Protein 7X8J (pdb70)

Radius of gyration: 37.59 Å; Cα contacts (8 Å, |Δi|>4): 1837; chains: 2; bounding box: 57×83×105 Å

Solvent-accessible surface area: 29365 Å² total; per-residue (Å²): 48,21,0,0,0,17,6,25,35,62,11,70,143,5,112,0,0,5,85,34,84,11,31,1,15,2,18,0,1,27,75,20,5,1,37,16,2,0,66,17,0,89,87,32,48,5,79,33,0,0,0,1,0,34,33,95,16,118,106,1,95,109,77,4,117,86,11,43,98,174,29,134,11,110,11,21,38,7,75,5,128,88,92,6,44,56,0,0,3,0,13,61,0,83,123,74,4,68,75,79,73,51,70,6,3,0,0,1,48,2,10,2,1,6,96,24,16,3,123,69,0,25,98,48,5,113,100,50,63,8,27,0,0,0,0,0,11,116,28,145,95,17,57,126,84,6,0,1,45,22,68,133,117,64,6,56,0,113,121,24,42,79,128,12,103,148,158,67,8,34,14,2,20,0,5,0,13,0,0,34,33,50,0,1,102,63,13,122,110,116,72,6,30,1,30,123,63,2,0,51,104,0,7,83,72,95,8,0,20,3,30,72,9,76,44,28,26,30,38,3,3,73,27,122,45,2,24,36,0,3,112,46,28,0,51,16,19,97,168,78,40,64,103,132,11,37,93,34,142,47,26,56,44,20,0,20,42,34,172,87,19,71,53,14,132,58,9,53,1,0,31,16,0,0,0,1,16,40,1,65,0,35,25,1,0,23,0,10,116,0,1,0,4,128,24,0,89,0,66,77,19,0,13,0,31,27,0,0,0,0,12,93,1,29,0,1,38,14,2,19,1,28,72,24,0,6,0,0,34,44,0,73,5,40,66,58,13,20,2,38,7,0,64,7,90,26,120,104,106,18,140,75,76,39,109,79,133,52,15,0,0,0,16,6,33,23,65,10,125,72,3,40,1,1,3,107,33,51,1,23,2,11,0,19,2,3,34,70,30,2,1,22,19,0,0,59,17,0,74,83,27,48,2,72,37,0,0,1,5,2,63,19,57,38,73,78,1,97,110,91,6,128,77,19,42,97,178,32,146,12,111,10,25,28,16,90,26,137,95,101,8,45,51,0,0,12,0,5,65,1,80,126,93,5,55,87,73,73,52,81,6,2,0,0,0,36,2,19,3,1,7,25,25,18,2,133,74,0,32,110,44,5,112,98,45,60,10,30,0,0,0,0,0,6,119,18,146,96,19,60,123,82,19,0,2,35,34,78,156,104,64,4,67,0,99,111,36,28,83,105,12,189,139,156,75,9,35,46,8,13,0,3,0,1,0,0,33,31,50,0,2,115,79,11,118,112,102,76,10,34,0,63,134,48,3,0,41,96,0,4,79,79,105,10,0,18,2,33,60,10,84,60,28,43,42,59,0,27,47,24,61,12,3,14,53,0,3,101,36,33,0,51,16,24,93,155,136,35,70,99,135,13,36,94,33,141,55,27,54,47,23,0,22,50,32,171,84,22,69,55,15,136,54,8,56,0,0,34,9,0,0,0,2,17,42,1,80,0,32,20,2,0,24,0,12,100,0,7,1,3,120,24,0,88,0,52,84,15,0,14,0,34,21,0,0,0,0,6,89,1,27,0,0,40,17,1,14,1,25,59,78,0,10,0,0,36,41,0,66,8,41,65,53,17,22,0,30,2,0,94,4,89,24,122,102,113,21,134,78,95,43,110,148

Sequence (713 aa):
MKALILVGGFGTRLRPLTLSFPKPLVDFANKPMILHQIEALKAVGVDEVVLAINYQPEVMLNFLKDFETKLEIKITCSQETEPLGTAGPLALARDKLLDGSGEPFFVLNSDVISEYPLKEMLEFHKSHGGEASIMVTKVDEPSKYGVVVMEESTGRVEKFVEKPKLYVGNKINAGIYLLNPSVLDKIELRPTSIEKETFPKIAAAQGLYAMVLPGFWMDIGQPRDYITGLRLYLDSLRKKSPAKLTSGPHIVGNVLVDETATIGEGCLIGPDVAIGPGCIVESGVRLSRCTVMRGVRIKKHACISSSIIGWHSTVGQWARIENMTILGEDVHVSDEIYSNGGVVLPHKEIKSNILKPMKALILVGGFGTRLRPLTLSFPKPLVDFANKPMILHQIEALKAVGVDEVVLAINYQPEVMLNFLKDFETKLEIKITCSQETEPLGTAGPLALARDKLLDGSGEPFFVLNSDVISEYPLKEMLEFHKSHGGEASIMVTKVDEPSKYGVVVMEESTGRVEKFVEKPKLYVGNKINAGIYLLNPSVLDKIELRPTSIEKETFPKIAAAQGLYAMVLPGFWMDIGQPRDYITGLRLYLDSLRKKSPAKLTSGPHIVGNVLVDETATIGEGCLIGPDVAIGPGCIVESGVRLSRCTVMRGVRIKKHACISSSIIGWHSTVGQWARIENMTILGEDVHVSDEIYSNGGVVLPHKEIKSNILK

B-factor: mean 63.81, std 9.95, range [37.31, 106.53]

Organism: Arabidopsis thaliana (NCBI:txid3702)

Nearest PDB structures (foldseek):
  7x8j-assembly2_B  TM=9.937E-01  e=5.150E-62  Arabidopsis thaliana
  7x8k-assembly1_A  TM=9.877E-01  e=5.150E-62  Arabidopsis thaliana
  7x8k-assembly4_D  TM=9.809E-01  e=6.459E-61  Arabidopsis thaliana
  7d74-assembly1_G  TM=9.636E-01  e=1.905E-42  Homo sapiens
  7d72-assembly1_F  TM=9.559E-01  e=2.789E-41  Homo sapiens

CATH classification: 3.90.550.10 (+1 more: 2.160.10.10)

GO terms:
  GO:0005737 cytoplasm (C, EXP)
  GO:0004475 mannose-1-phosphate guanylyltransferase (GTP) activity (F, EXP)
  GO:0005634 nucleus (C, IDA)
  GO:0005829 cytosol (C, IDA)
  GO:0009753 response to jasmonic acid (P, IEP)
  GO:0010193 response to ozone (P, IEP)
  GO:0042742 defense response to bacterium (P, IMP)
  GO:0009408 response to heat (P, IMP)
  GO:0009651 response to salt stress (P, IMP)
  GO:0004475 mannose-1-phosphate guanylyltransferase (GTP) activity (F, IMP)
  GO:0019853 L-ascorbic acid biosynthetic process (P, IMP)
  GO:0030244 cellulose biosynthetic process (P, IMP)
  GO:0060359 response to ammonium ion (P, IMP)
  GO:0005515 protein binding (F, IPI)

Foldseek 3Di:
DEAEEEQEEQAPQQPPQSVQPGQQQRDALQGRLVCQVLVLCVVQPHAEYEYEYADDCPSCPVVVVVVCVVSVHHYHYQYDPDGQAQCLSCLSCLVVGDPPPQFWYKYAHSQKDKPNPVVVVSVVCVVVVFFKEFEKEFDDQCLQAWAWQAPVVFQFTQATHGNDPDDPGGIHGQGMMIGGSVLSVQHDNHRDYCRHRSVNVSSVVRRYGYHYGPADMFRPSHLVRSLVVLLRVQVVCVVPPLVQFDDDPQEDATEGEDPQEADEAAHHEDDRERAYHQEAEYHHEAYYSEYHYANEYEDHNEYAYSEYAEHNEYAEALEYHYDHAYHYAHEYEYHNEYEARHRYRHNYYHPHHYHHD/DEAEEEEEEQQPQAPPQSVQPRQQQRDAQQGRLVLQVVVLCLVQPHQEYEYEYADDCPSCPVVVVVVCVVSVHHYYYFHDDDAAAACQSCLSCLVVLCPPPQAWYKYAHSQKDKPRPVVVVRVLCVVVVFFKEFEKEFDDQCLQAFAFDADPVNQQTQATHGNDPDDDGRIDTQGMMTGTSVLSVPRDNHHDHCRPPSQRVSSNVRRYGYDYGPADMFGPSHLLCSLVVLLRVQVVCCVPPVVQFDDDPQEDATEHEDPQAADAAAHRADDRERAYHLEYEHHCEYHYSEYHYANEYEYHNEYAYQEYAEHNEYAAHVEYHDCYAYHYHHEYEYHHEYEANHYYRHVHYHPHHYHD

Structure (mmCIF, N/CA/C/O backbone):
data_7X8J
#
_entry.id   7X8J
#
_cell.length_a   44.519
_cell.length_b   146.862
_cell.length_c   70.860
_cell.angle_alpha   90.000
_cell.angle_beta   100.460
_cell.angle_gamma   90.000
#
_symmetry.space_group_name_H-M   'P 1 21 1'
#
loop_
_entity.id
_entity.type
_entity.pdbx_description
1 polymer 'Mannose-1-phosphate guanylyltransferase 1'
2 non-polymer 'SULFATE ION'
3 water water
#
loop_
_atom_site.group_PDB
_atom_site.id
_atom_site.type_symbol
_atom_site.label_atom_id
_atom_site.label_alt_id
_atom_site.label_comp_id
_atom_site.label_asym_id
_atom_site.label_entity_id
_atom_site.label_seq_id
_atom_site.pdbx_PDB_ins_code
_atom_site.Cartn_x
_atom_site.Cartn_y
_atom_site.Cartn_z
_atom_site.occupancy
_atom_site.B_iso_or_equiv
_atom_site.auth_seq_id
_atom_site.auth_comp_id
_atom_site.auth_asym_id
_atom_site.auth_atom_id
_atom_site.pdbx_PDB_model_num
ATOM 1 N N . MET A 1 3 ? -11.850 3.498 12.312 1.00 62.34 1 MET A N 1
ATOM 2 C CA . MET A 1 3 ? -10.718 3.136 13.161 1.00 64.00 1 MET A CA 1
ATOM 3 C C . MET A 1 3 ? -11.104 3.207 14.635 1.00 64.06 1 MET A C 1
ATOM 4 O O . MET A 1 3 ? -11.616 4.223 15.101 1.00 64.42 1 MET A O 1
ATOM 9 N N . LYS A 1 4 ? -10.867 2.123 15.365 1.00 60.15 2 LYS A N 1
ATOM 10 C CA . LYS A 1 4 ? -11.276 2.021 16.758 1.00 60.86 2 LYS A CA 1
ATOM 11 C C . LYS A 1 4 ? -10.090 2.244 17.693 1.00 58.00 2 LYS A C 1
ATOM 12 O O . LYS A 1 4 ? -8.926 2.146 17.295 1.00 59.70 2 LYS A O 1
ATOM 18 N N . ALA A 1 5 ? -10.403 2.554 18.951 1.00 56.30 3 ALA A N 1
ATOM 19 C CA . ALA A 1 5 ? -9.377 2.841 19.944 1.00 52.46 3 ALA A CA 1
ATOM 20 C C . ALA A 1 5 ? -9.851 2.397 21.321 1.00 54.33 3 ALA A C 1
ATOM 21 O O . ALA A 1 5 ? -11.053 2.325 21.592 1.00 56.74 3 ALA A O 1
ATOM 23 N N . LEU A 1 6 ? -8.884 2.105 22.189 1.00 54.10 4 LEU A N 1
ATOM 24 C CA . LEU A 1 6 ? -9.126 1.653 23.553 1.00 51.90 4 LEU A CA 1
ATOM 25 C C . LEU A 1 6 ? -8.272 2.486 24.498 1.00 50.66 4 LEU A C 1
ATOM 26 O O . LEU A 1 6 ? -7.101 2.752 24.215 1.00 49.17 4 LEU A O 1
ATOM 31 N N . ILE A 1 7 ? -8.854 2.899 25.617 1.00 48.60 5 ILE A N 1
ATOM 32 C CA . ILE A 1 7 ? -8.151 3.700 26.612 1.00 47.62 5 ILE A CA 1
ATOM 33 C C . ILE A 1 7 ? -8.170 2.930 27.925 1.00 48.77 5 ILE A C 1
ATOM 34 O O . ILE A 1 7 ? -9.236 2.727 28.521 1.00 49.62 5 ILE A O 1
ATOM 39 N N . LEU A 1 8 ? -6.991 2.500 28.373 1.00 46.04 6 LEU A N 1
ATOM 40 C CA . LEU A 1 8 ? -6.859 1.692 29.582 1.00 49.65 6 LEU A CA 1
ATOM 41 C C . LEU A 1 8 ? -6.938 2.594 30.806 1.00 49.32 6 LEU A C 1
ATOM 42 O O . LEU A 1 8 ? -5.995 3.336 31.104 1.00 49.06 6 LEU A O 1
ATOM 47 N N . VAL A 1 9 ? -8.051 2.519 31.526 1.00 46.86 7 VAL A N 1
ATOM 48 C CA . VAL A 1 9 ? -8.261 3.311 32.729 1.00 48.01 7 VAL A CA 1
ATOM 49 C C . VAL A 1 9 ? -8.006 2.491 33.986 1.00 51.19 7 VAL A C 1
ATOM 50 O O . VAL A 1 9 ? -7.278 2.921 34.882 1.00 54.62 7 VAL A O 1
ATOM 54 N N . GLY A 1 10 ? -8.591 1.300 34.066 1.00 48.40 8 GLY A N 1
ATOM 55 C CA . GLY A 1 10 ? -8.494 0.504 35.271 1.00 48.18 8 GLY A CA 1
ATOM 56 C C . GLY A 1 10 ? -9.343 1.063 36.393 1.00 53.42 8 GLY A C 1
ATOM 57 O O . GLY A 1 10 ? -10.484 1.479 36.166 1.00 55.15 8 GLY A O 1
ATOM 58 N N . GLY A 1 11 ? -8.797 1.088 37.606 1.00 58.46 9 GLY A N 1
ATOM 59 C CA . GLY A 1 11 ? -9.537 1.583 38.749 1.00 57.24 9 GLY A CA 1
ATOM 60 C C . GLY A 1 11 ? -9.760 3.082 38.694 1.00 56.03 9 GLY A C 1
ATOM 61 O O . GLY A 1 11 ? -9.232 3.799 37.842 1.00 55.85 9 GLY A O 1
ATOM 62 N N . PHE A 1 12 ? -10.569 3.565 39.643 1.00 55.41 10 PHE A N 1
ATOM 63 C CA . PHE A 1 12 ? -10.869 4.991 39.707 1.00 56.39 10 PHE A CA 1
ATOM 64 C C . PHE A 1 12 ? -9.625 5.830 39.975 1.00 60.59 10 PHE A C 1
ATOM 65 O O . PHE A 1 12 ? -9.627 7.031 39.684 1.00 59.91 10 PHE A O 1
ATOM 73 N N . GLY A 1 13 ? -8.572 5.230 40.526 1.00 64.61 11 GLY A N 1
ATOM 74 C CA . GLY A 1 13 ? -7.334 5.943 40.764 1.00 60.40 11 GLY A CA 1
ATOM 75 C C . GLY A 1 13 ? -7.155 6.390 42.199 1.00 61.21 11 GLY A C 1
ATOM 76 O O . GLY A 1 13 ? -7.403 7.555 42.527 1.00 59.55 11 GLY A O 1
ATOM 77 N N . THR A 1 14 ? -6.728 5.467 43.067 1.00 62.76 12 THR A N 1
ATOM 78 C CA . THR A 1 14 ? -6.427 5.830 44.449 1.00 59.01 12 THR A CA 1
ATOM 79 C C . THR A 1 14 ? -5.291 6.844 44.518 1.00 57.15 12 THR A C 1
ATOM 80 O O . THR A 1 14 ? -5.381 7.838 45.248 1.00 55.65 12 THR A O 1
ATOM 84 N N . ARG A 1 15 ? -4.226 6.622 43.743 1.00 55.61 13 ARG A N 1
ATOM 85 C CA . ARG A 1 15 ? -3.023 7.448 43.804 1.00 54.11 13 ARG A CA 1
ATOM 86 C C . ARG A 1 15 ? -3.284 8.928 43.549 1.00 57.85 13 ARG A C 1
ATOM 87 O O . ARG A 1 15 ? -2.392 9.744 43.805 1.00 60.73 13 ARG A O 1
ATOM 95 N N . LEU A 1 16 ? -4.466 9.299 43.055 1.00 54.97 14 LEU A N 1
ATOM 96 C CA . LEU A 1 16 ? -4.804 10.698 42.830 1.00 52.77 14 LEU A CA 1
ATOM 97 C C . LEU A 1 16 ? -5.865 11.200 43.801 1.00 54.15 14 LEU A C 1
ATOM 98 O O . LEU A 1 16 ? -6.471 12.249 43.563 1.00 52.93 14 LEU A O 1
ATOM 103 N N . ARG A 1 17 ? -6.105 10.472 44.889 1.00 55.03 15 ARG A N 1
ATOM 104 C CA . ARG A 1 17 ? -7.031 10.949 45.902 1.00 55.39 15 ARG A CA 1
ATOM 105 C C . ARG A 1 17 ? -6.485 12.233 46.527 1.00 55.69 15 ARG A C 1
ATOM 106 O O . ARG A 1 17 ? -5.268 12.432 46.592 1.00 57.67 15 ARG A O 1
ATOM 114 N N . PRO A 1 18 ? -7.364 13.138 46.985 1.00 55.61 16 PRO A N 1
ATOM 115 C CA . PRO A 1 18 ? -8.827 13.051 46.967 1.00 55.90 16 PRO A CA 1
ATOM 116 C C . PRO A 1 18 ? -9.482 13.619 45.706 1.00 55.00 16 PRO A C 1
ATOM 117 O O . PRO A 1 18 ? -10.707 13.723 45.665 1.00 56.50 16 PRO A O 1
ATOM 121 N N . LEU A 1 19 ? -8.682 13.994 44.705 1.00 54.26 17 LEU A N 1
ATOM 122 C CA . LEU A 1 19 ? -9.253 14.518 43.467 1.00 54.97 17 LEU A CA 1
ATOM 123 C C . LEU A 1 19 ? -10.163 13.493 42.804 1.00 53.30 17 LEU A C 1
ATOM 124 O O . LEU A 1 19 ? -11.239 13.836 42.301 1.00 53.65 17 LEU A O 1
ATOM 129 N N . THR A 1 20 ? -9.750 12.227 42.803 1.00 54.82 18 THR A N 1
ATOM 130 C CA . THR A 1 20 ? -10.522 11.155 42.192 1.00 53.86 18 THR A CA 1
ATOM 131 C C . THR A 1 20 ? -11.741 10.751 43.010 1.00 53.22 18 THR A C 1
ATOM 132 O O . THR A 1 20 ? -12.608 10.045 42.485 1.00 55.43 18 THR A O 1
ATOM 136 N N . LEU A 1 21 ? -11.834 11.176 44.272 1.00 55.83 19 LEU A N 1
ATOM 137 C CA . LEU A 1 21 ? -13.021 10.887 45.069 1.00 55.97 19 LEU A CA 1
ATOM 138 C C . LEU A 1 21 ? -14.250 11.631 44.565 1.00 56.31 19 LEU A C 1
ATOM 139 O O . LEU A 1 21 ? -15.375 11.242 44.898 1.00 58.28 19 LEU A O 1
ATOM 144 N N . SER A 1 22 ? -14.061 12.687 43.776 1.00 55.09 20 SER A N 1
ATOM 145 C CA . SER A 1 22 ? -15.161 13.423 43.166 1.00 54.71 20 SER A CA 1
ATOM 146 C C . SER A 1 22 ? -15.400 13.032 41.715 1.00 54.73 20 SER A C 1
ATOM 147 O O . SER A 1 22 ? -16.553 12.892 41.299 1.00 55.00 20 SER A O 1
ATOM 150 N N . PHE A 1 23 ? -14.333 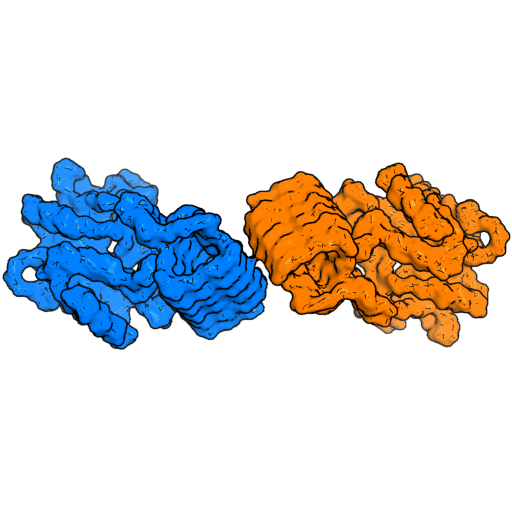12.854 40.934 1.00 55.85 21 PHE A N 1
ATOM 151 C CA . PHE A 1 23 ? -14.443 12.474 39.538 1.00 53.87 21 PHE A CA 1
ATOM 152 C C . PHE A 1 23 ? -13.317 11.493 39.231 1.00 56.70 21 PHE A C 1
ATOM 153 O O . PHE A 1 23 ? -12.144 11.785 39.535 1.00 53.44 21 PHE A O 1
ATOM 161 N N . PRO A 1 24 ? -13.627 10.343 38.632 1.00 56.80 22 PRO A N 1
ATOM 162 C CA . PRO A 1 24 ? -12.608 9.308 38.423 1.00 55.74 22 PRO A CA 1
ATOM 163 C C . PRO A 1 24 ? -11.494 9.781 37.502 1.00 55.65 22 PRO A C 1
ATOM 164 O O . PRO A 1 24 ? -11.563 10.836 36.867 1.00 57.59 22 PRO A O 1
ATOM 168 N N . LYS A 1 25 ? -10.464 8.940 37.414 1.00 55.02 23 LYS A N 1
ATOM 169 C CA . LYS A 1 25 ? -9.189 9.306 36.796 1.00 57.04 23 LYS A CA 1
ATOM 170 C C . LYS A 1 25 ? -9.303 9.952 35.417 1.00 60.96 23 LYS A C 1
ATOM 171 O O . LYS A 1 25 ? -8.645 10.982 35.196 1.00 63.40 23 LYS A O 1
ATOM 177 N N . PRO A 1 26 ? -10.082 9.430 34.456 1.00 57.64 24 PRO A N 1
ATOM 178 C CA . PRO A 1 26 ? -10.064 10.032 33.111 1.00 53.25 24 PRO A CA 1
ATOM 179 C C . PRO A 1 26 ? -10.740 11.391 33.031 1.00 53.30 24 PRO A C 1
ATOM 180 O O . PRO A 1 26 ? -10.638 12.045 31.986 1.00 54.38 24 PRO A O 1
ATOM 184 N N . LEU A 1 27 ? -11.420 11.840 34.087 1.00 52.45 25 LEU A N 1
ATOM 185 C CA . LEU A 1 27 ? -12.056 13.149 34.095 1.00 54.99 25 LEU A CA 1
ATOM 186 C C . LEU A 1 27 ? -11.319 14.171 34.946 1.00 55.50 25 LEU A C 1
ATOM 187 O O . LEU A 1 27 ? -11.722 15.341 34.966 1.00 56.40 25 LEU A O 1
ATOM 192 N N . VAL A 1 28 ? -10.266 13.765 35.660 1.00 56.14 26 VAL A N 1
ATOM 193 C CA . VAL A 1 28 ? -9.480 14.726 36.422 1.00 54.21 26 VAL A CA 1
ATOM 194 C C . VAL A 1 28 ? -8.813 15.693 35.457 1.00 53.80 26 VAL A C 1
ATOM 195 O O . VAL A 1 28 ? -8.271 15.293 34.418 1.00 52.49 26 VAL A O 1
ATOM 199 N N . ASP A 1 29 ? -8.865 16.979 35.790 1.00 53.59 27 ASP A N 1
ATOM 200 C CA . ASP A 1 29 ? -8.337 17.997 34.896 1.00 52.44 27 ASP A CA 1
ATOM 201 C C . ASP A 1 29 ? -6.816 17.967 34.867 1.00 48.97 27 ASP A C 1
ATOM 202 O O . ASP A 1 29 ? -6.159 17.797 35.896 1.00 53.42 27 ASP A O 1
ATOM 207 N N . PHE A 1 30 ? -6.263 18.128 33.670 1.00 48.68 28 PHE A N 1
ATOM 208 C CA . PHE A 1 30 ? -4.838 18.350 33.467 1.00 46.71 28 PHE A CA 1
ATOM 209 C C . PHE A 1 30 ? -4.691 19.457 32.437 1.00 50.39 28 PHE A C 1
ATOM 210 O O . PHE A 1 30 ? -5.105 19.289 31.285 1.00 51.08 28 PHE A O 1
ATOM 218 N N . ALA A 1 31 ? -4.117 20.585 32.854 1.00 50.99 29 ALA A N 1
ATOM 219 C CA . ALA A 1 31 ? -3.961 21.754 31.991 1.00 48.56 29 ALA A CA 1
ATOM 220 C C . ALA A 1 31 ? -5.318 22.244 31.485 1.00 49.47 29 ALA A C 1
ATOM 221 O O . ALA A 1 31 ? -5.535 22.427 30.286 1.00 49.62 29 ALA A O 1
ATOM 223 N N . ASN A 1 32 ? -6.243 22.441 32.424 1.00 49.19 30 ASN A N 1
ATOM 224 C CA . ASN A 1 32 ? -7.582 22.986 32.222 1.00 50.82 30 ASN A CA 1
ATOM 225 C C . ASN A 1 32 ? -8.500 22.064 31.421 1.00 52.43 30 ASN A C 1
ATOM 226 O O . ASN A 1 32 ? -9.663 22.421 31.191 1.00 54.32 30 ASN A O 1
ATOM 231 N N . LYS A 1 33 ? -8.030 20.894 30.992 1.00 52.23 31 LYS A N 1
ATOM 232 C CA . LYS A 1 33 ? -8.860 19.941 30.271 1.00 53.01 31 LYS A CA 1
ATOM 233 C C . LYS A 1 33 ? -8.849 18.595 30.986 1.00 53.44 31 LYS A C 1
ATOM 234 O O . LYS A 1 33 ? -7.813 18.195 31.531 1.00 51.50 31 LYS A O 1
ATOM 240 N N . PRO A 1 34 ? -9.974 17.880 31.013 1.00 56.37 32 PRO A N 1
ATOM 241 C CA . PRO A 1 34 ? -9.956 16.512 31.544 1.00 54.79 32 PRO A CA 1
ATOM 242 C C . PRO A 1 34 ? -9.040 15.632 30.708 1.00 53.96 32 PRO A C 1
ATOM 243 O O . PRO A 1 34 ? -8.980 15.761 29.483 1.00 51.95 32 PRO A O 1
ATOM 247 N N . MET A 1 35 ? -8.320 14.732 31.388 1.00 51.20 33 MET A N 1
ATOM 248 C CA . MET A 1 35 ? -7.343 13.888 30.705 1.00 50.67 33 MET A CA 1
ATOM 249 C C . MET A 1 35 ? -7.944 13.166 29.508 1.00 52.08 33 MET A C 1
ATOM 250 O O . MET A 1 35 ? -7.237 12.888 28.532 1.00 52.82 33 MET A O 1
ATOM 255 N N . ILE A 1 36 ? -9.244 12.868 29.555 1.00 51.98 34 ILE A N 1
ATOM 256 C CA . ILE A 1 36 ? -9.879 12.173 28.445 1.00 51.26 34 ILE A CA 1
ATOM 257 C C . ILE A 1 36 ? -9.873 13.034 27.184 1.00 52.97 34 ILE A C 1
ATOM 258 O O . ILE A 1 36 ? -9.783 12.508 26.069 1.00 55.67 34 ILE A O 1
ATOM 263 N N . LEU A 1 37 ? -9.942 14.360 27.330 1.00 52.39 35 LEU A N 1
ATOM 264 C CA . LEU A 1 37 ? -9.991 15.229 26.156 1.00 51.08 35 LEU A CA 1
ATOM 265 C C . LEU A 1 37 ? -8.675 15.198 25.392 1.00 52.69 35 LEU A C 1
ATOM 266 O O . LEU A 1 37 ? -8.666 15.074 24.162 1.00 53.97 35 LEU A O 1
ATOM 271 N N . HIS A 1 38 ? -7.553 15.321 26.109 1.00 55.33 36 HIS A N 1
ATOM 272 C CA . HIS A 1 38 ? -6.242 15.307 25.467 1.00 49.81 36 HIS A CA 1
ATOM 273 C C . HIS A 1 38 ? -6.077 14.091 24.567 1.00 49.11 36 HIS A C 1
ATOM 274 O O . HIS A 1 38 ? -5.493 14.182 23.482 1.00 51.57 36 HIS A O 1
ATOM 281 N N . GLN A 1 39 ? -6.590 12.942 25.001 1.00 47.94 37 GLN A N 1
ATOM 282 C CA . GLN A 1 39 ? -6.398 11.718 24.237 1.00 50.77 37 GLN A CA 1
ATOM 283 C C . GLN A 1 39 ? -7.397 11.611 23.091 1.00 51.84 37 GLN A C 1
ATOM 284 O O . GLN A 1 39 ? -7.020 11.286 21.960 1.00 51.94 37 GLN A O 1
ATOM 290 N N . ILE A 1 40 ? -8.674 11.898 23.361 1.00 54.52 38 ILE A N 1
ATOM 291 C CA . ILE A 1 40 ? -9.697 11.768 22.326 1.00 54.82 38 ILE A CA 1
ATOM 292 C C . ILE A 1 40 ? -9.451 12.761 21.198 1.00 54.56 38 ILE A C 1
ATOM 293 O O . ILE A 1 40 ? -9.610 12.429 20.016 1.00 55.07 38 ILE A O 1
ATOM 298 N N . GLU A 1 41 ? -9.063 13.994 21.539 1.00 50.81 39 GLU A N 1
ATOM 299 C CA . GLU A 1 41 ? -8.678 14.951 20.507 1.00 53.00 39 GLU A CA 1
ATOM 300 C C . GLU A 1 41 ? -7.580 14.381 19.620 1.00 55.28 39 GLU A C 1
ATOM 301 O O . GLU A 1 41 ? -7.618 14.532 18.392 1.00 55.19 39 GLU A O 1
ATOM 307 N N . ALA A 1 42 ? -6.601 13.702 20.225 1.00 52.35 40 ALA A N 1
ATOM 308 C CA . ALA A 1 42 ? -5.524 13.099 19.448 1.00 54.25 40 ALA A CA 1
ATOM 309 C C . ALA A 1 42 ? -6.025 11.916 18.632 1.00 55.89 40 ALA A C 1
ATOM 310 O O . ALA A 1 42 ? -5.657 11.762 17.461 1.00 55.10 40 ALA A O 1
ATOM 312 N N . LEU A 1 43 ? -6.863 11.068 19.234 1.00 54.77 41 LEU A N 1
ATOM 313 C CA . LEU A 1 43 ? -7.382 9.907 18.519 1.00 55.76 41 LEU A CA 1
ATOM 314 C C . LEU A 1 43 ? -8.273 10.325 17.355 1.00 58.56 41 LEU A C 1
ATOM 315 O O . LEU A 1 43 ? -8.229 9.711 16.283 1.00 58.64 41 LEU A O 1
ATOM 320 N N . LYS A 1 44 ? -9.084 11.370 17.543 1.00 60.13 42 LYS A N 1
ATOM 321 C CA . LYS A 1 44 ? -9.930 11.856 16.457 1.00 57.77 42 LYS A CA 1
ATOM 322 C C . LYS A 1 44 ? -9.099 12.380 15.289 1.00 58.02 42 LYS A C 1
ATOM 323 O O . LYS A 1 44 ? -9.521 12.278 14.131 1.00 57.39 42 LYS A O 1
ATOM 329 N N . ALA A 1 45 ? -7.909 12.920 15.568 1.00 58.65 43 ALA A N 1
ATOM 330 C CA . ALA A 1 45 ? -7.073 13.519 14.533 1.00 58.23 43 ALA A CA 1
ATOM 331 C C . ALA A 1 45 ? -6.451 12.492 13.596 1.00 57.05 43 ALA A C 1
ATOM 332 O O . ALA A 1 45 ? -5.848 12.884 12.590 1.00 55.20 43 ALA A O 1
ATOM 334 N N . VAL A 1 46 ? -6.570 11.200 13.900 1.00 55.45 44 VAL A N 1
ATOM 335 C CA . VAL A 1 46 ? -6.081 10.145 13.025 1.00 55.61 44 VAL A CA 1
ATOM 336 C C . VAL A 1 46 ? -7.221 9.352 12.402 1.00 57.22 44 VAL A C 1
ATOM 337 O O . VAL A 1 46 ? -6.971 8.366 11.704 1.00 54.15 44 VAL A O 1
ATOM 341 N N . GLY A 1 47 ? -8.463 9.759 12.632 1.00 56.25 45 GLY A N 1
ATOM 342 C CA . GLY A 1 47 ? -9.605 9.085 12.069 1.00 54.98 45 GLY A CA 1
ATOM 343 C C . GLY A 1 47 ? -10.241 8.028 12.942 1.00 57.14 45 GLY A C 1
ATOM 344 O O . GLY A 1 47 ? -10.809 7.072 12.405 1.00 61.72 45 GLY A O 1
ATOM 345 N N . VAL A 1 48 ? -10.167 8.162 14.261 1.00 57.56 46 VAL A N 1
ATOM 346 C CA . VAL A 1 48 ? -10.816 7.229 15.172 1.00 59.54 46 VAL A CA 1
ATOM 347 C C . VAL A 1 48 ? -12.239 7.709 15.416 1.00 60.09 46 VAL A C 1
ATOM 348 O O . VAL A 1 48 ? -12.455 8.856 15.825 1.00 61.12 46 VAL A O 1
ATOM 352 N N . ASP A 1 49 ? -13.212 6.833 15.164 1.00 63.21 47 ASP A N 1
ATOM 353 C CA . ASP A 1 49 ? -14.616 7.176 15.344 1.00 63.06 47 ASP A CA 1
ATOM 354 C C . ASP A 1 49 ? -15.249 6.545 16.578 1.00 64.21 47 ASP A C 1
ATOM 355 O O . ASP A 1 49 ? -16.363 6.937 16.945 1.00 64.78 47 ASP A O 1
ATOM 360 N N . GLU A 1 50 ? -14.581 5.596 17.230 1.00 64.19 48 GLU A N 1
ATOM 361 C CA . GLU A 1 50 ? -15.113 4.985 18.442 1.00 63.92 48 GLU A CA 1
ATOM 362 C C . GLU A 1 50 ? -13.979 4.702 19.415 1.00 60.35 48 GLU A C 1
ATOM 363 O O . GLU A 1 50 ? -12.962 4.112 19.037 1.00 55.23 48 GLU A O 1
ATOM 369 N N . VAL A 1 51 ? -14.165 5.120 20.664 1.00 58.88 49 VAL A N 1
ATOM 370 C CA . VAL A 1 51 ? -13.170 4.968 21.718 1.00 56.97 49 VAL A CA 1
ATOM 371 C C . VAL A 1 51 ? -13.819 4.235 22.880 1.00 57.26 49 VAL A C 1
ATOM 372 O O . VAL A 1 51 ? -14.772 4.741 23.486 1.00 56.11 49 VAL A O 1
ATOM 376 N N . VAL A 1 52 ? -13.300 3.056 23.197 1.00 55.68 50 VAL A N 1
ATOM 377 C CA . VAL A 1 52 ? -13.800 2.262 24.311 1.00 53.65 50 VAL A CA 1
ATOM 378 C C . VAL A 1 52 ? -12.993 2.603 25.555 1.00 51.41 50 VAL A C 1
ATOM 379 O O . VAL A 1 52 ? -11.757 2.646 25.514 1.00 53.20 50 VAL A O 1
ATOM 383 N N . LEU A 1 53 ? -13.688 2.856 26.659 1.00 47.92 51 LEU A N 1
ATOM 384 C CA . LEU A 1 53 ? -13.054 3.163 27.934 1.00 49.02 51 LEU A CA 1
ATOM 385 C C . LEU A 1 53 ? -13.094 1.915 28.807 1.00 52.9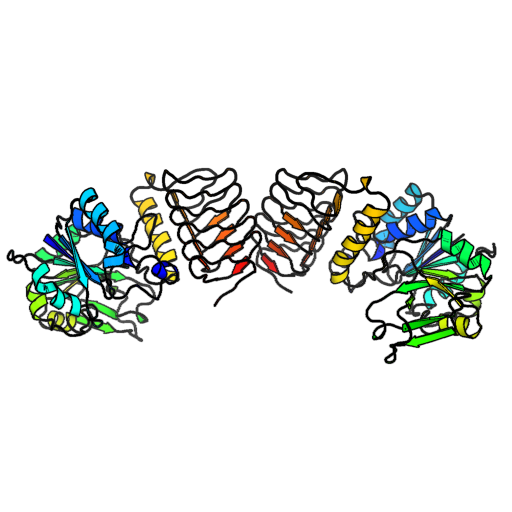1 51 LEU A C 1
ATOM 386 O O . LEU A 1 53 ? -14.171 1.481 29.231 1.00 54.32 51 LEU A O 1
ATOM 391 N N . ALA A 1 54 ? -11.922 1.341 29.075 1.00 50.07 52 ALA A N 1
ATOM 392 C CA . ALA A 1 54 ? -11.807 0.149 29.912 1.00 50.69 52 ALA A CA 1
ATOM 393 C C . ALA A 1 54 ? -11.637 0.594 31.361 1.00 52.97 52 ALA A C 1
ATOM 394 O O . ALA A 1 54 ? -10.538 0.953 31.789 1.00 51.00 52 ALA A O 1
ATOM 396 N N . ILE A 1 55 ? -12.725 0.559 32.127 1.00 52.27 53 ILE A N 1
ATOM 397 C CA . ILE A 1 55 ? -12.713 1.036 33.501 1.00 54.56 53 ILE A CA 1
ATOM 398 C C . ILE A 1 55 ? -13.032 -0.117 34.446 1.00 56.19 53 ILE A C 1
ATOM 399 O O . ILE A 1 55 ? -13.610 -1.135 34.060 1.00 56.80 53 ILE A O 1
ATOM 404 N N . ASN A 1 56 ? -12.637 0.062 35.708 1.00 56.63 54 ASN A N 1
ATOM 405 C CA . ASN A 1 56 ? -12.923 -0.896 36.768 1.00 58.86 54 ASN A CA 1
ATOM 406 C C . ASN A 1 56 ? -14.114 -0.491 37.623 1.00 59.52 54 ASN A C 1
ATOM 407 O O . ASN A 1 56 ? -14.725 -1.357 38.258 1.00 67.20 54 ASN A O 1
ATOM 412 N N . TYR A 1 57 ? -14.448 0.792 37.656 1.00 56.35 55 TYR A N 1
ATOM 413 C CA . TYR A 1 57 ? -15.560 1.305 38.437 1.00 56.04 55 TYR A CA 1
ATOM 414 C C . TYR A 1 57 ? -16.832 1.346 37.596 1.00 58.05 55 TYR A C 1
ATOM 415 O O . TYR A 1 57 ? -16.822 1.111 36.385 1.00 55.39 55 TYR A O 1
ATOM 424 N N . GLN A 1 58 ? -17.938 1.661 38.255 1.00 60.59 56 GLN A N 1
ATOM 425 C CA . GLN A 1 58 ? -19.215 1.790 37.567 1.00 57.88 56 GLN A CA 1
ATOM 426 C C . GLN A 1 58 ? -19.254 3.111 36.807 1.00 58.83 56 GLN A C 1
ATOM 427 O O . GLN A 1 58 ? -19.206 4.174 37.433 1.00 61.01 56 GLN A O 1
ATOM 433 N N . PRO A 1 59 ? -19.347 3.092 35.473 1.00 60.70 57 PRO A N 1
ATOM 434 C CA . PRO A 1 59 ? -19.228 4.335 34.699 1.00 61.68 57 PRO A CA 1
ATOM 435 C C . PRO A 1 59 ? -20.466 5.218 34.702 1.00 62.41 57 PRO A C 1
ATOM 436 O O . PRO A 1 59 ? -20.463 6.243 34.012 1.00 62.13 57 PRO A O 1
ATOM 440 N N . GLU A 1 60 ? -21.517 4.866 35.447 1.00 65.27 58 GLU A N 1
ATOM 441 C CA . GLU A 1 60 ? -22.703 5.715 35.500 1.00 65.68 58 GLU A CA 1
ATOM 442 C C . GLU A 1 60 ? -22.408 7.088 36.087 1.00 65.81 58 GLU A C 1
ATOM 443 O O . GLU A 1 60 ? -23.154 8.037 35.824 1.00 67.72 58 GLU A O 1
ATOM 449 N N . VAL A 1 61 ? -21.337 7.215 36.873 1.00 64.48 59 VAL A N 1
ATOM 450 C CA . VAL A 1 61 ? -21.002 8.491 37.489 1.00 66.20 59 VAL A CA 1
ATOM 451 C C . VAL A 1 61 ? -20.556 9.519 36.458 1.00 63.48 59 VAL A C 1
ATOM 452 O O . VAL A 1 61 ? -20.620 10.725 36.723 1.00 63.15 59 VAL A O 1
ATOM 456 N N . MET A 1 62 ? -20.107 9.074 35.283 1.00 60.71 60 MET A N 1
ATOM 457 C CA . MET A 1 62 ? -19.592 9.968 34.253 1.00 62.49 60 MET A CA 1
ATOM 458 C C . MET A 1 62 ? -20.426 9.918 32.980 1.00 66.75 60 MET A C 1
ATOM 459 O O . MET A 1 62 ? -19.922 10.244 31.901 1.00 67.51 60 MET A O 1
ATOM 464 N N . LEU A 1 63 ? -21.696 9.518 33.082 1.00 66.77 61 LEU A N 1
ATOM 465 C CA . LEU A 1 63 ? -22.526 9.423 31.888 1.00 64.09 61 LEU A CA 1
ATOM 466 C C . LEU A 1 63 ? -22.985 10.792 31.402 1.00 67.50 61 LEU A C 1
ATOM 467 O O . LEU A 1 63 ? -23.161 10.989 30.195 1.00 69.66 61 LEU A O 1
ATOM 472 N N . ASN A 1 64 ? -23.174 11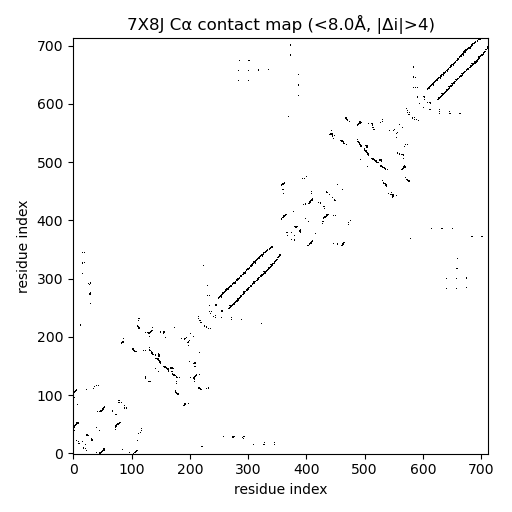.748 32.314 1.00 68.98 62 ASN A N 1
ATOM 473 C CA . ASN A 1 64 ? -23.614 13.077 31.899 1.00 70.89 62 ASN A CA 1
ATOM 474 C C . ASN A 1 64 ? -22.498 13.843 31.200 1.00 71.25 62 ASN A C 1
ATOM 475 O O . ASN A 1 64 ? -22.757 14.591 30.250 1.00 70.82 62 ASN A O 1
ATOM 480 N N . PHE A 1 65 ? -21.253 13.672 31.650 1.00 70.15 63 PHE A N 1
ATOM 481 C CA . PHE A 1 65 ? -20.146 14.392 31.028 1.00 68.14 63 PHE A CA 1
ATOM 482 C C . PHE A 1 65 ? -19.862 13.863 29.627 1.00 69.28 63 PHE A C 1
ATOM 483 O O . PHE A 1 65 ? -19.688 14.642 28.682 1.00 69.49 63 PHE A O 1
ATOM 491 N N . LEU A 1 66 ? -19.803 12.536 29.476 1.00 68.18 64 LEU A N 1
ATOM 492 C CA . LEU A 1 66 ? -19.450 11.949 28.187 1.00 67.10 64 LEU A CA 1
ATOM 493 C C . LEU A 1 66 ? -20.521 12.203 27.134 1.00 70.60 64 LEU A C 1
ATOM 494 O O . LEU A 1 66 ? -20.212 12.240 25.937 1.00 70.79 64 LEU A O 1
ATOM 499 N N . LYS A 1 67 ? -21.777 12.369 27.556 1.00 71.99 65 LYS A N 1
ATOM 500 C CA . LYS A 1 67 ? -22.840 12.709 26.616 1.00 71.63 65 LYS A CA 1
ATOM 501 C C . LYS A 1 67 ? -22.512 13.996 25.872 1.00 71.63 65 LYS A C 1
ATOM 502 O O . LYS A 1 67 ? -22.596 14.057 24.640 1.00 75.55 65 LYS A O 1
ATOM 508 N N . ASP A 1 68 ? -22.112 15.032 26.609 1.00 72.58 66 ASP A N 1
ATOM 509 C CA . ASP A 1 68 ? -21.785 16.306 25.981 1.00 75.52 66 ASP A CA 1
ATOM 510 C C . ASP A 1 68 ? -20.492 16.217 25.174 1.00 74.93 66 ASP A C 1
ATOM 511 O O . ASP A 1 68 ? -20.389 16.811 24.094 1.00 74.96 66 ASP A O 1
ATOM 516 N N . PHE A 1 69 ? -19.497 15.477 25.676 1.00 73.96 67 PHE A N 1
ATOM 517 C CA . PHE A 1 69 ? -18.228 15.362 24.963 1.00 74.21 67 PHE A CA 1
ATOM 518 C C . PHE A 1 69 ? -18.383 14.607 23.649 1.00 73.98 67 PHE A C 1
ATOM 519 O O . PHE A 1 69 ? -17.645 14.872 22.694 1.00 74.15 67 PHE A O 1
ATOM 521 N N . GLU A 1 70 ? -19.329 13.667 23.581 1.00 71.24 68 GLU A N 1
ATOM 522 C CA . GLU A 1 70 ? -19.540 12.920 22.346 1.00 69.69 68 GLU A CA 1
ATOM 523 C C . GLU A 1 70 ? -20.127 13.804 21.254 1.00 70.87 68 GLU A C 1
ATOM 524 O O . GLU A 1 70 ? -19.779 13.658 20.077 1.00 69.50 68 GLU A O 1
ATOM 530 N N . THR A 1 71 ? -21.020 14.725 21.623 1.00 72.08 69 THR A N 1
ATOM 531 C CA . THR A 1 71 ? -21.624 15.609 20.632 1.00 72.57 69 THR A CA 1
ATOM 532 C C . THR A 1 71 ? -20.646 16.682 20.166 1.00 74.14 69 THR A C 1
ATOM 533 O O . THR A 1 71 ? -20.541 16.948 18.964 1.00 76.36 69 THR A O 1
ATOM 537 N N . LYS A 1 72 ? -19.913 17.297 21.098 1.00 73.04 70 LYS A N 1
ATOM 538 C CA . LYS A 1 72 ? -19.008 18.380 20.726 1.00 72.97 70 LYS A CA 1
ATOM 539 C C . LYS A 1 72 ? -17.815 17.863 19.930 1.00 74.71 70 LYS A C 1
ATOM 540 O O . LYS A 1 72 ? -17.354 18.524 18.991 1.00 76.10 70 LYS A O 1
ATOM 546 N N . LEU A 1 73 ? -17.303 16.686 20.284 1.00 75.70 71 LEU A N 1
ATOM 547 C CA . LEU A 1 73 ? -16.160 16.106 19.592 1.00 72.82 71 LEU A CA 1
ATOM 548 C C . LEU A 1 73 ? -16.556 15.214 18.425 1.00 70.62 71 LEU A C 1
ATOM 549 O O . LEU A 1 73 ? -15.685 14.851 17.627 1.00 68.11 71 LEU A O 1
ATOM 554 N N . GLU A 1 74 ? -17.835 14.852 18.313 1.00 73.91 72 GLU A N 1
ATOM 555 C CA . GLU A 1 74 ? -18.343 14.025 17.217 1.00 69.67 72 GLU A CA 1
ATOM 556 C C . GLU A 1 74 ? -17.603 12.688 17.151 1.00 65.48 72 GLU A C 1
ATOM 557 O O . GLU A 1 74 ? -16.985 12.333 16.145 1.00 65.69 72 GLU A O 1
ATOM 563 N N . ILE A 1 75 ? -17.679 11.946 18.255 1.00 64.92 73 ILE A N 1
ATOM 564 C CA . ILE A 1 75 ? -16.998 10.664 18.372 1.00 62.63 73 ILE A CA 1
ATOM 565 C C . ILE A 1 75 ? -17.766 9.799 19.361 1.00 59.92 73 ILE A C 1
ATOM 566 O O . ILE A 1 75 ? -18.360 10.298 20.320 1.00 59.85 73 ILE A O 1
ATOM 571 N N . LYS A 1 76 ? -17.756 8.493 19.114 1.00 57.13 74 LYS A N 1
ATOM 572 C CA . LYS A 1 76 ? -18.481 7.536 19.937 1.00 59.23 74 LYS A CA 1
ATOM 573 C C . LYS A 1 76 ? -17.609 7.070 21.097 1.00 61.95 74 LYS A C 1
ATOM 574 O O . LYS A 1 76 ? -16.472 6.633 20.894 1.00 61.29 74 LYS A O 1
ATOM 580 N N . ILE A 1 77 ? -18.148 7.157 22.309 1.00 59.96 75 ILE A N 1
ATOM 581 C CA . ILE A 1 77 ? -17.455 6.741 23.522 1.00 60.52 75 ILE A CA 1
ATOM 582 C C . ILE A 1 77 ? -18.302 5.666 24.187 1.00 61.38 75 ILE A C 1
ATOM 583 O O . ILE A 1 77 ? -19.416 5.944 24.652 1.00 66.02 75 ILE A O 1
ATOM 588 N N . THR A 1 78 ? -17.780 4.444 24.239 1.00 58.37 76 THR A N 1
ATOM 589 C CA . THR A 1 78 ? -18.475 3.317 24.844 1.00 59.82 76 THR A CA 1
ATOM 590 C C . THR A 1 78 ? -17.690 2.834 26.054 1.00 57.31 76 THR A C 1
ATOM 591 O O . THR A 1 78 ? -16.472 2.652 25.976 1.00 57.04 76 THR A O 1
ATOM 595 N N . CYS A 1 79 ? -18.387 2.630 27.165 1.00 60.13 77 CYS A N 1
ATOM 596 C CA . CYS A 1 79 ? -17.771 2.135 28.384 1.00 56.45 77 CYS A CA 1
ATOM 597 C C . CYS A 1 79 ? -17.707 0.611 28.363 1.00 55.54 77 CYS A C 1
ATOM 598 O O . CYS A 1 79 ? -18.583 -0.059 27.812 1.00 59.72 77 CYS A O 1
ATOM 601 N N . SER A 1 80 ? -16.652 0.065 28.969 1.00 53.35 78 SER A N 1
ATOM 602 C CA . SER A 1 80 ? -16.476 -1.388 29.084 1.00 52.62 78 SER A CA 1
ATOM 603 C C . SER A 1 80 ? -15.977 -1.688 30.499 1.00 53.59 78 SER A C 1
ATOM 604 O O . SER A 1 80 ? -14.769 -1.755 30.745 1.00 59.02 78 SER A O 1
ATOM 607 N N . GLN A 1 81 ? -16.918 -1.875 31.422 1.00 51.76 79 GLN A N 1
ATOM 608 C CA . GLN A 1 81 ? -16.590 -2.109 32.822 1.00 53.17 79 GLN A CA 1
ATOM 609 C C . GLN A 1 81 ? -16.203 -3.567 33.052 1.00 54.60 79 GLN A C 1
ATOM 610 O O . GLN A 1 81 ? -16.778 -4.480 32.456 1.00 56.66 79 GLN A O 1
ATOM 616 N N . GLU A 1 82 ? -15.218 -3.778 33.918 1.00 58.31 80 GLU A N 1
ATOM 617 C CA . GLU A 1 82 ? -14.775 -5.105 34.310 1.00 58.90 80 GLU A CA 1
ATOM 618 C C . GLU A 1 82 ? -15.192 -5.380 35.748 1.00 59.41 80 GLU A C 1
ATOM 619 O O . GLU A 1 82 ? -15.234 -4.474 36.585 1.00 58.99 80 GLU A O 1
ATOM 625 N N . THR A 1 83 ? -15.519 -6.643 36.024 1.00 63.58 81 THR A N 1
ATOM 626 C CA . THR A 1 83 ? -15.893 -7.038 37.381 1.00 63.08 81 THR A CA 1
ATOM 627 C C . THR A 1 83 ? -14.668 -7.078 38.284 1.00 61.37 81 THR A C 1
ATOM 628 O O . THR A 1 83 ? -14.563 -6.305 39.244 1.00 62.66 81 THR A O 1
ATOM 632 N N . GLU A 1 84 ? -13.711 -7.984 37.980 1.00 63.52 82 GLU A N 1
ATOM 633 C CA . GLU A 1 84 ? -12.443 -7.976 38.694 1.00 63.75 82 GLU A CA 1
ATOM 634 C C . GLU A 1 84 ? -11.347 -7.362 37.827 1.00 61.70 82 GLU A C 1
ATOM 635 O O . GLU A 1 84 ? -11.450 -7.363 36.596 1.00 60.21 82 GLU A O 1
ATOM 641 N N . PRO A 1 85 ? -10.294 -6.811 38.436 1.00 63.38 83 PRO A N 1
ATOM 642 C CA . PRO A 1 85 ? -9.238 -6.156 37.645 1.00 62.31 83 PRO A CA 1
ATOM 643 C C . PRO A 1 85 ? -8.590 -7.120 36.663 1.00 61.44 83 PRO A C 1
ATOM 644 O O . PRO A 1 85 ? -7.990 -8.124 37.053 1.00 62.14 83 PRO A O 1
ATOM 648 N N . LEU A 1 86 ? -8.717 -6.802 35.375 1.00 59.00 84 LEU A N 1
ATOM 649 C CA . LEU A 1 86 ? -8.189 -7.629 34.300 1.00 58.78 84 LEU A CA 1
ATOM 650 C C . LEU A 1 86 ? -6.810 -7.188 33.828 1.00 60.07 84 LEU A C 1
ATOM 651 O O . LEU A 1 86 ? -6.288 -7.761 32.867 1.00 59.48 84 LEU A O 1
ATOM 656 N N . GLY A 1 87 ? -6.212 -6.187 34.469 1.00 56.77 85 GLY A N 1
ATOM 657 C CA . GLY A 1 87 ? -4.887 -5.749 34.076 1.00 53.33 85 GLY A CA 1
ATOM 658 C C . GLY A 1 87 ? -4.918 -4.806 32.885 1.00 54.62 85 GLY A C 1
ATOM 659 O O . GLY A 1 87 ? -5.851 -4.024 32.699 1.00 60.38 85 GLY A O 1
ATOM 660 N N . THR A 1 88 ? -3.867 -4.886 32.069 1.00 54.31 86 THR A N 1
ATOM 661 C CA . THR A 1 88 ? -3.735 -4.034 30.898 1.00 53.64 86 THR A CA 1
ATOM 662 C C . THR A 1 88 ? -3.984 -4.761 29.588 1.00 55.73 86 THR A C 1
ATOM 663 O O . THR A 1 88 ? -4.191 -4.101 28.566 1.00 57.67 86 THR A O 1
ATOM 667 N N . ALA A 1 89 ? -3.961 -6.092 29.587 1.00 55.35 87 ALA A N 1
ATOM 668 C CA . ALA A 1 89 ? -4.318 -6.867 28.406 1.00 57.78 87 ALA A CA 1
ATOM 669 C C . ALA A 1 89 ? -5.685 -7.521 28.516 1.00 57.77 87 ALA A C 1
ATOM 670 O O . ALA A 1 89 ? -6.370 -7.667 27.499 1.00 58.40 87 ALA A O 1
ATOM 672 N N . GLY A 1 90 ? -6.081 -7.926 29.719 1.00 56.74 88 GLY A N 1
ATOM 673 C CA . GLY A 1 90 ? -7.386 -8.490 29.968 1.00 55.77 88 GLY A CA 1
ATOM 674 C C . GLY A 1 90 ? -8.534 -7.703 29.365 1.00 57.05 88 GLY A C 1
ATOM 675 O O . GLY A 1 90 ? -9.383 -8.262 28.665 1.00 56.01 88 GLY A O 1
ATOM 676 N N . PRO A 1 91 ? -8.596 -6.391 29.629 1.00 57.61 89 PRO A N 1
ATOM 677 C CA . PRO A 1 91 ? -9.684 -5.590 29.041 1.00 55.69 89 PRO A CA 1
ATOM 678 C C . PRO A 1 91 ? -9.714 -5.610 27.523 1.00 55.77 89 PRO A C 1
ATOM 679 O O . PRO A 1 91 ? -10.785 -5.403 26.939 1.00 56.12 89 PRO A O 1
ATOM 683 N N . LEU A 1 92 ? -8.579 -5.854 26.862 1.00 54.79 90 LEU A N 1
ATOM 684 C CA . LEU A 1 92 ? -8.597 -5.972 25.407 1.00 57.02 90 LEU A CA 1
ATOM 685 C C . LEU A 1 92 ? -9.452 -7.147 24.956 1.00 57.95 90 LEU A C 1
ATOM 686 O O . LEU A 1 92 ? -10.053 -7.101 23.876 1.00 59.16 90 LEU A O 1
ATOM 691 N N . ALA A 1 93 ? -9.522 -8.204 25.765 1.00 57.12 91 ALA A N 1
ATOM 692 C CA . ALA A 1 93 ? -10.366 -9.342 25.427 1.00 59.09 91 ALA A CA 1
ATOM 693 C C . ALA A 1 93 ? -11.815 -9.104 25.835 1.00 61.06 91 ALA A C 1
ATOM 694 O O . ALA A 1 93 ? -12.737 -9.526 25.127 1.00 62.94 91 ALA A O 1
ATOM 696 N N . LEU A 1 94 ? -12.033 -8.431 26.970 1.00 57.85 92 LEU A N 1
ATOM 697 C CA . LEU A 1 94 ? -13.395 -8.164 27.425 1.00 58.81 92 LEU A CA 1
ATOM 698 C C . LEU A 1 94 ? -14.154 -7.285 26.440 1.00 59.18 92 LEU A C 1
ATOM 699 O O . LEU A 1 94 ? -15.369 -7.446 26.271 1.00 57.10 92 LEU A O 1
ATOM 704 N N . ALA A 1 95 ? -13.461 -6.359 25.780 1.00 60.92 93 ALA A N 1
ATOM 705 C CA . ALA A 1 95 ? -14.059 -5.492 24.775 1.00 58.01 93 ALA A CA 1
ATOM 706 C C . ALA A 1 95 ? -13.579 -5.844 23.371 1.00 60.29 93 ALA A C 1
ATOM 707 O O . ALA A 1 95 ? -13.406 -4.961 22.528 1.00 62.19 93 ALA A O 1
ATOM 709 N N . ARG A 1 96 ? -13.359 -7.133 23.108 1.00 60.32 94 ARG A N 1
ATOM 710 C CA . ARG A 1 96 ? -12.921 -7.538 21.777 1.00 65.37 94 ARG A CA 1
ATOM 711 C C . ARG A 1 96 ? -14.034 -7.380 20.750 1.00 68.02 94 ARG A C 1
ATOM 712 O O . ARG A 1 96 ? -13.753 -7.131 19.572 1.00 66.54 94 ARG A O 1
ATOM 720 N N . ASP A 1 97 ? -15.295 -7.509 21.174 1.00 69.07 95 ASP A N 1
ATOM 721 C CA . ASP A 1 97 ? -16.407 -7.361 20.241 1.00 67.09 95 ASP A CA 1
ATOM 722 C C . ASP A 1 97 ? -16.548 -5.922 19.768 1.00 68.72 95 ASP A C 1
ATOM 723 O O . ASP A 1 97 ? -16.897 -5.679 18.607 1.00 71.15 95 ASP A O 1
ATOM 728 N N . LYS A 1 98 ? -16.274 -4.957 20.647 1.00 66.87 96 LYS A N 1
ATOM 729 C CA . LYS A 1 98 ? -16.366 -3.545 20.298 1.00 66.55 96 LYS A CA 1
ATOM 730 C C . LYS A 1 98 ? -15.137 -3.027 19.558 1.00 68.19 96 LYS A C 1
ATOM 731 O O . LYS A 1 98 ? -15.195 -1.929 18.993 1.00 66.50 96 LYS A O 1
ATOM 737 N N . LEU A 1 99 ? -14.040 -3.784 19.540 1.00 67.56 97 LEU A N 1
ATOM 738 C CA . LEU A 1 99 ? -12.826 -3.369 18.848 1.00 68.37 97 LEU A CA 1
ATOM 739 C C . LEU A 1 99 ? -12.701 -3.951 17.448 1.00 70.34 97 LEU A C 1
ATOM 740 O O . LEU A 1 99 ? -12.084 -3.322 16.582 1.00 70.54 97 LEU A O 1
ATOM 745 N N . LEU A 1 100 ? -13.263 -5.132 17.208 1.00 72.26 98 LEU A N 1
ATOM 746 C CA . LEU A 1 100 ? -13.214 -5.763 15.895 1.00 73.99 98 LEU A CA 1
ATOM 747 C C . LEU A 1 100 ? -14.361 -5.233 15.043 1.00 73.58 98 LEU A C 1
ATOM 748 O O . LEU A 1 100 ? -15.531 -5.366 15.418 1.00 74.27 98 LEU A O 1
ATOM 753 N N . ASP A 1 101 ? -14.026 -4.628 13.906 1.00 76.81 99 ASP A N 1
ATOM 754 C CA . ASP A 1 101 ? -15.022 -4.113 12.976 1.00 76.32 99 ASP A CA 1
ATOM 755 C C . ASP A 1 101 ? -15.012 -4.838 11.638 1.00 77.91 99 ASP A C 1
ATOM 756 O O . ASP A 1 101 ? -15.784 -4.473 10.746 1.00 79.17 99 ASP A O 1
ATOM 761 N N . GLY A 1 102 ? -14.161 -5.847 11.472 1.00 77.24 100 GLY A N 1
ATOM 762 C CA . GLY A 1 102 ? -14.095 -6.606 10.248 1.00 77.05 100 GLY A CA 1
ATOM 763 C C . GLY A 1 102 ? -13.100 -6.100 9.225 1.00 78.38 100 GLY A C 1
ATOM 764 O O . GLY A 1 102 ? -12.659 -6.882 8.377 1.00 81.39 100 GLY A O 1
ATOM 765 N N . SER A 1 103 ? -12.714 -4.822 9.282 1.00 76.19 101 SER A N 1
ATOM 766 C CA . SER A 1 103 ? -11.788 -4.290 8.287 1.00 76.99 101 SER A CA 1
ATOM 767 C C . SER A 1 103 ? -10.361 -4.782 8.471 1.00 76.85 101 SER A C 1
ATOM 768 O O . SER A 1 103 ? -9.485 -4.396 7.685 1.00 76.09 101 SER A O 1
ATOM 771 N N . GLY A 1 104 ? -10.109 -5.617 9.476 1.00 78.07 102 GLY A N 1
ATOM 772 C CA . GLY A 1 104 ? -8.758 -6.046 9.769 1.00 76.39 102 GLY A CA 1
ATOM 773 C C . GLY A 1 104 ? -7.784 -4.928 10.071 1.00 76.38 102 GLY A C 1
ATOM 774 O O . GLY A 1 104 ? -6.570 -5.162 10.072 1.00 73.76 102 GLY A O 1
ATOM 775 N N . GLU A 1 105 ? -8.273 -3.713 10.325 1.00 77.63 103 GLU A N 1
ATOM 776 C CA . GLU A 1 105 ? -7.396 -2.582 10.593 1.00 77.74 103 GLU A CA 1
ATOM 777 C C . GLU A 1 105 ? -6.916 -2.601 12.043 1.00 75.09 103 GLU A C 1
ATOM 778 O O . GLU A 1 105 ? -7.634 -3.067 12.930 1.00 75.84 103 GLU A O 1
ATOM 784 N N . PRO A 1 106 ? -5.711 -2.097 12.315 1.00 71.77 104 PRO A N 1
ATOM 785 C CA . PRO A 1 106 ? -5.239 -2.054 13.702 1.00 68.30 104 PRO A CA 1
ATOM 786 C C . PRO A 1 106 ? -5.980 -1.009 14.526 1.00 66.69 104 PRO A C 1
ATOM 787 O O . PRO A 1 106 ? -6.491 -0.011 14.007 1.00 68.33 104 PRO A O 1
ATOM 791 N N . PHE A 1 107 ? -6.019 -1.244 15.836 1.00 63.56 105 PHE A N 1
ATOM 792 C CA . PHE A 1 107 ? -6.686 -0.351 16.773 1.00 62.85 105 PHE A CA 1
ATOM 793 C C . PHE A 1 107 ? -5.685 0.224 17.768 1.00 61.93 105 PHE A C 1
ATOM 794 O O . PHE A 1 107 ? -4.664 -0.398 18.080 1.00 59.92 105 PHE A O 1
ATOM 802 N N . PHE A 1 108 ? -5.991 1.421 18.264 1.00 59.46 106 PHE A N 1
ATOM 803 C CA . PHE A 1 108 ? -5.129 2.115 19.211 1.00 58.76 106 PHE A CA 1
ATOM 804 C C . PHE A 1 108 ? -5.483 1.737 20.642 1.00 55.13 106 PHE A C 1
ATOM 805 O O . PHE A 1 108 ? -6.654 1.533 20.974 1.00 56.58 106 PHE A O 1
ATOM 813 N N . VAL A 1 109 ? -4.459 1.638 21.487 1.00 55.09 107 VAL A N 1
ATOM 814 C CA . VAL A 1 109 ? -4.625 1.463 22.924 1.00 51.95 107 VAL A CA 1
ATOM 815 C C . VAL A 1 109 ? -3.778 2.518 23.620 1.00 48.54 107 VAL A C 1
ATOM 816 O O . VAL A 1 109 ? -2.618 2.727 23.250 1.00 52.15 107 VAL A O 1
ATOM 820 N N . LEU A 1 110 ? -4.355 3.188 24.615 1.00 48.04 108 LEU A N 1
ATOM 821 C CA . LEU A 1 110 ? -3.674 4.262 25.324 1.00 47.47 108 LEU A CA 1
ATOM 822 C C . LEU A 1 110 ? -3.818 4.085 26.827 1.00 49.50 108 LEU A C 1
ATOM 823 O O . LEU A 1 110 ? -4.892 3.730 27.322 1.00 48.77 108 LEU A O 1
ATOM 828 N N . ASN A 1 111 ? -2.725 4.334 27.545 1.00 52.03 109 ASN A N 1
ATOM 829 C CA . ASN A 1 111 ? -2.780 4.502 28.991 1.00 50.73 109 ASN A CA 1
ATOM 830 C C . ASN A 1 111 ? -3.486 5.814 29.316 1.00 52.21 109 ASN A C 1
ATOM 831 O O . ASN A 1 111 ? -3.090 6.879 28.833 1.00 55.58 109 ASN A O 1
ATOM 836 N N . SER A 1 112 ? -4.531 5.741 30.144 1.00 49.06 110 SER A N 1
ATOM 837 C CA . SER A 1 112 ? -5.348 6.915 30.433 1.00 48.25 110 SER A CA 1
ATOM 838 C C . SER A 1 112 ? -4.582 8.018 31.151 1.00 52.74 110 SER A C 1
ATOM 839 O O . SER A 1 112 ? -5.069 9.153 31.202 1.00 56.03 110 SER A O 1
ATOM 842 N N . ASP A 1 113 ? -3.408 7.722 31.706 1.00 57.82 111 ASP A N 1
ATOM 843 C CA . ASP A 1 113 ? -2.650 8.690 32.484 1.00 56.89 111 ASP A CA 1
ATOM 844 C C . ASP A 1 113 ? -1.409 9.196 31.759 1.00 57.08 111 ASP A C 1
ATOM 845 O O . ASP A 1 113 ? -0.576 9.867 32.377 1.00 60.16 111 ASP A O 1
ATOM 850 N N . VAL A 1 114 ? -1.265 8.900 30.470 1.00 52.66 112 VAL A N 1
ATOM 851 C CA . VAL A 1 114 ? -0.087 9.285 29.700 1.00 53.15 112 VAL A CA 1
ATOM 852 C C . VAL A 1 114 ? -0.378 10.580 28.958 1.00 55.90 112 VAL A C 1
ATOM 853 O O . VAL A 1 114 ? -1.360 10.673 28.210 1.00 56.09 112 VAL A O 1
ATOM 857 N N . ILE A 1 115 ? 0.476 11.580 29.162 1.00 53.96 113 ILE A N 1
ATOM 858 C CA . ILE A 1 115 ? 0.410 12.841 28.436 1.00 54.19 113 ILE A CA 1
ATOM 859 C C . ILE A 1 115 ? 1.629 12.924 27.527 1.00 52.29 113 ILE A C 1
ATOM 860 O O . ILE A 1 115 ? 2.751 12.622 27.951 1.00 46.72 113 ILE A O 1
ATOM 865 N N . SER A 1 116 ? 1.402 13.302 26.273 1.00 52.59 114 SER A N 1
ATOM 866 C CA . SER A 1 116 ? 2.465 13.428 25.284 1.00 53.03 114 SER A CA 1
ATOM 867 C C . SER A 1 116 ? 1.951 14.304 24.149 1.00 51.70 114 SER A C 1
ATOM 868 O O . SER A 1 116 ? 0.897 14.939 24.261 1.00 51.39 114 SER A O 1
ATOM 871 N N . GLU A 1 117 ? 2.698 14.336 23.050 1.00 55.06 115 GLU A N 1
ATOM 872 C CA . GLU A 1 117 ? 2.254 15.021 21.847 1.00 55.30 115 GLU A CA 1
ATOM 873 C C . GLU A 1 117 ? 1.421 14.127 20.943 1.00 56.67 115 GLU A C 1
ATOM 874 O O . GLU A 1 117 ? 0.785 14.634 20.013 1.00 59.35 115 GLU A O 1
ATOM 880 N N . TYR A 1 118 ? 1.411 12.818 21.204 1.00 55.96 116 TYR A N 1
ATOM 881 C CA . TYR A 1 118 ? 0.627 11.828 20.476 1.00 53.22 116 TYR A CA 1
ATOM 882 C C . TYR A 1 118 ? 0.890 11.913 18.977 1.00 56.12 116 TYR A C 1
ATOM 883 O O . TYR A 1 118 ? 0.056 12.439 18.229 1.00 55.37 116 TYR A O 1
ATOM 892 N N . PRO A 1 119 ? 2.042 11.429 18.502 1.00 58.95 117 PRO A N 1
ATOM 893 C CA . PRO A 1 119 ? 2.281 11.327 17.052 1.00 58.14 117 PRO A CA 1
ATOM 894 C C . PRO A 1 119 ? 1.592 10.104 16.454 1.00 57.74 117 PRO A C 1
ATOM 895 O O . PRO A 1 119 ? 2.227 9.193 15.918 1.00 59.53 117 PRO A O 1
ATOM 899 N N . LEU A 1 120 ? 0.262 10.082 16.557 1.00 58.52 118 LEU A N 1
ATOM 900 C CA . LEU A 1 120 ? -0.503 8.921 16.114 1.00 59.42 118 LEU A CA 1
ATOM 901 C C . LEU A 1 120 ? -0.451 8.754 14.599 1.00 59.07 118 LEU A C 1
ATOM 902 O O . LEU A 1 120 ? -0.442 7.624 14.096 1.00 59.79 118 LEU A O 1
ATOM 907 N N . LYS A 1 121 ? -0.425 9.859 13.853 1.00 59.72 119 LYS A N 1
ATOM 908 C CA . LYS A 1 121 ? -0.260 9.762 12.406 1.00 63.52 119 LYS A CA 1
ATOM 909 C C . LYS A 1 121 ? 1.096 9.159 12.056 1.00 65.02 119 LYS A C 1
ATOM 910 O O . LYS A 1 121 ? 1.190 8.245 11.228 1.00 66.28 119 LYS A O 1
ATOM 916 N N . GLU A 1 122 ? 2.159 9.661 12.689 1.00 64.69 120 GLU A N 1
ATOM 917 C CA . GLU A 1 122 ? 3.500 9.125 12.483 1.00 64.97 120 GLU A CA 1
ATOM 918 C C . GLU A 1 122 ? 3.608 7.668 12.913 1.00 65.85 120 GLU A C 1
ATOM 919 O O . GLU A 1 122 ? 4.467 6.942 12.399 1.00 67.65 120 GLU A O 1
ATOM 925 N N . MET A 1 123 ? 2.764 7.227 13.850 1.00 65.37 121 MET A N 1
ATOM 926 C CA . MET A 1 123 ? 2.813 5.840 14.295 1.00 62.63 121 MET A CA 1
ATOM 927 C C . MET A 1 123 ? 2.042 4.920 13.361 1.00 64.45 121 MET A C 1
ATOM 928 O O . MET A 1 123 ? 2.392 3.742 13.230 1.00 63.86 121 MET A O 1
ATOM 933 N N . LEU A 1 124 ? 0.993 5.434 12.716 1.00 66.89 122 LEU A N 1
ATOM 934 C CA . LEU A 1 124 ? 0.257 4.636 11.741 1.00 67.38 122 LEU A CA 1
ATOM 935 C C . LEU A 1 124 ? 1.168 4.208 10.598 1.00 68.26 122 LEU A C 1
ATOM 936 O O . LEU A 1 124 ? 1.168 3.039 10.192 1.00 67.33 122 LEU A O 1
ATOM 941 N N . GLU A 1 125 ? 1.959 5.146 10.069 1.00 64.47 123 GLU A N 1
ATOM 942 C CA . GLU A 1 125 ? 2.862 4.815 8.974 1.00 66.85 123 GLU A CA 1
ATOM 943 C C . GLU A 1 125 ? 3.999 3.918 9.438 1.00 68.70 123 GLU A C 1
ATOM 944 O O . GLU A 1 125 ? 4.486 3.087 8.664 1.00 73.10 123 GLU A O 1
ATOM 950 N N . PHE A 1 126 ? 4.431 4.067 10.691 1.00 70.71 124 PHE A N 1
ATOM 951 C CA . PHE A 1 126 ? 5.433 3.161 11.241 1.00 68.33 124 PHE A CA 1
ATOM 952 C C . PHE A 1 126 ? 4.907 1.730 11.283 1.00 70.26 124 PHE A C 1
ATOM 953 O O . PHE A 1 126 ? 5.572 0.796 10.821 1.00 71.62 124 PHE A O 1
ATOM 961 N N . HIS A 1 127 ? 3.696 1.546 11.817 1.00 68.16 125 HIS A N 1
ATOM 962 C CA . HIS A 1 127 ? 3.148 0.205 12.003 1.00 68.52 125 HIS A CA 1
ATOM 963 C C . HIS A 1 127 ? 2.905 -0.496 10.671 1.00 71.88 125 HIS A C 1
ATOM 964 O O . HIS A 1 127 ? 3.106 -1.711 10.558 1.00 71.95 125 HIS A O 1
ATOM 971 N N . LYS A 1 128 ? 2.470 0.249 9.653 1.00 73.75 126 LYS A N 1
ATOM 972 C CA . LYS A 1 128 ? 2.198 -0.355 8.355 1.00 74.19 126 LYS A CA 1
ATOM 973 C C . LYS A 1 128 ? 3.463 -0.636 7.557 1.00 75.33 126 LYS A C 1
ATOM 974 O O . LYS A 1 128 ? 3.428 -1.468 6.644 1.00 76.44 126 LYS A O 1
ATOM 980 N N . SER A 1 129 ? 4.576 0.024 7.882 1.00 73.86 127 SER A N 1
ATOM 981 C CA . SER A 1 129 ? 5.805 -0.191 7.125 1.00 73.59 127 SER A CA 1
ATOM 982 C C . SER A 1 129 ? 6.391 -1.572 7.401 1.00 75.92 127 SER A C 1
ATOM 983 O O . SER A 1 129 ? 6.647 -2.345 6.470 1.00 75.60 127 SER A O 1
ATOM 986 N N . HIS A 1 130 ? 6.606 -1.905 8.676 1.00 75.39 128 HIS A N 1
ATOM 987 C CA . HIS A 1 130 ? 7.208 -3.189 9.016 1.00 75.96 128 HIS A CA 1
ATOM 988 C C . HIS A 1 130 ? 6.216 -4.346 8.981 1.00 74.06 128 HIS A C 1
ATOM 989 O O . HIS A 1 130 ? 6.644 -5.504 9.046 1.00 69.98 128 HIS A O 1
ATOM 996 N N . GLY A 1 131 ? 4.917 -4.064 8.881 1.00 75.46 129 GLY A N 1
ATOM 997 C CA . GLY A 1 131 ? 3.918 -5.111 8.735 1.00 73.98 129 GLY A CA 1
ATOM 998 C C . GLY A 1 131 ? 3.870 -6.103 9.875 1.00 75.09 129 GLY A C 1
ATOM 999 O O . GLY A 1 131 ? 3.472 -7.254 9.670 1.00 73.71 129 GLY A O 1
ATOM 1000 N N . GLY A 1 132 ? 4.270 -5.689 11.075 1.00 76.50 130 GLY A N 1
ATOM 1001 C CA . GLY A 1 132 ? 4.272 -6.568 12.222 1.00 72.41 130 GLY A CA 1
ATOM 1002 C C . GLY A 1 132 ? 2.904 -6.681 12.865 1.00 72.82 130 GLY A C 1
ATOM 1003 O O . GLY A 1 132 ? 1.931 -6.039 12.470 1.00 72.74 130 GLY A O 1
ATOM 1004 N N . GLU A 1 133 ? 2.838 -7.528 13.893 1.00 70.98 131 GLU A N 1
ATOM 1005 C CA . GLU A 1 133 ? 1.569 -7.766 14.572 1.00 69.24 131 GLU A CA 1
ATOM 1006 C C . GLU A 1 133 ? 1.181 -6.595 15.467 1.00 68.65 131 GLU A C 1
ATOM 1007 O O . GLU A 1 133 ? -0.002 -6.254 15.566 1.00 66.03 131 GLU A O 1
ATOM 1013 N N . ALA A 1 134 ? 2.156 -5.963 16.119 1.00 69.85 132 ALA A N 1
ATOM 1014 C CA . ALA A 1 134 ? 1.873 -4.905 17.077 1.00 65.88 132 ALA A CA 1
ATOM 1015 C C . ALA A 1 134 ? 3.022 -3.909 17.109 1.00 64.76 132 ALA A C 1
ATOM 1016 O O . ALA A 1 134 ? 4.189 -4.285 16.963 1.00 66.47 132 ALA A O 1
ATOM 1018 N N . SER A 1 135 ? 2.677 -2.638 17.298 1.00 63.62 133 SER A N 1
ATOM 1019 C CA . SER A 1 135 ? 3.641 -1.564 17.489 1.00 61.38 133 SER A CA 1
ATOM 1020 C C . SER A 1 135 ? 3.361 -0.881 18.817 1.00 61.79 133 SER A C 1
ATOM 1021 O O . SER A 1 135 ? 2.201 -0.679 19.186 1.00 62.77 133 SER A O 1
ATOM 1024 N N . ILE A 1 136 ? 4.422 -0.539 19.545 1.00 62.78 134 ILE A N 1
ATOM 1025 C CA . ILE A 1 136 ? 4.297 0.215 20.786 1.00 61.25 134 ILE A CA 1
ATOM 1026 C C . ILE A 1 136 ? 5.202 1.433 20.704 1.00 60.79 134 ILE A C 1
ATOM 1027 O O . ILE A 1 136 ? 6.184 1.452 19.955 1.00 65.24 134 ILE A O 1
ATOM 1032 N N . MET A 1 137 ? 4.858 2.463 21.471 1.00 57.23 135 MET A N 1
ATOM 1033 C CA . MET A 1 137 ? 5.695 3.649 21.566 1.00 59.62 135 MET A CA 1
ATOM 1034 C C . MET A 1 137 ? 6.651 3.513 22.742 1.00 60.08 135 MET A C 1
ATOM 1035 O O . MET A 1 137 ? 6.296 2.965 23.791 1.00 57.23 135 MET A O 1
ATOM 1040 N N . VAL A 1 138 ? 7.867 4.017 22.555 1.00 58.47 136 VAL A N 1
ATOM 1041 C CA . VAL A 1 138 ? 8.945 3.874 23.523 1.00 58.57 136 VAL A CA 1
ATOM 1042 C C . VAL A 1 138 ? 9.507 5.256 23.831 1.00 58.50 136 VAL A C 1
ATOM 1043 O O . VAL A 1 138 ? 9.590 6.115 22.946 1.00 59.89 136 VAL A O 1
ATOM 1047 N N . THR A 1 139 ? 9.869 5.479 25.094 1.00 56.48 137 THR A N 1
ATOM 1048 C CA . THR A 1 139 ? 10.404 6.760 25.530 1.00 59.39 137 THR A CA 1
ATOM 1049 C C . THR A 1 139 ? 11.491 6.523 26.572 1.00 57.36 137 THR A C 1
ATOM 1050 O O . THR A 1 139 ? 11.433 5.562 27.343 1.00 56.68 137 THR A O 1
ATOM 1054 N N . LYS A 1 140 ? 12.492 7.404 26.579 1.00 59.87 138 LYS A N 1
ATOM 1055 C CA . LYS A 1 140 ? 13.664 7.247 27.437 1.00 61.90 138 LYS A CA 1
ATOM 1056 C C . LYS A 1 140 ? 13.460 7.949 28.775 1.00 61.51 138 LYS A C 1
ATOM 1057 O O . LYS A 1 140 ? 12.860 9.025 28.840 1.00 68.16 138 LYS A O 1
ATOM 1063 N N . VAL A 1 141 ? 13.967 7.333 29.846 1.00 58.44 139 VAL A N 1
ATOM 1064 C CA . VAL A 1 141 ? 13.841 7.864 31.198 1.00 64.14 139 VAL A CA 1
ATOM 1065 C C . VAL A 1 141 ? 15.196 7.805 31.898 1.00 67.02 139 VAL A C 1
ATOM 1066 O O . VAL A 1 141 ? 16.152 7.198 31.412 1.00 65.44 139 VAL A O 1
ATOM 1070 N N . ASP A 1 142 ? 15.258 8.444 33.069 1.00 66.76 140 ASP A N 1
ATOM 1071 C CA . ASP A 1 142 ? 16.495 8.540 33.835 1.00 64.07 140 ASP A CA 1
ATOM 1072 C C . ASP A 1 142 ? 16.670 7.408 34.836 1.00 65.29 140 ASP A C 1
ATOM 1073 O O . ASP A 1 142 ? 17.806 7.090 35.201 1.00 67.93 140 ASP A O 1
ATOM 1078 N N . GLU A 1 143 ? 15.581 6.791 35.292 1.00 68.64 141 GLU A N 1
ATOM 1079 C CA . GLU A 1 143 ? 15.632 5.680 36.241 1.00 68.45 141 GLU A CA 1
ATOM 1080 C C . GLU A 1 143 ? 14.970 4.452 35.622 1.00 67.77 141 GLU A C 1
ATOM 1081 O O . GLU A 1 143 ? 13.900 4.019 36.072 1.00 72.08 141 GLU A O 1
ATOM 1087 N N . PRO A 1 144 ? 15.585 3.856 34.596 1.00 65.05 142 PRO A N 1
ATOM 1088 C CA . PRO A 1 144 ? 14.980 2.669 33.974 1.00 61.02 142 PRO A CA 1
ATOM 1089 C C . PRO A 1 144 ? 14.925 1.461 34.892 1.00 62.33 142 PRO A C 1
ATOM 1090 O O . PRO A 1 144 ? 14.216 0.499 34.574 1.00 65.13 142 PRO A O 1
ATOM 1094 N N . SER A 1 145 ? 15.638 1.477 36.019 1.00 67.45 143 SER A N 1
ATOM 1095 C CA . SER A 1 145 ? 15.566 0.380 36.976 1.00 64.72 143 SER A CA 1
ATOM 1096 C C . SER A 1 145 ? 14.220 0.303 37.680 1.00 67.66 143 SER A C 1
ATOM 1097 O O . SER A 1 145 ? 13.923 -0.724 38.301 1.00 66.49 143 SER A O 1
ATOM 1100 N N . LYS A 1 146 ? 13.408 1.355 37.606 1.00 68.35 144 LYS A N 1
ATOM 1101 C CA . LYS A 1 146 ? 12.083 1.362 38.209 1.00 67.23 144 LYS A CA 1
ATOM 1102 C C . LYS A 1 146 ? 10.990 0.959 37.230 1.00 66.31 144 LYS A C 1
ATOM 1103 O O . LYS A 1 146 ? 9.817 0.921 37.615 1.00 68.90 144 LYS A O 1
ATOM 1109 N N . TYR A 1 147 ? 11.339 0.658 35.982 1.00 63.19 145 TYR A N 1
ATOM 1110 C CA . TYR A 1 147 ? 10.369 0.317 34.954 1.00 65.93 145 TYR A CA 1
ATOM 1111 C C . TYR A 1 147 ? 10.741 -1.019 34.327 1.00 61.46 145 TYR A C 1
ATOM 1112 O O . TYR A 1 147 ? 11.687 -1.689 34.745 1.00 63.93 145 TYR A O 1
ATOM 1121 N N . GLY A 1 148 ? 9.976 -1.402 33.312 1.00 59.14 146 GLY A N 1
ATOM 1122 C CA . GLY A 1 148 ? 10.338 -2.522 32.473 1.00 62.24 146 GLY A CA 1
ATOM 1123 C C . GLY A 1 148 ? 11.001 -2.019 31.210 1.00 62.87 146 GLY A C 1
ATOM 1124 O O . GLY A 1 148 ? 10.352 -1.376 30.379 1.00 68.07 146 GLY A O 1
ATOM 1125 N N . VAL A 1 149 ? 12.285 -2.293 31.056 1.00 60.76 147 VAL A N 1
ATOM 1126 C CA . VAL A 1 149 ? 13.076 -1.723 29.973 1.00 61.48 147 VAL A CA 1
ATOM 1127 C C . VAL A 1 149 ? 12.945 -2.588 28.729 1.00 66.50 147 VAL A C 1
ATOM 1128 O O . VAL A 1 149 ? 12.979 -3.823 28.800 1.00 68.40 147 VAL A O 1
ATOM 1132 N N . VAL A 1 150 ? 12.798 -1.931 27.583 1.00 64.59 148 VAL A N 1
ATOM 1133 C CA . VAL A 1 150 ? 12.688 -2.604 26.296 1.00 66.34 148 VAL A CA 1
ATOM 1134 C C . VAL A 1 150 ? 14.084 -2.892 25.766 1.00 71.70 148 VAL A C 1
ATOM 1135 O O . VAL A 1 150 ? 14.956 -2.014 25.769 1.00 70.78 148 VAL A O 1
ATOM 1139 N N . VAL A 1 151 ? 14.295 -4.119 25.307 1.00 74.17 149 VAL A N 1
ATOM 1140 C CA . VAL A 1 151 ? 15.520 -4.515 24.625 1.00 75.31 149 VAL A CA 1
ATOM 1141 C C . VAL A 1 151 ? 15.138 -4.762 23.172 1.00 73.99 149 VAL A C 1
ATOM 1142 O O . VAL A 1 151 ? 14.603 -5.821 22.826 1.00 73.22 149 VAL A O 1
ATOM 1146 N N . MET A 1 152 ? 15.405 -3.781 22.316 1.00 73.74 150 MET A N 1
ATOM 1147 C CA . MET A 1 152 ? 14.954 -3.803 20.933 1.00 79.24 150 MET A CA 1
ATOM 1148 C C . MET A 1 152 ? 16.141 -3.764 19.983 1.00 81.81 150 MET A C 1
ATOM 1149 O O . MET A 1 152 ? 17.128 -3.065 20.234 1.00 81.32 150 MET A O 1
ATOM 1154 N N . GLU A 1 153 ? 16.036 -4.521 18.890 1.00 83.55 151 GLU A N 1
ATOM 1155 C CA . GLU A 1 153 ? 16.992 -4.428 17.794 1.00 85.45 151 GLU A CA 1
ATOM 1156 C C . GLU A 1 153 ? 16.919 -3.035 17.177 1.00 86.62 151 GLU A C 1
ATOM 1157 O O . GLU A 1 153 ? 16.126 -2.798 16.260 1.00 86.49 151 GLU A O 1
ATOM 1163 N N . GLU A 1 154 ? 17.746 -2.111 17.678 1.00 85.56 152 GLU A N 1
ATOM 1164 C CA . GLU A 1 154 ? 17.632 -0.700 17.316 1.00 85.47 152 GLU A CA 1
ATOM 1165 C C . GLU A 1 154 ? 17.857 -0.445 15.832 1.00 89.84 152 GLU A C 1
ATOM 1166 O O . GLU A 1 154 ? 17.435 0.601 15.324 1.00 90.91 152 GLU A O 1
ATOM 1172 N N . SER A 1 155 ? 18.515 -1.366 15.125 1.00 93.66 153 SER A N 1
ATOM 1173 C CA . SER A 1 155 ? 18.668 -1.206 13.683 1.00 94.95 153 SER A CA 1
ATOM 1174 C C . SER A 1 155 ? 17.343 -1.399 12.955 1.00 87.32 153 SER A C 1
ATOM 1175 O O . SER A 1 155 ? 17.114 -0.775 11.913 1.00 86.56 153 SER A O 1
ATOM 1178 N N . THR A 1 156 ? 16.458 -2.239 13.491 1.00 86.68 154 THR A N 1
ATOM 1179 C CA . THR A 1 156 ? 15.169 -2.528 12.875 1.00 90.52 154 THR A CA 1
ATOM 1180 C C . THR A 1 156 ? 13.976 -2.067 13.697 1.00 87.84 154 THR A C 1
ATOM 1181 O O . THR A 1 156 ? 12.928 -1.765 13.124 1.00 84.51 154 THR A O 1
ATOM 1185 N N . GLY A 1 157 ? 14.108 -2.010 15.020 1.00 88.30 155 GLY A N 1
ATOM 1186 C CA . GLY A 1 157 ? 13.000 -1.707 15.897 1.00 84.03 155 GLY A CA 1
ATOM 1187 C C . GLY A 1 157 ? 12.323 -2.921 16.494 1.00 79.94 155 GLY A C 1
ATOM 1188 O O . GLY A 1 157 ? 11.442 -2.761 17.348 1.00 76.93 155 GLY A O 1
ATOM 1189 N N . ARG A 1 158 ? 12.711 -4.124 16.075 1.00 81.77 156 ARG A N 1
ATOM 1190 C CA . ARG A 1 158 ? 12.095 -5.340 16.590 1.00 81.47 156 ARG A CA 1
ATOM 1191 C C . ARG A 1 158 ? 12.484 -5.551 18.049 1.00 81.70 156 ARG A C 1
ATOM 1192 O O . ARG A 1 158 ? 13.663 -5.471 18.409 1.00 81.53 156 ARG A O 1
ATOM 1200 N N . VAL A 1 159 ? 11.491 -5.821 18.889 1.00 77.11 157 VAL A N 1
ATOM 1201 C CA . VAL A 1 159 ? 11.707 -5.990 20.321 1.00 74.92 157 VAL A CA 1
ATOM 1202 C C . VAL A 1 159 ? 12.072 -7.440 20.601 1.00 76.02 157 VAL A C 1
ATOM 1203 O O . VAL A 1 159 ? 11.399 -8.364 20.128 1.00 74.88 157 VAL A O 1
ATOM 1207 N N . GLU A 1 160 ? 13.143 -7.643 21.367 1.00 76.45 158 GLU A N 1
ATOM 1208 C CA . GLU A 1 160 ? 13.526 -8.987 21.776 1.00 74.28 158 GLU A CA 1
ATOM 1209 C C . GLU A 1 160 ? 12.798 -9.419 23.044 1.00 75.56 158 GLU A C 1
ATOM 1210 O O . GLU A 1 160 ? 12.161 -10.476 23.065 1.00 81.00 158 GLU A O 1
ATOM 1216 N N . LYS A 1 161 ? 12.872 -8.616 24.101 1.00 74.95 159 LYS A N 1
ATOM 1217 C CA . LYS A 1 161 ? 12.266 -8.987 25.373 1.00 75.58 159 LYS A CA 1
ATOM 1218 C C . LYS A 1 161 ? 12.095 -7.736 26.224 1.00 73.11 159 LYS A C 1
ATOM 1219 O O . LYS A 1 161 ? 12.656 -6.677 25.935 1.00 71.00 159 LYS A O 1
ATOM 1225 N N . PHE A 1 162 ? 11.296 -7.877 27.277 1.00 70.38 160 PHE A N 1
ATOM 1226 C CA . PHE A 1 162 ? 11.124 -6.851 28.294 1.00 67.28 160 PHE A CA 1
ATOM 1227 C C . PHE A 1 162 ? 11.829 -7.293 29.570 1.00 69.83 160 PHE A C 1
ATOM 1228 O O . PHE A 1 162 ? 11.639 -8.425 30.030 1.00 67.92 160 PHE A O 1
ATOM 1236 N N . VAL A 1 163 ? 12.641 -6.404 30.135 1.00 68.74 161 VAL A N 1
ATOM 1237 C CA . VAL A 1 163 ? 13.367 -6.668 31.372 1.00 66.03 161 VAL A CA 1
ATOM 1238 C C . VAL A 1 163 ? 12.713 -5.838 32.465 1.00 62.59 161 VAL A C 1
ATOM 1239 O O . VAL A 1 163 ? 12.784 -4.604 32.447 1.00 63.61 161 VAL A O 1
ATOM 1243 N N . GLU A 1 164 ? 12.071 -6.509 33.415 1.00 62.94 162 GLU A N 1
ATOM 1244 C CA . GLU A 1 164 ? 11.340 -5.820 34.470 1.00 62.81 162 GLU A CA 1
ATOM 1245 C C . GLU A 1 164 ? 12.305 -5.398 35.572 1.00 63.50 162 GLU A C 1
ATOM 1246 O O . GLU A 1 164 ? 12.976 -6.244 36.174 1.00 62.71 162 GLU A O 1
ATOM 1252 N N . LYS A 1 165 ? 12.375 -4.089 35.829 1.00 61.80 163 LYS A N 1
ATOM 1253 C CA . LYS A 1 165 ? 13.167 -3.509 36.909 1.00 63.48 163 LYS A CA 1
ATOM 1254 C C . LYS A 1 165 ? 14.613 -3.993 36.879 1.00 64.34 163 LYS A C 1
ATOM 1255 O O . LYS A 1 165 ? 15.041 -4.710 37.792 1.00 67.59 163 LYS A O 1
ATOM 1261 N N . PRO A 1 166 ? 15.398 -3.621 35.867 1.00 63.90 164 PRO A N 1
ATOM 1262 C CA . PRO A 1 166 ? 16.768 -4.147 35.758 1.00 64.95 164 PRO A CA 1
ATOM 1263 C C . PRO A 1 166 ? 17.686 -3.512 36.791 1.00 64.99 164 PRO A C 1
ATOM 1264 O O . PRO A 1 166 ? 17.903 -2.298 36.783 1.00 67.64 164 PRO A O 1
ATOM 1268 N N . LYS A 1 167 ? 18.232 -4.341 37.684 1.00 66.23 165 LYS A N 1
ATOM 1269 C CA . LYS A 1 167 ? 19.253 -3.849 38.604 1.00 69.75 165 LYS A CA 1
ATOM 1270 C C . LYS A 1 167 ? 20.502 -3.408 37.853 1.00 67.60 165 LYS A C 1
ATOM 1271 O O . LYS A 1 167 ? 21.173 -2.456 38.266 1.00 67.98 165 LYS A O 1
ATOM 1273 N N . LEU A 1 168 ? 20.825 -4.080 36.751 1.00 66.48 166 LEU A N 1
ATOM 1274 C CA . LEU A 1 168 ? 21.931 -3.699 35.887 1.00 64.56 166 LEU A CA 1
ATOM 1275 C C . LEU A 1 168 ? 21.394 -3.075 34.608 1.00 64.29 166 LEU A C 1
ATOM 1276 O O . LEU A 1 168 ? 20.366 -3.507 34.078 1.00 68.66 166 LEU A O 1
ATOM 1281 N N . TYR A 1 169 ? 22.103 -2.065 34.115 1.00 63.46 167 TYR A N 1
ATOM 1282 C CA . TYR A 1 169 ? 21.640 -1.310 32.961 1.00 61.15 167 TYR A CA 1
ATOM 1283 C C . TYR A 1 169 ? 21.610 -2.189 31.719 1.00 58.92 167 TYR A C 1
ATOM 1284 O O . TYR A 1 169 ? 22.609 -2.821 31.363 1.00 61.72 167 TYR A O 1
ATOM 1293 N N . VAL A 1 170 ? 20.449 -2.237 31.069 1.00 54.96 168 VAL A N 1
ATOM 1294 C CA . VAL A 1 170 ? 20.280 -2.878 29.774 1.00 57.97 168 VAL A CA 1
ATOM 1295 C C . VAL A 1 170 ? 19.676 -1.923 28.755 1.00 58.87 168 VAL A C 1
ATOM 1296 O O . VAL A 1 170 ? 19.366 -2.327 27.634 1.00 56.20 168 VAL A O 1
ATOM 1300 N N . GLY A 1 171 ? 19.510 -0.658 29.126 1.00 57.57 169 GLY A N 1
ATOM 1301 C CA . GLY A 1 171 ? 18.866 0.329 28.286 1.00 55.65 169 GLY A CA 1
ATOM 1302 C C . GLY A 1 171 ? 18.038 1.283 29.120 1.00 54.53 169 GLY A C 1
ATOM 1303 O O . GLY A 1 171 ? 17.881 1.082 30.328 1.00 54.04 169 GLY A O 1
ATOM 1304 N N . ASN A 1 172 ? 17.499 2.327 28.489 1.00 55.69 170 ASN A N 1
ATOM 1305 C CA . ASN A 1 172 ? 16.681 3.308 29.188 1.00 57.10 170 ASN A CA 1
ATOM 1306 C C . ASN A 1 172 ? 15.354 3.579 28.484 1.00 60.72 170 ASN A C 1
ATOM 1307 O O . ASN A 1 172 ? 14.662 4.539 28.843 1.00 59.36 170 ASN A O 1
ATOM 1312 N N . LYS A 1 173 ? 14.979 2.766 27.499 1.00 59.40 171 LYS A N 1
ATOM 1313 C CA . LYS A 1 173 ? 13.721 2.940 26.782 1.00 60.42 171 LYS A CA 1
ATOM 1314 C C . LYS A 1 173 ? 12.641 2.082 27.432 1.00 61.39 171 LYS A C 1
ATOM 1315 O O . LYS A 1 173 ? 12.803 0.864 27.560 1.00 64.42 171 LYS A O 1
ATOM 1321 N N . ILE A 1 174 ? 11.542 2.717 27.840 1.00 60.15 172 ILE A N 1
ATOM 1322 C CA . ILE A 1 174 ? 10.468 2.024 28.545 1.00 58.59 172 ILE A CA 1
ATOM 1323 C C . ILE A 1 174 ? 9.175 2.101 27.747 1.00 59.05 172 ILE A C 1
ATOM 1324 O O . ILE A 1 174 ? 9.110 2.747 26.695 1.00 57.93 172 ILE A O 1
ATOM 1329 N N . ASN A 1 175 ? 8.133 1.454 28.267 1.00 63.58 173 ASN A N 1
ATOM 1330 C CA . ASN A 1 175 ? 6.822 1.432 27.629 1.00 59.59 173 ASN A CA 1
ATOM 1331 C C . ASN A 1 175 ? 6.153 2.794 27.769 1.00 56.77 173 ASN A C 1
ATOM 1332 O O . ASN A 1 175 ? 5.864 3.236 28.886 1.00 57.30 173 ASN A O 1
ATOM 1337 N N . ALA A 1 176 ? 5.899 3.457 26.642 1.00 52.49 174 ALA A N 1
ATOM 1338 C CA . ALA A 1 176 ? 5.294 4.783 26.656 1.00 53.27 174 ALA A CA 1
ATOM 1339 C C . ALA A 1 176 ? 3.771 4.748 26.717 1.00 56.42 174 ALA A C 1
ATOM 1340 O O . ALA A 1 176 ? 3.142 5.811 26.710 1.00 51.90 174 ALA A O 1
ATOM 1342 N N . GLY A 1 177 ? 3.166 3.563 26.768 1.00 56.59 175 GLY A N 1
ATOM 1343 C CA . GLY A 1 177 ? 1.737 3.448 26.964 1.00 53.93 175 GLY A CA 1
ATOM 1344 C C . GLY A 1 177 ? 0.885 3.673 25.737 1.00 57.00 175 GLY A C 1
ATOM 1345 O O . GLY A 1 177 ? -0.346 3.706 25.857 1.00 55.38 175 GLY A O 1
ATOM 1346 N N . ILE A 1 178 ? 1.488 3.829 24.564 1.00 53.24 176 ILE A N 1
ATOM 1347 C CA . ILE A 1 178 ? 0.753 4.024 23.321 1.00 53.53 176 ILE A CA 1
ATOM 1348 C C . ILE A 1 178 ? 0.965 2.792 22.456 1.00 57.16 176 ILE A C 1
ATOM 1349 O O . ILE A 1 178 ? 2.094 2.499 22.044 1.00 59.78 176 ILE A O 1
ATOM 1354 N N . TYR A 1 179 ? -0.117 2.069 22.180 1.00 55.64 177 TYR A N 1
ATOM 1355 C CA . TYR A 1 179 ? -0.053 0.823 21.434 1.00 58.16 177 TYR A CA 1
ATOM 1356 C C . TYR A 1 179 ? -0.827 0.942 20.127 1.00 56.89 177 TYR A C 1
ATOM 1357 O O . TYR A 1 179 ? -1.803 1.692 20.028 1.00 56.13 177 TYR A O 1
ATOM 1366 N N . LEU A 1 180 ? -0.378 0.188 19.124 1.00 58.67 178 LEU A N 1
ATOM 1367 C CA . LEU A 1 180 ? -1.103 0.026 17.862 1.00 59.74 178 LEU A CA 1
ATOM 1368 C C . LEU A 1 180 ? -1.076 -1.464 17.532 1.00 60.47 178 LEU A C 1
ATOM 1369 O O . LEU A 1 180 ? -0.046 -1.995 17.105 1.00 57.22 178 LEU A O 1
ATOM 1374 N N . LEU A 1 181 ? -2.206 -2.133 17.740 1.00 61.27 179 LEU A N 1
ATOM 1375 C CA . LEU A 1 181 ? -2.292 -3.585 17.687 1.00 60.22 179 LEU A CA 1
ATOM 1376 C C . LEU A 1 181 ? -3.181 -4.027 16.535 1.00 62.86 179 LEU A C 1
ATOM 1377 O O . LEU A 1 181 ? -4.263 -3.472 16.327 1.00 68.74 179 LEU A O 1
ATOM 1382 N N . ASN A 1 182 ? -2.729 -5.039 15.800 1.00 64.97 180 ASN A N 1
ATOM 1383 C CA . ASN A 1 182 ? -3.581 -5.673 14.813 1.00 64.33 180 ASN A CA 1
ATOM 1384 C C . ASN A 1 182 ? -4.644 -6.518 15.512 1.00 65.09 180 ASN A C 1
ATOM 1385 O O . ASN A 1 182 ? -4.478 -6.905 16.671 1.00 66.29 180 ASN A O 1
ATOM 1390 N N . PRO A 1 183 ? -5.755 -6.807 14.830 1.00 68.57 181 PRO A N 1
ATOM 1391 C CA . PRO A 1 183 ? -6.791 -7.648 15.453 1.00 65.21 181 PRO A CA 1
ATOM 1392 C C . PRO A 1 183 ? -6.280 -8.994 15.940 1.00 65.39 181 PRO A C 1
ATOM 1393 O O . PRO A 1 183 ? -6.812 -9.524 16.924 1.00 67.58 181 PRO A O 1
ATOM 1397 N N . SER A 1 184 ? -5.255 -9.556 15.292 1.00 65.93 182 SER A N 1
ATOM 1398 C CA . SER A 1 184 ? -4.760 -10.879 15.661 1.00 66.20 182 SER A CA 1
ATOM 1399 C C . SER A 1 184 ? -4.227 -10.931 17.088 1.00 68.40 182 SER A C 1
ATOM 1400 O O . SER A 1 184 ? -4.155 -12.022 17.668 1.00 66.61 182 SER A O 1
ATOM 1403 N N . VAL A 1 185 ? -3.851 -9.784 17.662 1.00 66.55 183 VAL A N 1
ATOM 1404 C CA . VAL A 1 185 ? -3.370 -9.762 19.041 1.00 64.53 183 VAL A CA 1
ATOM 1405 C C . VAL A 1 185 ? -4.474 -10.188 20.002 1.00 65.44 183 VAL A C 1
ATOM 1406 O O . VAL A 1 185 ? -4.215 -10.862 21.006 1.00 65.29 183 VAL A O 1
ATOM 1410 N N . LEU A 1 186 ? -5.722 -9.817 19.707 1.00 65.30 184 LEU A N 1
ATOM 1411 C CA . LEU A 1 186 ? -6.843 -10.177 20.570 1.00 65.64 184 LEU A CA 1
ATOM 1412 C C . LEU A 1 186 ? -7.071 -11.682 20.656 1.00 66.71 184 LEU A C 1
ATOM 1413 O O . LEU A 1 186 ? -7.848 -12.124 21.511 1.00 66.67 184 LEU A O 1
ATOM 1418 N N . ASP A 1 187 ? -6.430 -12.476 19.799 1.00 67.24 185 ASP A N 1
ATOM 1419 C CA . ASP A 1 187 ? -6.497 -13.927 19.896 1.00 67.23 185 ASP A CA 1
ATOM 1420 C C . ASP A 1 187 ? -5.451 -14.502 20.838 1.00 65.89 185 ASP A C 1
ATOM 1421 O O . ASP A 1 187 ? -5.465 -15.711 21.097 1.00 62.55 185 ASP A O 1
ATOM 1426 N N . LYS A 1 188 ? -4.550 -13.665 21.349 1.00 68.39 186 LYS A N 1
ATOM 1427 C CA . LYS A 1 188 ? -3.511 -14.075 22.280 1.00 64.11 186 LYS A CA 1
ATOM 1428 C C . LYS A 1 188 ? -3.811 -13.647 23.711 1.00 61.78 186 LYS A C 1
ATOM 1429 O O . LYS A 1 188 ? -2.929 -13.730 24.571 1.00 62.88 186 LYS A O 1
ATOM 1435 N N . ILE A 1 189 ? -5.028 -13.182 23.983 1.00 62.12 187 ILE A N 1
ATOM 1436 C CA . ILE A 1 189 ? -5.421 -12.735 25.313 1.00 62.39 187 ILE A CA 1
ATOM 1437 C C . ILE A 1 189 ? -6.688 -13.478 25.709 1.00 60.50 187 ILE A C 1
ATOM 1438 O O . ILE A 1 189 ? -7.687 -13.439 24.983 1.00 59.79 187 ILE A O 1
ATOM 1443 N N . GLU A 1 190 ? -6.645 -14.154 26.850 1.00 62.35 188 GLU A N 1
ATOM 1444 C CA . GLU A 1 190 ? -7.821 -14.792 27.416 1.00 58.29 188 GLU A CA 1
ATOM 1445 C C . GLU A 1 190 ? -8.559 -13.808 28.315 1.00 58.49 188 GLU A C 1
ATOM 1446 O O . GLU A 1 190 ? -8.002 -12.808 28.773 1.00 60.18 188 GLU A O 1
ATOM 1452 N N . LEU A 1 191 ? -9.833 -14.104 28.568 1.00 63.29 189 LEU A N 1
ATOM 1453 C CA . LEU A 1 191 ? -10.659 -13.260 29.430 1.00 62.86 189 LEU A CA 1
ATOM 1454 C C . LEU A 1 191 ? -10.348 -13.550 30.902 1.00 62.31 189 LEU A C 1
ATOM 1455 O O . LEU A 1 191 ? -11.173 -14.037 31.674 1.00 58.78 189 LEU A O 1
ATOM 1460 N N . ARG A 1 192 ? -9.108 -13.244 31.274 1.00 59.16 190 ARG A N 1
ATOM 1461 C CA . ARG A 1 192 ? -8.602 -13.400 32.629 1.00 58.38 190 ARG A CA 1
ATOM 1462 C C . ARG A 1 192 ? -7.707 -12.202 32.921 1.00 60.68 190 ARG A C 1
ATOM 1463 O O . ARG A 1 192 ? -7.377 -11.447 32.000 1.00 60.69 190 ARG A O 1
ATOM 1471 N N . PRO A 1 193 ? -7.315 -11.969 34.172 1.00 61.49 191 PRO A N 1
ATOM 1472 C CA . PRO A 1 193 ? -6.301 -10.939 34.432 1.00 59.25 191 PRO A CA 1
ATOM 1473 C C . PRO A 1 193 ? -4.967 -11.259 33.773 1.00 60.71 191 PRO A C 1
ATOM 1474 O O . PRO A 1 193 ? -4.248 -12.152 34.232 1.00 63.52 191 PRO A O 1
ATOM 1478 N N . THR A 1 194 ? -4.630 -10.554 32.690 1.00 60.41 192 THR A N 1
ATOM 1479 C CA . THR A 1 194 ? -3.331 -10.689 32.044 1.00 61.27 192 THR A CA 1
ATOM 1480 C C . THR A 1 194 ? -2.731 -9.312 31.779 1.00 61.54 192 THR A C 1
ATOM 1481 O O . THR A 1 194 ? -3.448 -8.337 31.537 1.00 60.04 192 THR A O 1
ATOM 1485 N N . SER A 1 195 ? -1.399 -9.249 31.831 1.00 60.99 193 SER A N 1
ATOM 1486 C CA . SER A 1 195 ? -0.641 -8.025 31.602 1.00 57.76 193 SER A CA 1
ATOM 1487 C C . SER A 1 195 ? -0.108 -8.009 30.176 1.00 59.88 193 SER A C 1
ATOM 1488 O O . SER A 1 195 ? 0.474 -8.996 29.718 1.00 61.52 193 SER A O 1
ATOM 1491 N N . ILE A 1 196 ? -0.293 -6.884 29.483 1.00 60.01 194 ILE A N 1
ATOM 1492 C CA . ILE A 1 196 ? 0.100 -6.824 28.078 1.00 61.91 194 ILE A CA 1
ATOM 1493 C C . ILE A 1 196 ? 1.615 -6.753 27.935 1.00 61.62 194 ILE A C 1
ATOM 1494 O O . ILE A 1 196 ? 2.178 -7.252 26.953 1.00 61.70 194 ILE A O 1
ATOM 1499 N N . GLU A 1 197 ? 2.301 -6.158 28.907 1.00 62.37 195 GLU A N 1
ATOM 1500 C CA . GLU A 1 197 ? 3.744 -5.987 28.802 1.00 63.61 195 GLU A CA 1
ATOM 1501 C C . GLU A 1 197 ? 4.493 -7.256 29.196 1.00 64.26 195 GLU A C 1
ATOM 1502 O O . GLU A 1 197 ? 5.530 -7.575 28.603 1.00 63.19 195 GLU A O 1
ATOM 1508 N N . LYS A 1 198 ? 3.978 -8.003 30.175 1.00 61.17 196 LYS A N 1
ATOM 1509 C CA . LYS A 1 198 ? 4.686 -9.160 30.704 1.00 61.46 196 LYS A CA 1
ATOM 1510 C C . LYS A 1 198 ? 4.128 -10.494 30.226 1.00 63.27 196 LYS A C 1
ATOM 1511 O O . LYS A 1 198 ? 4.827 -11.507 30.331 1.00 68.98 196 LYS A O 1
ATOM 1517 N N . GLU A 1 199 ? 2.899 -10.527 29.713 1.00 63.22 197 GLU A N 1
ATOM 1518 C CA . GLU A 1 199 ? 2.291 -11.752 29.205 1.00 62.61 197 GLU A CA 1
ATOM 1519 C C . GLU A 1 199 ? 2.034 -11.706 27.707 1.00 65.25 197 GLU A C 1
ATOM 1520 O O . GLU A 1 199 ? 2.394 -12.644 26.990 1.00 66.11 197 GLU A O 1
ATOM 1526 N N . THR A 1 200 ? 1.419 -10.631 27.210 1.00 65.23 198 THR A N 1
ATOM 1527 C CA . THR A 1 200 ? 1.041 -10.592 25.802 1.00 66.48 198 THR A CA 1
ATOM 1528 C C . THR A 1 200 ? 2.220 -10.218 24.910 1.00 65.85 198 THR A C 1
ATOM 1529 O O . THR A 1 200 ? 2.405 -10.816 23.844 1.00 68.17 198 THR A O 1
ATOM 1533 N N . PHE A 1 201 ? 3.028 -9.243 25.325 1.00 66.73 199 PHE A N 1
ATOM 1534 C CA . PHE A 1 201 ? 4.174 -8.851 24.508 1.00 69.63 199 PHE A CA 1
ATOM 1535 C C . PHE A 1 201 ? 5.201 -9.964 24.330 1.00 71.33 199 PHE A C 1
ATOM 1536 O O . PHE A 1 201 ? 5.687 -10.133 23.198 1.00 71.51 199 PHE A O 1
ATOM 1544 N N . PRO A 1 202 ? 5.583 -10.734 25.358 1.00 72.72 200 PRO A N 1
ATOM 1545 C CA . PRO A 1 202 ? 6.488 -11.868 25.103 1.00 74.40 200 PRO A CA 1
ATOM 1546 C C . PRO A 1 202 ? 5.968 -12.845 24.059 1.00 74.02 200 PRO A C 1
ATOM 1547 O O . PRO A 1 202 ? 6.771 -13.402 23.300 1.00 78.60 200 PRO A O 1
ATOM 1551 N N . LYS A 1 203 ? 4.653 -13.073 23.993 1.00 70.85 201 LYS A N 1
ATOM 1552 C CA . LYS A 1 203 ? 4.104 -13.912 22.931 1.00 72.16 201 LYS A CA 1
ATOM 1553 C C . LYS A 1 203 ? 4.429 -13.333 21.561 1.00 76.42 201 LYS A C 1
ATOM 1554 O O . LYS A 1 203 ? 4.906 -14.043 20.668 1.00 78.42 201 LYS A O 1
ATOM 1560 N N . ILE A 1 204 ? 4.181 -12.034 21.381 1.00 77.41 202 ILE A N 1
ATOM 1561 C CA . ILE A 1 204 ? 4.450 -11.392 20.100 1.00 76.62 202 ILE A CA 1
ATOM 1562 C C . ILE A 1 204 ? 5.948 -11.194 19.897 1.00 74.74 202 ILE A C 1
ATOM 1563 O O . ILE A 1 204 ? 6.431 -11.181 18.758 1.00 74.56 202 ILE A O 1
ATOM 1568 N N . ALA A 1 205 ? 6.707 -11.044 20.986 1.00 73.15 203 ALA A N 1
ATOM 1569 C CA . ALA A 1 205 ? 8.155 -10.914 20.864 1.00 81.30 203 ALA A CA 1
ATOM 1570 C C . ALA A 1 205 ? 8.800 -12.221 20.419 1.00 81.10 203 ALA A C 1
ATOM 1571 O O . ALA A 1 205 ? 9.878 -12.206 19.813 1.00 81.59 203 ALA A O 1
ATOM 1573 N N . ALA A 1 206 ? 8.161 -13.355 20.713 1.00 79.07 204 ALA A N 1
ATOM 1574 C CA . ALA A 1 206 ? 8.666 -14.643 20.251 1.00 81.99 204 ALA A CA 1
ATOM 1575 C C . ALA A 1 206 ? 8.399 -14.844 18.765 1.00 83.72 204 ALA A C 1
ATOM 1576 O O . ALA A 1 206 ? 9.263 -15.348 18.037 1.00 86.86 204 ALA A O 1
ATOM 1578 N N . ALA A 1 207 ? 7.215 -14.458 18.297 1.00 81.18 205 ALA A N 1
ATOM 1579 C CA . ALA A 1 207 ? 6.869 -14.561 16.887 1.00 81.46 205 ALA A CA 1
ATOM 1580 C C . ALA A 1 207 ? 7.523 -13.479 16.036 1.00 82.82 205 ALA A C 1
ATOM 1581 O O . ALA A 1 207 ? 7.220 -13.392 14.841 1.00 84.42 205 ALA A O 1
ATOM 1583 N N . GLN A 1 208 ? 8.399 -12.661 16.627 1.00 82.28 206 GLN A N 1
ATOM 1584 C CA . GLN A 1 208 ? 9.114 -11.601 15.913 1.00 85.38 206 GLN A CA 1
ATOM 1585 C C . GLN A 1 208 ? 8.144 -10.618 15.260 1.00 84.09 206 GLN A C 1
ATOM 1586 O O . GLN A 1 208 ? 8.359 -10.158 14.137 1.00 84.21 206 GLN A O 1
ATOM 1592 N N . GLY A 1 209 ? 7.068 -10.290 15.972 1.00 81.23 207 GLY A N 1
ATOM 1593 C CA . GLY A 1 209 ? 6.058 -9.395 15.442 1.00 77.77 207 GLY A CA 1
ATOM 1594 C C . GLY A 1 209 ? 5.815 -8.167 16.295 1.00 74.31 207 GLY A C 1
ATOM 1595 O O . GLY A 1 209 ? 4.776 -7.512 16.164 1.00 71.58 207 GLY A O 1
ATOM 1596 N N . LEU A 1 210 ? 6.760 -7.845 17.174 1.00 76.57 208 LEU A N 1
ATOM 1597 C CA . LEU A 1 210 ? 6.664 -6.688 18.054 1.00 70.22 208 LEU A CA 1
ATOM 1598 C C . LEU A 1 210 ? 7.713 -5.662 17.651 1.00 71.32 208 LEU A C 1
ATOM 1599 O O . LEU A 1 210 ? 8.905 -5.982 17.584 1.00 74.72 208 LEU A O 1
ATOM 1604 N N . TYR A 1 211 ? 7.268 -4.437 17.383 1.00 69.33 209 TYR A N 1
ATOM 1605 C CA . TYR A 1 211 ? 8.144 -3.359 16.951 1.00 70.60 209 TYR A CA 1
ATOM 1606 C C . TYR A 1 211 ? 7.945 -2.150 17.852 1.00 69.72 209 TYR A C 1
ATOM 1607 O O . TYR A 1 211 ? 6.827 -1.877 18.299 1.00 68.03 209 TYR A O 1
ATOM 1616 N N . ALA A 1 212 ? 9.035 -1.429 18.115 1.00 70.47 210 ALA A N 1
ATOM 1617 C CA . ALA A 1 212 ? 9.029 -0.289 19.020 1.00 65.30 210 ALA A CA 1
ATOM 1618 C C . ALA A 1 212 ? 9.456 0.971 18.283 1.00 63.15 210 ALA A C 1
ATOM 1619 O O . ALA A 1 212 ? 10.438 0.964 17.534 1.00 65.18 210 ALA A O 1
ATOM 1621 N N . MET A 1 213 ? 8.714 2.053 18.504 1.00 62.02 211 MET A N 1
ATOM 1622 C CA . MET A 1 213 ? 9.007 3.352 17.916 1.00 62.33 211 MET A CA 1
ATOM 1623 C C . MET A 1 213 ? 9.314 4.346 19.026 1.00 64.44 211 MET A C 1
ATOM 1624 O O . MET A 1 213 ? 8.533 4.483 19.975 1.00 61.96 211 MET A O 1
ATOM 1629 N N . VAL A 1 214 ? 10.454 5.028 18.910 1.00 61.78 212 VAL A N 1
ATOM 1630 C CA . VAL A 1 214 ? 10.841 6.011 19.912 1.00 58.74 212 VAL A CA 1
ATOM 1631 C C . VAL A 1 214 ? 9.903 7.205 19.825 1.00 60.09 212 VAL A C 1
ATOM 1632 O O . VAL A 1 214 ? 9.608 7.705 18.732 1.00 60.34 212 VAL A O 1
ATOM 1636 N N . LEU A 1 215 ? 9.424 7.660 20.978 1.00 58.73 213 LEU A N 1
ATOM 1637 C CA . LEU A 1 215 ? 8.460 8.748 21.042 1.00 59.40 213 LEU A CA 1
ATOM 1638 C C . LEU A 1 215 ? 9.159 10.095 20.922 1.00 61.14 213 LEU A C 1
ATOM 1639 O O . LEU A 1 215 ? 9.913 10.487 21.822 1.00 62.30 213 LEU A O 1
ATOM 1644 N N . PRO A 1 216 ? 8.940 10.833 19.832 1.00 59.39 214 PRO A N 1
ATOM 1645 C CA . PRO A 1 216 ? 9.506 12.179 19.704 1.00 57.73 214 PRO A CA 1
ATOM 1646 C C . PRO A 1 216 ? 8.657 13.193 20.457 1.00 59.92 214 PRO A C 1
ATOM 1647 O O . PRO A 1 216 ? 7.513 13.473 20.078 1.00 65.25 214 PRO A O 1
ATOM 1651 N N . GLY A 1 217 ? 9.210 13.740 21.534 1.00 57.04 215 GLY A N 1
ATOM 1652 C CA . GLY A 1 217 ? 8.543 14.741 22.333 1.00 56.68 215 GLY A CA 1
ATOM 1653 C C . GLY A 1 217 ? 8.562 14.370 23.795 1.00 55.33 215 GLY A C 1
ATOM 1654 O O . GLY A 1 217 ? 9.255 13.439 24.220 1.00 53.66 215 GLY A O 1
ATOM 1655 N N . PHE A 1 218 ? 7.786 15.109 24.583 1.00 52.99 216 PHE A N 1
ATOM 1656 C CA . PHE A 1 218 ? 7.718 14.871 26.015 1.00 52.31 216 PHE A CA 1
ATOM 1657 C C . PHE A 1 218 ? 6.801 13.692 26.325 1.00 52.43 216 PHE A C 1
ATOM 1658 O O . PHE A 1 218 ? 5.954 13.296 25.519 1.00 54.69 216 PHE A O 1
ATOM 1666 N N . TRP A 1 219 ? 6.982 13.132 27.518 1.00 49.65 217 TRP A N 1
ATOM 1667 C CA . TRP A 1 219 ? 6.169 12.020 27.981 1.00 49.28 217 TRP A CA 1
ATOM 1668 C C . TRP A 1 219 ? 6.118 12.045 29.500 1.00 52.11 217 TRP A C 1
ATOM 1669 O O . TRP A 1 219 ? 7.106 12.392 30.151 1.00 56.89 217 TRP A O 1
ATOM 1680 N N . MET A 1 220 ? 4.965 11.676 30.055 1.00 53.56 218 MET A N 1
ATOM 1681 C CA . MET A 1 220 ? 4.808 11.579 31.499 1.00 53.77 218 MET A CA 1
ATOM 1682 C C . MET A 1 220 ? 3.540 10.804 31.824 1.00 55.76 218 MET A C 1
ATOM 1683 O O . MET A 1 220 ? 2.506 10.996 31.180 1.00 57.64 218 MET A O 1
ATOM 1688 N N . ASP A 1 221 ? 3.633 9.933 32.825 1.00 55.26 219 ASP A N 1
ATOM 1689 C CA . ASP A 1 221 ? 2.483 9.233 33.391 1.00 54.63 219 ASP A CA 1
ATOM 1690 C C . ASP A 1 221 ? 2.082 10.000 34.645 1.00 57.75 219 ASP A C 1
ATOM 1691 O O . ASP A 1 221 ? 2.722 9.876 35.692 1.00 60.27 219 ASP A O 1
ATOM 1696 N N . ILE A 1 222 ? 1.013 10.791 34.540 1.00 55.06 220 ILE A N 1
ATOM 1697 C CA . ILE A 1 222 ? 0.590 11.675 35.622 1.00 56.21 220 ILE A CA 1
ATOM 1698 C C . ILE A 1 222 ? -0.323 10.928 36.588 1.00 57.63 220 ILE A C 1
ATOM 1699 O O . ILE A 1 222 ? -1.188 11.530 37.235 1.00 56.48 220 ILE A O 1
ATOM 1704 N N . GLY A 1 223 ? -0.123 9.614 36.704 1.00 58.05 221 GLY A N 1
ATOM 1705 C CA . GLY A 1 223 ? -0.972 8.814 37.569 1.00 58.67 221 GLY A CA 1
ATOM 1706 C C . GLY A 1 223 ? -0.858 9.164 39.040 1.00 60.43 221 GLY A C 1
ATOM 1707 O O . GLY A 1 223 ? -1.809 8.969 39.800 1.00 64.03 221 GLY A O 1
ATOM 1708 N N . GLN A 1 224 ? 0.292 9.671 39.465 1.00 61.14 222 GLN A N 1
ATOM 1709 C CA . GLN A 1 224 ? 0.519 10.045 40.851 1.00 61.84 222 GLN A CA 1
ATOM 1710 C C . GLN A 1 224 ? 0.848 11.531 40.951 1.00 59.83 222 GLN A C 1
ATOM 1711 O O . GLN A 1 224 ? 1.250 12.154 39.961 1.00 59.21 222 GLN A O 1
ATOM 1717 N N . PRO A 1 225 ? 0.671 12.139 42.133 1.00 60.17 223 PRO A N 1
ATOM 1718 C CA . PRO A 1 225 ? 0.739 13.611 42.213 1.00 60.30 223 PRO A CA 1
ATOM 1719 C C . PRO A 1 225 ? 2.095 14.196 41.861 1.00 61.88 223 PRO A C 1
ATOM 1720 O O . PRO A 1 225 ? 2.153 15.251 41.218 1.00 59.91 223 PRO A O 1
ATOM 1724 N N . ARG A 1 226 ? 3.190 13.555 42.276 1.00 63.46 224 ARG A N 1
ATOM 1725 C CA . ARG A 1 226 ? 4.514 14.083 41.960 1.00 63.83 224 ARG A CA 1
ATOM 1726 C C . ARG A 1 226 ? 4.745 14.134 40.456 1.00 61.40 224 ARG A C 1
ATOM 1727 O O . ARG A 1 226 ? 5.229 15.141 39.925 1.00 59.99 224 ARG A O 1
ATOM 1735 N N . ASP A 1 227 ? 4.398 13.059 39.750 1.00 60.00 225 ASP A N 1
ATOM 1736 C CA . ASP A 1 227 ? 4.550 13.060 38.301 1.00 59.82 225 ASP A CA 1
ATOM 1737 C C . ASP A 1 227 ? 3.503 13.924 37.611 1.00 58.63 225 ASP A C 1
ATOM 1738 O O . ASP A 1 227 ? 3.677 14.275 36.439 1.00 57.10 225 ASP A O 1
ATOM 1743 N N . TYR A 1 228 ? 2.431 14.286 38.313 1.00 57.52 226 TYR A N 1
ATOM 1744 C CA . TYR A 1 228 ? 1.437 15.187 37.739 1.00 58.43 226 TYR A CA 1
ATOM 1745 C C . TYR A 1 228 ? 2.012 16.589 37.560 1.00 57.17 226 TYR A C 1
ATOM 1746 O O . TYR A 1 228 ? 1.843 17.212 36.504 1.00 57.56 226 TYR A O 1
ATOM 1755 N N . ILE A 1 229 ? 2.691 17.106 38.586 1.00 57.95 227 ILE A N 1
ATOM 1756 C CA . ILE A 1 229 ? 3.314 18.422 38.473 1.00 56.72 227 ILE A CA 1
ATOM 1757 C C . ILE A 1 229 ? 4.426 18.393 37.433 1.00 56.14 227 ILE A C 1
ATOM 1758 O O . ILE A 1 229 ? 4.580 19.332 36.641 1.00 58.26 227 ILE A O 1
ATOM 1763 N N . THR A 1 230 ? 5.212 17.314 37.411 1.00 54.75 228 THR A N 1
ATOM 1764 C CA . THR A 1 230 ? 6.247 17.178 36.392 1.00 55.18 228 THR A CA 1
ATOM 1765 C C . THR A 1 230 ? 5.643 17.189 34.995 1.00 57.18 228 THR A C 1
ATOM 1766 O O . THR A 1 230 ? 6.152 17.870 34.095 1.00 56.58 228 THR A O 1
ATOM 1770 N N . GLY A 1 231 ? 4.555 16.441 34.796 1.00 54.11 229 GLY A N 1
ATOM 1771 C CA . GLY A 1 231 ? 3.931 16.391 33.487 1.00 56.28 229 GLY A CA 1
ATOM 1772 C C . GLY A 1 231 ? 3.371 17.726 33.046 1.00 54.07 229 GLY A C 1
ATOM 1773 O O . GLY A 1 231 ? 3.352 18.031 31.850 1.00 52.24 229 GLY A O 1
ATOM 1774 N N . LEU A 1 232 ? 2.911 18.541 33.998 1.00 51.97 230 LEU A N 1
ATOM 1775 C CA . LEU A 1 232 ? 2.407 19.863 33.650 1.00 52.28 230 LEU A CA 1
ATOM 1776 C C . LEU A 1 232 ? 3.526 20.758 33.132 1.00 53.96 230 LEU A C 1
ATOM 1777 O O . LEU A 1 232 ? 3.326 21.516 32.176 1.00 55.46 230 LEU A O 1
ATOM 1782 N N . ARG A 1 233 ? 4.711 20.680 33.743 1.00 54.85 231 ARG A N 1
ATOM 1783 C CA . ARG A 1 233 ? 5.840 21.480 33.277 1.00 54.63 231 ARG A CA 1
ATOM 1784 C C . ARG A 1 233 ? 6.263 21.066 31.874 1.00 55.21 231 ARG A C 1
ATOM 1785 O O . ARG A 1 233 ? 6.440 21.914 30.992 1.00 59.61 231 ARG A O 1
ATOM 1793 N N . LEU A 1 234 ? 6.431 19.760 31.650 1.00 54.87 232 LEU A N 1
ATOM 1794 C CA . LEU A 1 234 ? 6.802 19.274 30.325 1.00 56.59 232 LEU A CA 1
ATOM 1795 C C . LEU A 1 234 ? 5.752 19.643 29.282 1.00 57.20 232 LEU A C 1
ATOM 1796 O O . LEU A 1 234 ? 6.093 20.010 28.150 1.00 58.41 232 LEU A O 1
ATOM 1801 N N . TYR A 1 235 ? 4.467 19.554 29.644 1.00 52.02 233 TYR A N 1
ATOM 1802 C CA . TYR A 1 235 ? 3.406 19.897 28.700 1.00 54.42 233 TYR A CA 1
ATOM 1803 C C . TYR A 1 235 ? 3.398 21.389 28.390 1.00 58.00 233 TYR A C 1
ATOM 1804 O O . TYR A 1 235 ? 3.196 21.786 27.237 1.00 59.96 233 TYR A O 1
ATOM 1813 N N . LEU A 1 236 ? 3.599 22.231 29.408 1.00 58.49 234 LEU A N 1
ATOM 1814 C CA . LEU A 1 236 ? 3.584 23.675 29.190 1.00 57.42 234 LEU A CA 1
ATOM 1815 C C . LEU A 1 236 ? 4.765 24.121 28.338 1.00 57.82 234 LEU A C 1
ATOM 1816 O O . LEU A 1 236 ? 4.626 25.012 27.492 1.00 57.98 234 LEU A O 1
ATOM 1821 N N . ASP A 1 237 ? 5.936 23.517 28.548 1.00 57.21 235 ASP A N 1
ATOM 1822 C CA . ASP A 1 237 ? 7.087 23.846 27.715 1.00 60.32 235 ASP A CA 1
ATOM 1823 C C . ASP A 1 237 ? 6.896 23.357 26.286 1.00 61.33 235 ASP A C 1
ATOM 1824 O O . ASP A 1 237 ? 7.472 23.929 25.354 1.00 60.59 235 ASP A O 1
ATOM 1829 N N . SER A 1 238 ? 6.097 22.304 26.098 1.00 61.85 236 SER A N 1
ATOM 1830 C CA . SER A 1 238 ? 5.732 21.881 24.751 1.00 60.95 236 SER A CA 1
ATOM 1831 C C . SER A 1 238 ? 4.898 22.948 24.050 1.00 62.52 236 SER A C 1
ATOM 1832 O O . SER A 1 238 ? 5.091 23.208 22.857 1.00 64.28 236 SER A O 1
ATOM 1835 N N . LEU A 1 239 ? 3.967 23.575 24.775 1.00 60.88 237 LEU A N 1
ATOM 1836 C CA . LEU A 1 239 ? 3.243 24.714 24.217 1.00 62.48 237 LEU A CA 1
ATOM 1837 C C . LEU A 1 239 ? 4.192 25.865 23.908 1.00 64.57 237 LEU A C 1
ATOM 1838 O O . LEU A 1 239 ? 4.023 26.567 22.905 1.00 66.45 237 LEU A O 1
ATOM 1843 N N . ARG A 1 240 ? 5.198 26.073 24.763 1.00 62.79 238 ARG A N 1
ATOM 1844 C CA . ARG A 1 240 ? 6.199 27.101 24.497 1.00 63.47 238 ARG A CA 1
ATOM 1845 C C . ARG A 1 240 ? 6.931 26.828 23.191 1.00 63.61 238 ARG A C 1
ATOM 1846 O O . ARG A 1 240 ? 7.211 27.754 22.420 1.00 64.62 238 ARG A O 1
ATOM 1854 N N . LYS A 1 241 ? 7.238 25.559 22.919 1.00 63.81 239 LYS A N 1
ATOM 1855 C CA . LYS A 1 241 ? 7.963 25.207 21.705 1.00 65.94 239 LYS A CA 1
ATOM 1856 C C . LYS A 1 241 ? 7.048 25.099 20.489 1.00 66.35 239 LYS A C 1
ATOM 1857 O O . LYS A 1 241 ? 7.485 25.380 19.368 1.00 66.37 239 LYS A O 1
ATOM 1863 N N . LYS A 1 242 ? 5.788 24.703 20.683 1.00 65.64 240 LYS A N 1
ATOM 1864 C CA . LYS A 1 242 ? 4.874 24.438 19.574 1.00 64.21 240 LYS A CA 1
ATOM 1865 C C . LYS A 1 242 ? 3.978 25.631 19.253 1.00 66.83 240 LYS A C 1
ATOM 1866 O O . LYS A 1 242 ? 4.011 26.148 18.133 1.00 72.53 240 LYS A O 1
ATOM 1868 N N . SER A 1 243 ? 3.165 26.072 20.212 1.00 66.81 241 SER A N 1
ATOM 1869 C CA . SER A 1 243 ? 2.200 27.152 19.991 1.00 68.53 241 SER A CA 1
ATOM 1870 C C . SER A 1 243 ? 2.216 28.098 21.182 1.00 65.65 241 SER A C 1
ATOM 1871 O O . SER A 1 243 ? 1.365 28.017 22.076 1.00 62.10 241 SER A O 1
ATOM 1874 N N . PRO A 1 244 ? 3.177 29.025 21.223 1.00 67.92 242 PRO A N 1
ATOM 1875 C CA . PRO A 1 244 ? 3.294 29.908 22.396 1.00 66.95 242 PRO A CA 1
ATOM 1876 C C . PRO A 1 244 ? 2.091 30.814 22.605 1.00 64.71 242 PRO A C 1
ATOM 1877 O O . PRO A 1 244 ? 1.917 31.339 23.711 1.00 64.12 242 PRO A O 1
ATOM 1881 N N . ALA A 1 245 ? 1.252 31.008 21.585 1.00 63.68 243 ALA A N 1
ATOM 1882 C CA . ALA A 1 245 ? 0.100 31.891 21.721 1.00 65.07 243 ALA A CA 1
ATOM 1883 C C . ALA A 1 245 ? -0.899 31.381 22.751 1.00 63.55 243 ALA A C 1
ATOM 1884 O O . ALA A 1 245 ? -1.670 32.177 23.299 1.00 61.49 243 ALA A O 1
ATOM 1886 N N . LYS A 1 246 ? -0.908 30.074 23.025 1.00 62.50 244 LYS A N 1
ATOM 1887 C CA . LYS A 1 246 ? -1.807 29.532 24.034 1.00 59.90 244 LYS A CA 1
ATOM 1888 C C . LYS A 1 246 ? -1.329 29.823 25.450 1.00 57.90 244 LYS A C 1
ATOM 1889 O O . LYS A 1 246 ? -2.139 29.786 26.384 1.00 56.40 244 LYS A O 1
ATOM 1895 N N . LEU A 1 247 ? -0.041 30.110 25.628 1.00 61.59 245 LEU A N 1
ATOM 1896 C CA . LEU A 1 247 ? 0.482 30.491 26.932 1.00 56.22 245 LEU A CA 1
ATOM 1897 C C . LEU A 1 247 ? 0.276 31.980 27.166 1.00 54.32 245 LEU A C 1
ATOM 1898 O O . LEU A 1 247 ? 0.395 32.790 26.243 1.00 56.11 245 LEU A O 1
ATOM 1903 N N . THR A 1 248 ? -0.034 32.338 28.409 1.00 52.07 246 THR A N 1
ATOM 1904 C CA . THR A 1 248 ? -0.293 33.729 28.741 1.00 53.65 246 THR A CA 1
ATOM 1905 C C . THR A 1 248 ? 1.018 34.483 28.954 1.00 51.37 246 THR A C 1
ATOM 1906 O O . THR A 1 248 ? 2.098 33.896 29.059 1.00 56.48 246 THR A O 1
ATOM 1910 N N . SER A 1 249 ? 0.911 35.807 29.018 1.00 52.23 247 SER A N 1
ATOM 1911 C CA . SER A 1 249 ? 2.080 36.662 29.144 1.00 55.72 247 SER A CA 1
ATOM 1912 C C . SER A 1 249 ? 1.684 37.954 29.839 1.00 58.50 247 SER A C 1
ATOM 1913 O O . SER A 1 249 ? 0.502 38.300 29.929 1.00 58.33 247 SER A O 1
ATOM 1916 N N . GLY A 1 250 ? 2.694 38.668 30.327 1.00 55.80 248 GLY A N 1
ATOM 1917 C CA . GLY A 1 250 ? 2.482 39.922 31.005 1.00 57.89 248 GLY A CA 1
ATOM 1918 C C . GLY A 1 250 ? 3.506 40.161 32.092 1.00 56.85 248 GLY A C 1
ATOM 1919 O O . GLY A 1 250 ? 4.346 39.304 32.386 1.00 58.83 248 GLY A O 1
ATOM 1920 N N . PRO A 1 251 ? 3.452 41.339 32.720 1.00 59.13 249 PRO A N 1
ATOM 1921 C CA . PRO A 1 251 ? 4.415 41.645 33.788 1.00 57.91 249 PRO A CA 1
ATOM 1922 C C . PRO A 1 251 ? 4.223 40.797 35.033 1.00 58.18 249 PRO A C 1
ATOM 1923 O O . PRO A 1 251 ? 5.144 40.711 35.855 1.00 59.87 249 PRO A O 1
ATOM 1927 N N . HIS A 1 252 ? 3.058 40.175 35.193 1.00 57.22 250 HIS A N 1
ATOM 1928 C CA . HIS A 1 252 ? 2.752 39.295 36.312 1.00 53.34 250 HIS A CA 1
ATOM 1929 C C . HIS A 1 252 ? 3.038 37.833 36.003 1.00 54.04 250 HIS A C 1
ATOM 1930 O O . HIS A 1 252 ? 2.713 36.964 36.819 1.00 52.98 250 HIS A O 1
ATOM 1937 N N . ILE A 1 253 ? 3.622 37.540 34.846 1.00 53.19 251 ILE A N 1
ATOM 1938 C CA . ILE A 1 253 ? 3.848 36.174 34.394 1.00 52.60 251 ILE A CA 1
ATOM 1939 C C . ILE A 1 253 ? 5.345 35.910 34.380 1.00 52.49 251 ILE A C 1
ATOM 1940 O O . ILE A 1 253 ? 6.113 36.673 33.779 1.00 51.76 251 ILE A O 1
ATOM 1945 N N . VAL A 1 254 ? 5.758 34.837 35.046 1.00 45.81 252 VAL A N 1
ATOM 1946 C CA . VAL A 1 254 ? 7.097 34.286 34.907 1.00 50.05 252 VAL A CA 1
ATOM 1947 C C . VAL A 1 254 ? 6.948 32.854 34.412 1.00 50.39 252 VAL A C 1
ATOM 1948 O O . VAL A 1 254 ? 6.032 32.137 34.830 1.00 51.49 252 VAL A O 1
ATOM 1952 N N . GLY A 1 255 ? 7.818 32.455 33.488 1.00 49.23 253 GLY A N 1
ATOM 1953 C CA . GLY A 1 255 ? 7.734 31.106 32.965 1.00 52.66 253 GLY A CA 1
ATOM 1954 C C . GLY A 1 255 ? 6.514 30.894 32.077 1.00 53.92 253 GLY A C 1
ATOM 1955 O O . GLY A 1 255 ? 5.949 31.827 31.497 1.00 54.38 253 GLY A O 1
ATOM 1956 N N . ASN A 1 256 ? 6.110 29.628 31.981 1.00 54.94 254 ASN A N 1
ATOM 1957 C CA . ASN A 1 256 ? 4.978 29.215 31.158 1.00 52.15 254 ASN A CA 1
ATOM 1958 C C . ASN A 1 256 ? 3.741 29.079 32.039 1.00 53.61 254 ASN A C 1
ATOM 1959 O O . ASN A 1 256 ? 3.743 28.306 33.003 1.00 51.87 254 ASN A O 1
ATOM 1964 N N . VAL A 1 257 ? 2.688 29.827 31.709 1.00 54.42 255 VAL A N 1
ATOM 1965 C CA . VAL A 1 257 ? 1.433 29.797 32.451 1.00 53.19 255 VAL A CA 1
ATOM 1966 C C . VAL A 1 257 ? 0.281 29.665 31.464 1.00 50.59 255 VAL A C 1
ATOM 1967 O O . VAL A 1 257 ? 0.256 30.345 30.432 1.00 51.96 255 VAL A O 1
ATOM 1971 N N . LEU A 1 258 ? -0.670 28.788 31.783 1.00 50.80 256 LEU A N 1
ATOM 1972 C CA . LEU A 1 258 ? -1.845 28.538 30.955 1.00 49.26 256 LEU A CA 1
ATOM 1973 C C . LEU A 1 258 ? -3.084 29.016 31.700 1.00 48.40 256 LEU A C 1
ATOM 1974 O O . LEU A 1 258 ? -3.411 28.488 32.768 1.00 47.20 256 LEU A O 1
ATOM 1979 N N . VAL A 1 259 ? -3.771 30.007 31.137 1.00 50.33 257 VAL A N 1
ATOM 1980 C CA . VAL A 1 259 ? -4.908 30.649 31.786 1.00 51.21 257 VAL A CA 1
ATOM 1981 C C . VAL A 1 259 ? -6.136 30.486 30.903 1.00 56.69 257 VAL A C 1
ATOM 1982 O O . VAL A 1 259 ? -6.089 30.781 29.703 1.00 60.50 257 VAL A O 1
ATOM 1986 N N . ASP A 1 260 ? -7.228 30.016 31.500 1.00 54.94 258 ASP A N 1
ATOM 1987 C CA . ASP A 1 260 ? -8.497 29.893 30.801 1.00 54.27 258 ASP A CA 1
ATOM 1988 C C . ASP A 1 260 ? -9.137 31.267 30.652 1.00 56.06 258 ASP A C 1
ATOM 1989 O O . ASP A 1 260 ? -9.072 32.099 31.561 1.00 55.95 258 ASP A O 1
ATOM 1994 N N . GLU A 1 261 ? -9.762 31.501 29.494 1.00 60.52 259 GLU A N 1
ATOM 1995 C CA . GLU A 1 261 ? -10.248 32.836 29.154 1.00 60.98 259 GLU A CA 1
ATOM 1996 C C . GLU A 1 261 ? -11.293 33.358 30.135 1.00 60.80 259 GLU A C 1
ATOM 1997 O O . GLU A 1 261 ? -11.460 34.577 30.253 1.00 60.68 259 GLU A O 1
ATOM 2003 N N . THR A 1 262 ? -11.993 32.474 30.845 1.00 57.41 260 THR A N 1
ATOM 2004 C CA . THR A 1 262 ? -13.022 32.883 31.791 1.00 57.00 260 THR A CA 1
ATOM 2005 C C . THR A 1 262 ? -12.489 33.041 33.210 1.00 56.98 260 THR A C 1
ATOM 2006 O O . THR A 1 262 ? -13.283 33.146 34.151 1.00 56.02 260 THR A O 1
ATOM 2010 N N . ALA A 1 263 ? -11.172 33.064 33.386 1.00 59.13 261 ALA A N 1
ATOM 2011 C CA . ALA A 1 263 ? -10.575 33.215 34.703 1.00 55.77 261 ALA A CA 1
ATOM 2012 C C . ALA A 1 263 ? -10.271 34.680 34.993 1.00 56.72 261 ALA A C 1
ATOM 2013 O O . ALA A 1 263 ? -10.035 35.480 34.084 1.00 57.32 261 ALA A O 1
ATOM 2015 N N . THR A 1 264 ? -10.280 35.021 36.277 1.00 58.03 262 THR A N 1
ATOM 2016 C CA . THR A 1 264 ? -10.015 36.372 36.752 1.00 57.97 262 THR A CA 1
ATOM 2017 C C . THR A 1 264 ? -8.649 36.416 37.421 1.00 56.33 262 THR A C 1
ATOM 2018 O O . THR A 1 264 ? -8.349 35.583 38.282 1.00 58.29 262 THR A O 1
ATOM 2022 N N . ILE A 1 265 ? -7.824 37.381 37.022 1.00 60.33 263 ILE A N 1
ATOM 2023 C CA . ILE A 1 265 ? -6.505 37.594 37.612 1.00 61.19 263 ILE A CA 1
ATOM 2024 C C . ILE A 1 265 ? -6.477 38.992 38.213 1.00 59.40 263 ILE A C 1
ATOM 2025 O O . ILE A 1 265 ? -6.625 39.989 37.494 1.00 60.50 263 ILE A O 1
ATOM 2030 N N . GLY A 1 266 ? -6.283 39.064 39.528 1.00 56.49 264 GLY A N 1
ATOM 2031 C CA . GLY A 1 266 ? -6.256 40.339 40.207 1.00 57.40 264 GLY A CA 1
ATOM 2032 C C . GLY A 1 266 ? -4.967 41.109 39.976 1.00 59.43 264 GLY A C 1
ATOM 2033 O O . GLY A 1 266 ? -3.965 40.596 39.474 1.00 58.42 264 GLY A O 1
ATOM 2034 N N . GLU A 1 267 ? -5.009 42.379 40.366 1.00 57.28 265 GLU A N 1
ATOM 2035 C CA . G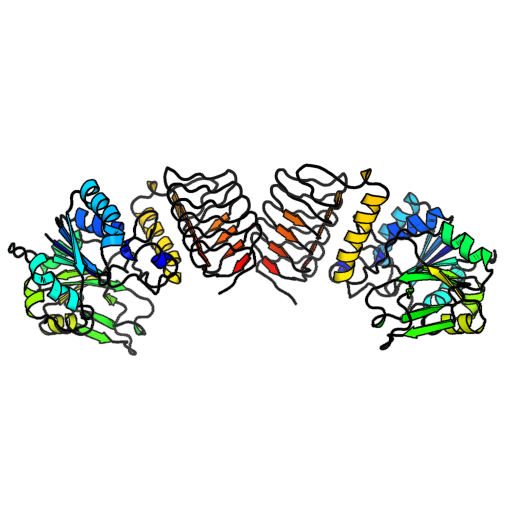LU A 1 267 ? -3.867 43.265 40.198 1.00 56.26 265 GLU A CA 1
ATOM 2036 C C . GLU A 1 267 ? -2.759 42.920 41.187 1.00 60.17 265 GLU A C 1
ATOM 2037 O O . GLU A 1 267 ? -3.020 42.549 42.335 1.00 59.03 265 GLU A O 1
ATOM 2043 N N . GLY A 1 268 ? -1.515 43.031 40.727 1.00 55.09 266 GLY A N 1
ATOM 2044 C CA . GLY A 1 268 ? -0.370 42.863 41.599 1.00 52.58 266 GLY A CA 1
ATOM 2045 C C . GLY A 1 268 ? 0.017 41.439 41.922 1.00 54.72 266 GLY A C 1
ATOM 2046 O O . GLY A 1 268 ? 0.743 41.215 42.897 1.00 56.99 266 GLY A O 1
ATOM 2047 N N . CYS A 1 269 ? -0.435 40.465 41.138 1.00 56.23 267 CYS A N 1
ATOM 2048 C CA . CYS A 1 269 ? -0.105 39.072 41.387 1.00 50.82 267 CYS A CA 1
ATOM 2049 C C . CYS A 1 269 ? 1.253 38.731 40.783 1.00 51.29 267 CYS A C 1
ATOM 2050 O O . CYS A 1 269 ? 1.926 39.568 40.179 1.00 53.84 267 CYS A O 1
ATOM 2053 N N . LEU A 1 270 ? 1.659 37.473 40.956 1.00 53.24 268 LEU A N 1
ATOM 2054 C CA . LEU A 1 270 ? 2.880 36.955 40.343 1.00 53.14 268 LEU A CA 1
ATOM 2055 C C . LEU A 1 270 ? 2.661 35.460 40.131 1.00 53.08 268 LEU A C 1
ATOM 2056 O O . LEU A 1 270 ? 2.787 34.672 41.074 1.00 53.96 268 LEU A O 1
ATOM 2061 N N . ILE A 1 271 ? 2.328 35.083 38.900 1.00 48.96 269 ILE A N 1
ATOM 2062 C CA . ILE A 1 271 ? 1.967 33.713 38.553 1.00 51.60 269 ILE A CA 1
ATOM 2063 C C . ILE A 1 271 ? 3.108 33.109 37.750 1.00 53.09 269 ILE A C 1
ATOM 2064 O O . ILE A 1 271 ? 3.500 33.653 36.710 1.00 54.66 269 ILE A O 1
ATOM 2069 N N . GLY A 1 272 ? 3.634 31.981 38.221 1.00 50.70 270 GLY A N 1
ATOM 2070 C CA . GLY A 1 272 ? 4.646 31.261 37.488 1.00 48.49 270 GLY A CA 1
ATOM 2071 C C . GLY A 1 272 ? 5.868 30.937 38.320 1.00 52.06 270 GLY A C 1
ATOM 2072 O O . GLY A 1 272 ? 6.103 31.525 39.380 1.00 52.54 270 GLY A O 1
ATOM 2073 N N . PRO A 1 273 ? 6.688 29.989 37.841 1.00 53.19 271 PRO A N 1
ATOM 2074 C CA . PRO A 1 273 ? 6.485 29.292 36.566 1.00 51.75 271 PRO A CA 1
ATOM 2075 C C . PRO A 1 273 ? 5.575 28.069 36.673 1.00 50.62 271 PRO A C 1
ATOM 2076 O O . PRO A 1 273 ? 5.294 27.614 37.780 1.00 51.18 271 PRO A O 1
ATOM 2080 N N . ASP A 1 274 ? 5.124 27.561 35.524 1.00 50.18 272 ASP A N 1
ATOM 2081 C CA . ASP A 1 274 ? 4.420 26.282 35.424 1.00 50.35 272 ASP A CA 1
ATOM 2082 C C . ASP A 1 274 ? 3.118 26.282 36.231 1.00 50.51 272 ASP A C 1
ATOM 2083 O O . ASP A 1 274 ? 2.943 25.518 37.180 1.00 50.29 272 ASP A O 1
ATOM 2088 N N . VAL A 1 275 ? 2.190 27.145 35.826 1.00 49.23 273 VAL A N 1
ATOM 2089 C CA . VAL A 1 275 ? 0.893 27.256 36.481 1.00 49.82 273 VAL A CA 1
ATOM 2090 C C . VAL A 1 275 ? -0.209 27.085 35.444 1.00 49.28 273 VAL A C 1
ATOM 2091 O O . VAL A 1 275 ? -0.119 27.612 34.329 1.00 46.89 273 VAL A O 1
ATOM 2095 N N . ALA A 1 276 ? -1.248 26.340 35.816 1.00 49.12 274 ALA A N 1
ATOM 2096 C CA . ALA A 1 276 ? -2.439 26.159 34.996 1.00 48.15 274 ALA A CA 1
ATOM 2097 C C . ALA A 1 276 ? -3.645 26.620 35.799 1.00 48.29 274 ALA A C 1
ATOM 2098 O O . ALA A 1 276 ? -3.940 26.056 36.858 1.00 50.67 274 ALA A O 1
ATOM 2100 N N . ILE A 1 277 ? -4.330 27.645 35.302 1.00 49.18 275 ILE A N 1
ATOM 2101 C CA . ILE A 1 277 ? -5.499 28.221 35.957 1.00 51.42 275 ILE A CA 1
ATOM 2102 C C . ILE A 1 277 ? -6.724 27.901 35.115 1.00 50.81 275 ILE A C 1
ATOM 2103 O O . ILE A 1 277 ? -6.769 28.228 33.923 1.00 51.27 275 ILE A O 1
ATOM 2108 N N . GLY A 1 278 ? -7.720 27.274 35.737 1.00 53.47 276 GLY A N 1
ATOM 2109 C CA . GLY A 1 278 ? -8.868 26.765 35.024 1.00 52.10 276 GLY A CA 1
ATOM 2110 C C . GLY A 1 278 ? -9.982 27.773 34.826 1.00 48.41 276 GLY A C 1
ATOM 2111 O O . GLY A 1 278 ? -9.895 28.936 35.232 1.00 47.77 276 GLY A O 1
ATOM 2112 N N . PRO A 1 279 ? -11.062 27.332 34.185 1.00 54.62 277 PRO A N 1
ATOM 2113 C CA . PRO A 1 279 ? -12.187 28.237 33.927 1.00 54.71 277 PRO A CA 1
ATOM 2114 C C . PRO A 1 279 ? -12.919 28.603 35.207 1.00 52.46 277 PRO A C 1
ATOM 2115 O O . PRO A 1 279 ? -13.090 27.777 36.107 1.00 50.31 277 PRO A O 1
ATOM 2119 N N . GLY A 1 280 ? -13.350 29.861 35.279 1.00 49.76 278 GLY A N 1
ATOM 2120 C CA . GLY A 1 280 ? -14.096 30.352 36.418 1.00 48.14 278 GLY A CA 1
ATOM 2121 C C . GLY A 1 280 ? -13.295 30.572 37.680 1.00 51.14 278 GLY A C 1
ATOM 2122 O O . GLY A 1 280 ? -13.893 30.705 38.753 1.00 49.98 278 GLY A O 1
ATOM 2123 N N . CYS A 1 281 ? -11.966 30.620 37.594 1.00 56.15 279 CYS A N 1
ATOM 2124 C CA . CYS A 1 281 ? -11.136 30.848 38.772 1.00 52.91 279 CYS A CA 1
ATOM 2125 C C . CYS A 1 281 ? -11.043 32.330 39.095 1.00 53.62 279 CYS A C 1
ATOM 2126 O O . CYS A 1 281 ? -10.880 33.166 38.203 1.00 57.21 279 CYS A O 1
ATOM 2129 N N . ILE A 1 282 ? -11.129 32.652 40.380 1.00 52.37 280 ILE A N 1
ATOM 2130 C CA . ILE A 1 282 ? -10.965 34.017 40.862 1.00 52.00 280 ILE A CA 1
ATOM 2131 C C . ILE A 1 282 ? -9.671 34.050 41.666 1.00 53.91 280 ILE A C 1
ATOM 2132 O O . ILE A 1 282 ? -9.618 33.589 42.812 1.00 55.69 280 ILE A O 1
ATOM 2137 N N . VAL A 1 283 ? -8.616 34.577 41.059 1.00 52.72 281 VAL A N 1
ATOM 2138 C CA . VAL A 1 283 ? -7.361 34.845 41.747 1.00 51.24 281 VAL A CA 1
ATOM 2139 C C . VAL A 1 283 ? -7.365 36.324 42.106 1.00 52.45 281 VAL A C 1
ATOM 2140 O O . VAL A 1 283 ? -7.263 37.188 41.229 1.00 54.89 281 VAL A O 1
ATOM 2144 N N . GLU A 1 284 ? -7.502 36.620 43.393 1.00 52.31 282 GLU A N 1
ATOM 2145 C CA . GLU A 1 284 ? -7.622 37.997 43.854 1.00 56.18 282 GLU A CA 1
ATOM 2146 C C . GLU A 1 284 ? -6.258 38.681 43.789 1.00 54.86 282 GLU A C 1
ATOM 2147 O O . GLU A 1 284 ? -5.290 38.154 43.240 1.00 53.25 282 GLU A O 1
ATOM 2153 N N . SER A 1 285 ? -6.171 39.873 44.373 1.00 57.66 283 SER A N 1
ATOM 2154 C CA . SER A 1 285 ? -4.999 40.723 44.212 1.00 57.11 283 SER A CA 1
ATOM 2155 C C . SER A 1 285 ? -3.820 40.224 45.040 1.00 56.49 283 SER A C 1
ATOM 2156 O O . SER A 1 285 ? -3.985 39.754 46.170 1.00 58.65 283 SER A O 1
ATOM 2159 N N . GLY A 1 286 ? -2.623 40.331 44.467 1.00 53.95 284 GLY A N 1
ATOM 2160 C CA . GLY A 1 286 ? -1.402 40.063 45.206 1.00 52.20 284 GLY A CA 1
ATOM 2161 C C . GLY A 1 286 ? -1.142 38.610 45.533 1.00 55.05 284 GLY A C 1
ATOM 2162 O O . GLY A 1 286 ? -0.493 38.316 46.542 1.00 53.95 284 GLY A O 1
ATOM 2163 N N . VAL A 1 287 ? -1.611 37.692 44.697 1.00 53.52 285 VAL A N 1
ATOM 2164 C CA . VAL A 1 287 ? -1.478 36.264 44.954 1.00 50.95 285 VAL A CA 1
ATOM 2165 C C . VAL A 1 287 ? -0.211 35.746 44.283 1.00 50.53 285 VAL A C 1
ATOM 2166 O O . VAL A 1 287 ? 0.071 36.072 43.125 1.00 49.01 285 VAL A O 1
ATOM 2170 N N . ARG A 1 288 ? 0.559 34.944 45.014 1.00 50.13 286 ARG A N 1
ATOM 2171 C CA . ARG A 1 288 ? 1.748 34.293 44.481 1.00 51.31 286 ARG A CA 1
ATOM 2172 C C . ARG A 1 288 ? 1.411 32.844 44.146 1.00 52.16 286 ARG A C 1
ATOM 2173 O O . ARG A 1 288 ? 0.986 32.084 45.023 1.00 49.05 286 ARG A O 1
ATOM 2181 N N . LEU A 1 289 ? 1.593 32.468 42.882 1.00 51.69 287 LEU A N 1
ATOM 2182 C CA . LEU A 1 289 ? 1.342 31.108 42.425 1.00 50.12 287 LEU A CA 1
ATOM 2183 C C . LEU A 1 289 ? 2.528 30.623 41.608 1.00 50.26 287 LEU A C 1
ATOM 2184 O O . LEU A 1 289 ? 3.031 31.341 40.739 1.00 49.22 287 LEU A O 1
ATOM 2189 N N . SER A 1 290 ? 2.966 29.398 41.883 1.00 49.20 288 SER A N 1
ATOM 2190 C CA . SER A 1 290 ? 4.047 28.793 41.122 1.00 50.64 288 SER A CA 1
ATOM 2191 C C . SER A 1 290 ? 3.903 27.280 41.176 1.00 52.28 288 SER A C 1
ATOM 2192 O O . SER A 1 290 ? 3.542 26.722 42.216 1.00 51.95 288 SER A O 1
ATOM 2195 N N . ARG A 1 291 ? 4.172 26.630 40.042 1.00 52.10 289 ARG A N 1
ATOM 2196 C CA . ARG A 1 291 ? 4.243 25.170 39.957 1.00 51.81 289 ARG A CA 1
ATOM 2197 C C . ARG A 1 291 ? 2.996 24.508 40.534 1.00 51.74 289 ARG A C 1
ATOM 2198 O O . ARG A 1 291 ? 3.060 23.452 41.163 1.00 55.97 289 ARG A O 1
ATOM 2206 N N . CYS A 1 292 ? 1.844 25.133 40.315 1.00 51.19 290 CYS A N 1
ATOM 2207 C CA . CYS A 1 292 ? 0.596 24.646 40.875 1.00 48.82 290 CYS A CA 1
ATOM 2208 C C . CYS A 1 292 ? -0.482 24.608 39.803 1.00 49.45 290 CYS A C 1
ATOM 2209 O O . CYS A 1 292 ? -0.373 25.243 38.750 1.00 49.50 290 CYS A O 1
ATOM 2212 N N . THR A 1 293 ? -1.530 23.843 40.089 1.00 50.66 291 THR A N 1
ATOM 2213 C CA . THR A 1 293 ? -2.700 23.737 39.232 1.00 49.23 291 THR A CA 1
ATOM 2214 C C . THR A 1 293 ? -3.914 24.209 40.013 1.00 46.21 291 THR A C 1
ATOM 2215 O O . THR A 1 293 ? -4.168 23.730 41.121 1.00 50.50 291 THR A O 1
ATOM 2219 N N . VAL A 1 294 ? -4.648 25.155 39.443 1.00 47.03 292 VAL A N 1
ATOM 2220 C CA . VAL A 1 294 ? -5.876 25.675 40.032 1.00 48.04 292 VAL A CA 1
ATOM 2221 C C . VAL A 1 294 ? -7.023 25.248 39.123 1.00 47.85 292 VAL A C 1
ATOM 2222 O O . VAL A 1 294 ? -7.112 25.691 37.970 1.00 47.05 292 VAL A O 1
ATOM 2226 N N . MET A 1 295 ? -7.893 24.379 39.630 1.00 46.52 293 MET A N 1
ATOM 2227 C CA . MET A 1 295 ? -8.890 23.721 38.794 1.00 48.93 293 MET A CA 1
ATOM 2228 C C . MET A 1 295 ? -10.140 24.593 38.665 1.00 49.38 293 MET A C 1
ATOM 2229 O O . MET A 1 295 ? -10.151 25.767 39.035 1.00 49.64 293 MET A O 1
ATOM 2234 N N . ARG A 1 296 ? -11.213 24.023 38.127 1.00 53.37 294 ARG A N 1
ATOM 2235 C CA . ARG A 1 296 ? -12.379 24.807 37.730 1.00 51.77 294 ARG A CA 1
ATOM 2236 C C . ARG A 1 296 ? -13.055 25.446 38.942 1.00 53.40 294 ARG A C 1
ATOM 2237 O O . ARG A 1 296 ? -13.513 24.747 39.852 1.00 53.61 294 ARG A O 1
ATOM 2245 N N . GLY A 1 297 ? -13.097 26.778 38.959 1.00 53.14 295 GLY A N 1
ATOM 2246 C CA . GLY A 1 297 ? -13.931 27.504 39.898 1.00 49.35 295 GLY A CA 1
ATOM 2247 C C . GLY A 1 297 ? -13.376 27.729 41.286 1.00 52.40 295 GLY A C 1
ATOM 2248 O O . GLY A 1 297 ? -14.152 28.014 42.202 1.00 53.96 295 GLY A O 1
ATOM 2249 N N . VAL A 1 298 ? -12.063 27.627 41.488 1.00 52.85 296 VAL A N 1
ATOM 2250 C CA . VAL A 1 298 ? -11.519 27.866 42.821 1.00 55.17 296 VAL A CA 1
ATOM 2251 C C . VAL A 1 298 ? -11.139 29.334 42.949 1.00 52.40 296 VAL A C 1
ATOM 2252 O O . VAL A 1 298 ? -10.779 29.999 41.971 1.00 52.84 296 VAL A O 1
ATOM 2256 N N . ARG A 1 299 ? -11.250 29.852 44.170 1.00 48.44 297 ARG A N 1
ATOM 2257 C CA . ARG A 1 299 ? -10.919 31.232 44.488 1.00 50.23 297 ARG A CA 1
ATOM 2258 C C . ARG A 1 299 ? -9.679 31.268 45.370 1.00 54.44 297 ARG A C 1
ATOM 2259 O O . ARG A 1 299 ? -9.619 30.572 46.391 1.00 55.76 297 ARG A O 1
ATOM 2267 N N . ILE A 1 300 ? -8.696 32.072 44.979 1.00 51.36 298 ILE A N 1
ATOM 2268 C CA . ILE A 1 300 ? -7.499 32.305 45.779 1.00 52.60 298 ILE A CA 1
ATOM 2269 C C . ILE A 1 300 ? -7.573 33.735 46.293 1.00 54.57 298 ILE A C 1
ATOM 2270 O O . ILE A 1 300 ? -7.348 34.688 45.537 1.00 56.69 298 ILE A O 1
ATOM 2275 N N . LYS A 1 301 ? -7.881 33.891 47.578 1.00 51.90 299 LYS A N 1
ATOM 2276 C CA . LYS A 1 301 ? -8.059 35.218 48.143 1.00 53.20 299 LYS A CA 1
ATOM 2277 C C . LYS A 1 301 ? -6.713 35.944 48.247 1.00 56.79 299 LYS A C 1
ATOM 2278 O O . LYS A 1 301 ? -5.643 35.375 48.003 1.00 55.91 299 LYS A O 1
ATOM 2284 N N . LYS A 1 302 ? -6.782 37.222 48.622 1.00 57.51 300 LYS A N 1
ATOM 2285 C CA . LYS A 1 302 ? -5.649 38.129 48.467 1.00 53.90 300 LYS A CA 1
ATOM 2286 C C . LYS A 1 302 ? -4.446 37.699 49.304 1.00 54.89 300 LYS A C 1
ATOM 2287 O O . LYS A 1 302 ? -4.581 37.154 50.403 1.00 54.52 300 LYS A O 1
ATOM 2293 N N . HIS A 1 303 ? -3.256 37.949 48.750 1.00 54.50 301 HIS A N 1
ATOM 2294 C CA . HIS A 1 303 ? -1.952 37.840 49.404 1.00 52.95 301 HIS A CA 1
ATOM 2295 C C . HIS A 1 303 ? -1.542 36.407 49.721 1.00 51.69 301 HIS A C 1
ATOM 2296 O O . HIS A 1 303 ? -0.499 36.196 50.351 1.00 52.94 301 HIS A O 1
ATOM 2303 N N . ALA A 1 304 ? -2.318 35.416 49.294 1.00 53.70 302 ALA A N 1
ATOM 2304 C CA . ALA A 1 304 ? -1.949 34.025 49.498 1.00 50.52 302 ALA A CA 1
ATOM 2305 C C . ALA A 1 304 ? -0.798 33.633 48.581 1.00 51.85 302 ALA A C 1
ATOM 2306 O O . ALA A 1 304 ? -0.631 34.181 47.488 1.00 54.42 302 ALA A O 1
ATOM 2308 N N . CYS A 1 305 ? -0.001 32.670 49.038 1.00 51.48 303 CYS A N 1
ATOM 2309 C CA . CYS A 1 305 ? 1.096 32.115 48.258 1.00 50.52 303 CYS A CA 1
ATOM 2310 C C . CYS A 1 305 ? 0.914 30.610 48.144 1.00 54.04 303 CYS A C 1
ATOM 2311 O O . CYS A 1 305 ? 0.746 29.923 49.157 1.00 54.44 303 CYS A O 1
ATOM 2314 N N . ILE A 1 306 ? 0.944 30.103 46.912 1.00 53.73 304 ILE A N 1
ATOM 2315 C CA . ILE A 1 306 ? 0.772 28.683 46.635 1.00 51.98 304 ILE A CA 1
ATOM 2316 C C . ILE A 1 306 ? 1.927 28.218 45.761 1.00 51.75 304 ILE A C 1
ATOM 2317 O O . ILE A 1 306 ? 2.263 28.871 44.767 1.00 50.63 304 ILE A O 1
ATOM 2322 N N . SER A 1 307 ? 2.534 27.094 46.134 1.00 51.28 305 SER A N 1
ATOM 2323 C CA . SER A 1 307 ? 3.598 26.489 45.350 1.00 52.11 305 SER A CA 1
ATOM 2324 C C . SER A 1 307 ? 3.434 24.979 45.377 1.00 54.52 305 SER A C 1
ATOM 2325 O O . SER A 1 307 ? 2.968 24.421 46.374 1.00 54.81 305 SER A O 1
ATOM 2328 N N . SER A 1 308 ? 3.807 24.335 44.273 1.00 54.71 306 SER A N 1
ATOM 2329 C CA . SER A 1 308 ? 3.860 22.877 44.149 1.00 53.97 306 SER A CA 1
ATOM 2330 C C . SER A 1 308 ? 2.659 22.213 44.816 1.00 56.20 306 SER A C 1
ATOM 2331 O O . SER A 1 308 ? 2.786 21.426 45.752 1.00 58.57 306 SER A O 1
ATOM 2334 N N . SER A 1 309 ? 1.474 22.557 44.324 1.00 56.46 307 SER A N 1
ATOM 2335 C CA . SER A 1 309 ? 0.247 22.061 44.926 1.00 55.50 307 SER A CA 1
ATOM 2336 C C . SER A 1 309 ? -0.824 21.945 43.854 1.00 51.19 307 SER A C 1
ATOM 2337 O O . SER A 1 309 ? -0.669 22.435 42.736 1.00 53.43 307 SER A O 1
ATOM 2340 N N . ILE A 1 310 ? -1.913 21.269 44.211 1.00 51.48 308 ILE A N 1
ATOM 2341 C CA . ILE A 1 310 ? -3.071 21.085 43.343 1.00 50.28 308 ILE A CA 1
ATOM 2342 C C . ILE A 1 310 ? -4.307 21.467 44.141 1.00 49.11 308 ILE A C 1
ATOM 2343 O O . ILE A 1 310 ? -4.580 20.870 45.189 1.00 53.46 308 ILE A O 1
ATOM 2348 N N . ILE A 1 311 ? -5.049 22.453 43.655 1.00 48.14 309 ILE A N 1
ATOM 2349 C CA . ILE A 1 311 ? -6.238 22.950 44.338 1.00 49.92 309 ILE A CA 1
ATOM 2350 C C . ILE A 1 311 ? -7.462 22.405 43.613 1.00 51.16 309 ILE A C 1
ATOM 2351 O O . ILE A 1 311 ? -7.714 22.748 42.451 1.00 47.56 309 ILE A O 1
ATOM 2356 N N . GLY A 1 312 ? -8.226 21.559 44.302 1.00 51.99 310 GLY A N 1
ATOM 2357 C CA . GLY A 1 312 ? -9.364 20.903 43.695 1.00 50.29 310 GLY A CA 1
ATOM 2358 C C . GLY A 1 312 ? -10.476 21.865 43.325 1.00 52.72 310 GLY A C 1
ATOM 2359 O O . GLY A 1 312 ? -10.506 23.030 43.726 1.00 52.36 310 GLY A O 1
ATOM 2360 N N . TRP A 1 313 ? -11.421 21.333 42.549 1.00 52.40 311 TRP A N 1
ATOM 2361 C CA . TRP A 1 313 ? -12.498 22.133 41.979 1.00 49.53 311 TRP A CA 1
ATOM 2362 C C . TRP A 1 313 ? -13.278 22.873 43.059 1.00 51.58 311 TRP A C 1
ATOM 2363 O O . TRP A 1 313 ? -13.604 22.312 44.109 1.00 56.29 311 TRP A O 1
ATOM 2374 N N . HIS A 1 314 ? -13.563 24.151 42.793 1.00 49.18 312 HIS A N 1
ATOM 2375 C CA . HIS A 1 314 ? -14.425 24.980 43.642 1.00 52.05 312 HIS A CA 1
ATOM 2376 C C . HIS A 1 314 ? -13.899 25.110 45.072 1.00 53.62 312 HIS A C 1
ATOM 2377 O O . HIS A 1 314 ? -14.672 25.300 46.014 1.00 54.87 312 HIS A O 1
ATOM 2384 N N . SER A 1 315 ? -12.586 25.022 45.252 1.00 54.28 313 SER A N 1
ATOM 2385 C CA . SER A 1 315 ? -11.998 25.206 46.569 1.00 55.02 313 SER A CA 1
ATOM 2386 C C . SER A 1 315 ? -11.701 26.684 46.809 1.00 53.14 313 SER A C 1
ATOM 2387 O O . SER A 1 315 ? -11.722 27.505 45.893 1.00 54.75 313 SER A O 1
ATOM 2390 N N . THR A 1 316 ? -11.437 27.030 48.066 1.00 53.17 314 THR A N 1
ATOM 2391 C CA . THR A 1 316 ? -11.228 28.426 48.436 1.00 52.79 314 THR A CA 1
ATOM 2392 C C . THR A 1 316 ? -10.053 28.524 49.393 1.00 55.32 314 THR A C 1
ATOM 2393 O O . THR A 1 316 ? -10.108 27.985 50.502 1.00 57.92 314 THR A O 1
ATOM 2397 N N . VAL A 1 317 ? -9.002 29.216 48.964 1.00 57.39 315 VAL A N 1
ATOM 2398 C CA . VAL A 1 317 ? -7.818 29.458 49.780 1.00 52.04 315 VAL A CA 1
ATOM 2399 C C . VAL A 1 317 ? -7.927 30.863 50.359 1.00 52.20 315 VAL A C 1
ATOM 2400 O O . VAL A 1 317 ? -8.043 31.843 49.613 1.00 49.60 315 VAL A O 1
ATOM 2404 N N . GLY A 1 318 ? -7.893 30.961 51.684 1.00 53.43 316 GLY A N 1
ATOM 2405 C CA . GLY A 1 318 ? -8.085 32.228 52.358 1.00 53.12 316 GLY A CA 1
ATOM 2406 C C . GLY A 1 318 ? -6.913 33.179 52.186 1.00 54.05 316 GLY A C 1
ATOM 2407 O O . GLY A 1 318 ? -5.875 32.859 51.605 1.00 53.48 316 GLY A O 1
ATOM 2408 N N . GLN A 1 319 ? -7.093 34.386 52.722 1.00 56.52 317 GLN A N 1
ATOM 2409 C CA . GLN A 1 319 ? -6.077 35.424 52.600 1.00 56.39 317 GLN A CA 1
ATOM 2410 C C . GLN A 1 319 ? -4.848 35.092 53.439 1.00 52.01 317 GLN A C 1
ATOM 2411 O O . GLN A 1 319 ? -4.958 34.576 54.554 1.00 53.98 317 GLN A O 1
ATOM 2417 N N . TRP A 1 320 ? -3.671 35.391 52.888 1.00 51.56 318 TRP A N 1
ATOM 2418 C CA . TRP A 1 320 ? -2.378 35.177 53.541 1.00 53.33 318 TRP A CA 1
ATOM 2419 C C . TRP A 1 320 ? -2.127 33.717 53.891 1.00 53.61 318 TRP A C 1
ATOM 2420 O O . TRP A 1 320 ? -1.294 33.418 54.753 1.00 58.77 318 TRP A O 1
ATOM 2431 N N . ALA A 1 321 ? -2.830 32.796 53.243 1.00 51.72 319 ALA A N 1
ATOM 2432 C CA . ALA A 1 321 ? -2.561 31.383 53.439 1.00 52.73 319 ALA A CA 1
ATOM 2433 C C . ALA A 1 321 ? -1.269 30.994 52.733 1.00 49.00 319 ALA A C 1
ATOM 2434 O O . ALA A 1 321 ? -0.865 31.615 51.748 1.00 49.20 319 ALA A O 1
ATOM 2436 N N . ARG A 1 322 ? -0.614 29.959 53.254 1.00 50.77 320 ARG A N 1
ATOM 2437 C CA . ARG A 1 322 ? 0.616 29.433 52.669 1.00 52.34 320 ARG A CA 1
ATOM 2438 C C . ARG A 1 322 ? 0.408 27.956 52.359 1.00 52.49 320 ARG A C 1
ATOM 2439 O O . ARG A 1 322 ? 0.217 27.146 53.272 1.00 51.79 320 ARG A O 1
ATOM 2447 N N . ILE A 1 323 ? 0.444 27.612 51.073 1.00 51.90 321 ILE A N 1
ATOM 2448 C CA . ILE A 1 323 ? 0.193 26.258 50.593 1.00 51.88 321 ILE A CA 1
ATOM 2449 C C . ILE A 1 323 ? 1.391 25.823 49.760 1.00 55.52 321 ILE A C 1
ATOM 2450 O O . ILE A 1 323 ? 1.668 26.415 48.709 1.00 56.09 321 ILE A O 1
ATOM 2455 N N . GLU A 1 324 ? 2.088 24.782 50.213 1.00 54.86 322 GLU A N 1
ATOM 2456 C CA . GLU A 1 324 ? 3.324 24.370 49.563 1.00 56.03 322 GLU A CA 1
ATOM 2457 C C . GLU A 1 324 ? 3.550 22.876 49.765 1.00 55.86 322 GLU A C 1
ATOM 2458 O O . GLU A 1 324 ? 2.816 22.204 50.495 1.00 52.97 322 GLU A O 1
ATOM 2464 N N . ASN A 1 325 ? 4.575 22.365 49.078 1.00 53.80 323 ASN A N 1
ATOM 2465 C CA . ASN A 1 325 ? 5.136 21.030 49.305 1.00 55.32 323 ASN A CA 1
ATOM 2466 C C . ASN A 1 325 ? 4.103 19.926 49.051 1.00 56.32 323 ASN A C 1
ATOM 2467 O O . ASN A 1 325 ? 3.740 19.155 49.940 1.00 55.01 323 ASN A O 1
ATOM 2472 N N . MET A 1 326 ? 3.652 19.855 47.797 1.00 55.49 324 MET A N 1
ATOM 2473 C CA . MET A 1 326 ? 2.775 18.782 47.323 1.00 55.73 324 MET A CA 1
ATOM 2474 C C . MET A 1 326 ? 1.487 18.704 48.146 1.00 58.76 324 MET A C 1
ATOM 2475 O O . MET A 1 326 ? 1.096 17.646 48.643 1.00 58.78 324 MET A O 1
ATOM 2480 N N . THR A 1 327 ? 0.823 19.847 48.288 1.00 56.64 325 THR A N 1
ATOM 2481 C CA . THR A 1 327 ? -0.494 19.900 48.905 1.00 55.61 325 THR A CA 1
ATOM 2482 C C . THR A 1 327 ? -1.552 19.582 47.857 1.00 56.80 325 THR A C 1
ATOM 2483 O O . THR A 1 327 ? -1.465 20.040 46.715 1.00 58.92 325 THR A O 1
ATOM 2487 N N . ILE A 1 328 ? -2.539 18.775 48.237 1.00 58.67 326 ILE A N 1
ATOM 2488 C CA . ILE A 1 328 ? -3.642 18.416 47.352 1.00 56.26 326 ILE A CA 1
ATOM 2489 C C . ILE A 1 328 ? -4.946 18.695 48.083 1.00 54.51 326 ILE A C 1
ATOM 2490 O O . ILE A 1 328 ? -5.317 17.960 49.007 1.00 53.08 326 ILE A O 1
ATOM 2495 N N . LEU A 1 329 ? -5.641 19.749 47.674 1.00 54.38 327 LEU A N 1
ATOM 2496 C CA . LEU A 1 329 ? -6.990 19.999 48.152 1.00 56.27 327 LEU A CA 1
ATOM 2497 C C . LEU A 1 329 ? -7.981 19.296 47.237 1.00 56.23 327 LEU A C 1
ATOM 2498 O O . LEU A 1 329 ? -7.853 19.339 46.010 1.00 52.89 327 LEU A O 1
ATOM 2503 N N . GLY A 1 330 ? -8.956 18.630 47.841 1.00 57.06 328 GLY A N 1
ATOM 2504 C CA . GLY A 1 330 ? -10.024 18.011 47.090 1.00 55.82 328 GLY A CA 1
ATOM 2505 C C . GLY A 1 330 ? -11.013 19.049 46.607 1.00 56.11 328 GLY A C 1
ATOM 2506 O O . GLY A 1 330 ? -10.743 20.252 46.592 1.00 56.75 328 GLY A O 1
ATOM 2507 N N . GLU A 1 331 ? -12.184 18.568 46.206 1.00 57.78 329 GLU A N 1
ATOM 2508 C CA . GLU A 1 331 ? -13.236 19.468 45.765 1.00 54.02 329 GLU A CA 1
ATOM 2509 C C . GLU A 1 331 ? -13.852 20.188 46.958 1.00 53.45 329 GLU A C 1
ATOM 2510 O O . GLU A 1 331 ? -14.087 19.589 48.010 1.00 54.93 329 GLU A O 1
ATOM 2516 N N . ASP A 1 332 ? -14.091 21.490 46.792 1.00 53.99 330 ASP A N 1
ATOM 2517 C CA . ASP A 1 332 ? -14.898 22.273 47.731 1.00 54.95 330 ASP A CA 1
ATOM 2518 C C . ASP A 1 332 ? -14.239 22.369 49.107 1.00 56.60 330 ASP A C 1
ATOM 2519 O O . ASP A 1 332 ? -14.909 22.350 50.141 1.00 58.95 330 ASP A O 1
ATOM 2524 N N . VAL A 1 333 ? -12.916 22.485 49.123 1.00 54.60 331 VAL A N 1
ATOM 2525 C CA . VAL A 1 333 ? -12.172 22.664 50.365 1.00 55.31 331 VAL A CA 1
ATOM 2526 C C . VAL A 1 333 ? -12.024 24.155 50.631 1.00 54.17 331 VAL A C 1
ATOM 2527 O O . VAL A 1 333 ? -11.656 24.922 49.734 1.00 53.66 331 VAL A O 1
ATOM 2531 N N . HIS A 1 334 ? -12.315 24.570 51.859 1.00 54.37 332 HIS A N 1
ATOM 2532 C CA . HIS A 1 334 ? -12.255 25.975 52.255 1.00 55.06 332 HIS A CA 1
ATOM 2533 C C . HIS A 1 334 ? -11.159 26.141 53.302 1.00 57.48 332 HIS A C 1
ATOM 2534 O O . HIS A 1 334 ? -11.364 25.851 54.485 1.00 60.36 332 HIS A O 1
ATOM 2541 N N . VAL A 1 335 ? -9.997 26.604 52.859 1.00 55.06 333 VAL A N 1
ATOM 2542 C CA . VAL A 1 335 ? -8.886 26.912 53.748 1.00 56.34 333 VAL A CA 1
ATOM 2543 C C . VAL A 1 335 ? -9.061 28.333 54.264 1.00 54.42 333 VAL A C 1
ATOM 2544 O O . VAL A 1 335 ? -9.203 29.277 53.477 1.00 54.36 333 VAL A O 1
ATOM 2548 N N . SER A 1 336 ? -9.054 28.487 55.585 1.00 53.29 334 SER A N 1
ATOM 2549 C CA . SER A 1 336 ? -9.258 29.794 56.189 1.00 57.80 334 SER A CA 1
ATOM 2550 C C . SER A 1 336 ? -8.025 30.674 55.989 1.00 57.72 334 SER A C 1
ATOM 2551 O O . SER A 1 336 ? -7.004 30.259 55.433 1.00 55.60 334 SER A O 1
ATOM 2554 N N . ASP A 1 337 ? -8.130 31.916 56.452 1.00 58.74 335 ASP A N 1
ATOM 2555 C CA . ASP A 1 337 ? -7.045 32.872 56.294 1.00 56.46 335 ASP A CA 1
ATOM 2556 C C . ASP A 1 337 ? -5.826 32.459 57.110 1.00 60.83 335 ASP A C 1
ATOM 2557 O O . ASP A 1 337 ? -5.938 31.832 58.169 1.00 62.21 335 ASP A O 1
ATOM 2562 N N . GLU A 1 338 ? -4.648 32.808 56.591 1.00 58.24 336 GLU A N 1
ATOM 2563 C CA . GLU A 1 338 ? -3.358 32.664 57.261 1.00 54.85 336 GLU A CA 1
ATOM 2564 C C . GLU A 1 338 ? -2.980 31.211 57.536 1.00 57.15 336 GLU A C 1
ATOM 2565 O O . GLU A 1 338 ? -1.948 30.955 58.166 1.00 57.52 336 GLU A O 1
ATOM 2571 N N . ILE A 1 339 ? -3.777 30.251 57.063 1.00 57.05 337 ILE A N 1
ATOM 2572 C CA . ILE A 1 339 ? -3.494 28.842 57.309 1.00 56.16 337 ILE A CA 1
ATOM 2573 C C . ILE A 1 339 ? -2.252 28.422 56.535 1.00 55.32 337 ILE A C 1
ATOM 2574 O O . ILE A 1 339 ? -2.014 28.878 55.409 1.00 54.61 337 ILE A O 1
ATOM 2579 N N . TYR A 1 340 ? -1.446 27.554 57.143 1.00 55.58 338 TYR A N 1
ATOM 2580 C CA . TYR A 1 340 ? -0.225 27.041 56.536 1.00 52.44 338 TYR A CA 1
ATOM 2581 C C . TYR A 1 340 ? -0.379 25.546 56.293 1.00 53.29 338 TYR A C 1
ATOM 2582 O O . TYR A 1 340 ? -0.641 24.784 57.230 1.00 57.03 338 TYR A O 1
ATOM 2591 N N . SER A 1 341 ? -0.215 25.131 55.039 1.00 51.39 339 SER A N 1
ATOM 2592 C CA . SER A 1 341 ? -0.313 23.730 54.647 1.00 51.86 339 SER A CA 1
ATOM 2593 C C . SER A 1 341 ? 1.038 23.265 54.120 1.00 55.31 339 SER A C 1
ATOM 2594 O O 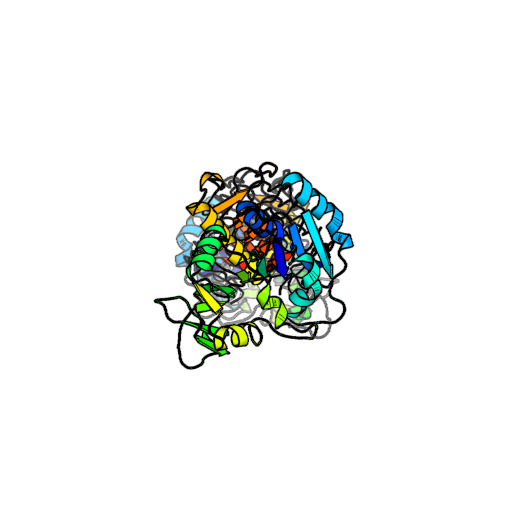. SER A 1 341 ? 1.514 23.762 53.094 1.00 54.54 339 SER A O 1
ATOM 2597 N N . ASN A 1 342 ? 1.646 22.312 54.819 1.00 55.27 340 ASN A N 1
ATOM 2598 C CA . ASN A 1 342 ? 2.916 21.715 54.422 1.00 55.31 340 ASN A CA 1
ATOM 2599 C C . ASN A 1 342 ? 2.634 20.278 53.992 1.00 55.35 340 ASN A C 1
ATOM 2600 O O . ASN A 1 342 ? 2.830 19.327 54.750 1.00 60.15 340 ASN A O 1
ATOM 2605 N N . GLY A 1 343 ? 2.161 20.125 52.759 1.00 55.77 341 GLY A N 1
ATOM 2606 C CA . GLY A 1 343 ? 1.816 18.809 52.257 1.00 57.22 341 GLY A CA 1
ATOM 2607 C C . GLY A 1 343 ? 0.499 18.260 52.753 1.00 59.12 341 GLY A C 1
ATOM 2608 O O . GLY A 1 343 ? 0.383 17.048 52.963 1.00 61.29 341 GLY A O 1
ATOM 2609 N N . GLY A 1 344 ? -0.503 19.115 52.948 1.00 55.24 342 GLY A N 1
ATOM 2610 C CA . GLY A 1 344 ? -1.790 18.647 53.430 1.00 56.08 342 GLY A CA 1
ATOM 2611 C C . GLY A 1 344 ? -2.585 17.968 52.326 1.00 58.35 342 GLY A C 1
ATOM 2612 O O . GLY A 1 344 ? -2.579 18.393 51.171 1.00 58.13 342 GLY A O 1
ATOM 2613 N N . VAL A 1 345 ? -3.272 16.891 52.697 1.00 57.70 343 VAL A N 1
ATOM 2614 C CA . VAL A 1 345 ? -4.132 16.139 51.788 1.00 56.43 343 VAL A CA 1
ATOM 2615 C C . VAL A 1 345 ? -5.532 16.175 52.388 1.00 55.28 343 VAL A C 1
ATOM 2616 O O . VAL A 1 345 ? -5.847 15.402 53.301 1.00 57.42 343 VAL A O 1
ATOM 2620 N N . VAL A 1 346 ? -6.378 17.066 51.877 1.00 54.07 344 VAL A N 1
ATOM 2621 C CA . VAL A 1 346 ? -7.668 17.384 52.482 1.00 54.51 344 VAL A CA 1
ATOM 2622 C C . VAL A 1 346 ? -8.776 16.731 51.667 1.00 56.22 344 VAL A C 1
ATOM 2623 O O . VAL A 1 346 ? -8.887 16.963 50.457 1.00 54.13 344 VAL A O 1
ATOM 2627 N N . LEU A 1 347 ? -9.614 15.939 52.342 1.00 57.95 345 LEU A N 1
ATOM 2628 C CA . LEU A 1 347 ? -10.753 15.301 51.703 1.00 57.60 345 LEU A CA 1
ATOM 2629 C C . LEU A 1 347 ? -11.741 16.352 51.190 1.00 56.67 345 LEU A C 1
ATOM 2630 O O . LEU A 1 347 ? -11.740 17.496 51.652 1.00 56.55 345 LEU A O 1
ATOM 2635 N N . PRO A 1 348 ? -12.590 15.984 50.226 1.00 57.65 346 PRO A N 1
ATOM 2636 C CA . PRO A 1 348 ? -13.518 16.965 49.647 1.00 57.61 346 PRO A CA 1
ATOM 2637 C C . PRO A 1 348 ? -14.498 17.523 50.669 1.00 59.04 346 PRO A C 1
ATOM 2638 O O . PRO A 1 348 ? -14.828 16.879 51.668 1.00 62.08 346 PRO A O 1
ATOM 2642 N N . HIS A 1 349 ? -14.960 18.747 50.400 1.00 56.95 347 HIS A N 1
ATOM 2643 C CA . HIS A 1 349 ? -15.978 19.465 51.167 1.00 57.67 347 HIS A CA 1
ATOM 2644 C C . HIS A 1 349 ? -15.539 19.810 52.585 1.00 59.71 347 HIS A C 1
ATOM 2645 O O . HIS A 1 349 ? -16.378 20.198 53.407 1.00 63.20 347 HIS A O 1
ATOM 2652 N N . LYS A 1 350 ? -14.254 19.699 52.894 1.00 59.19 348 LYS A N 1
ATOM 2653 C CA . LYS A 1 350 ? -13.765 19.938 54.242 1.00 59.20 348 LYS A CA 1
ATOM 2654 C C . LYS A 1 350 ? -13.477 21.421 54.459 1.00 60.03 348 LYS A C 1
ATOM 2655 O O . LYS A 1 350 ? -13.289 22.188 53.512 1.00 62.64 348 LYS A O 1
ATOM 2661 N N . GLU A 1 351 ? -13.444 21.819 55.729 1.00 62.12 349 GLU A N 1
ATOM 2662 C CA . GLU A 1 351 ? -13.063 23.171 56.127 1.00 62.54 349 GLU A CA 1
ATOM 2663 C C . GLU A 1 351 ? -11.780 23.103 56.943 1.00 63.64 349 GLU A C 1
ATOM 2664 O O . GLU A 1 351 ? -11.761 22.516 58.030 1.00 61.96 349 GLU A O 1
ATOM 2670 N N . ILE A 1 352 ? -10.714 23.704 56.421 1.00 60.44 350 ILE A N 1
ATOM 2671 C CA . ILE A 1 352 ? -9.414 23.699 57.083 1.00 59.38 350 ILE A CA 1
ATOM 2672 C C . ILE A 1 352 ? -9.303 24.964 57.927 1.00 60.63 350 ILE A C 1
ATOM 2673 O O . ILE A 1 352 ? -9.114 26.064 57.399 1.00 58.03 350 ILE A O 1
ATOM 2678 N N . LYS A 1 353 ? -9.422 24.804 59.247 1.00 65.06 351 LYS A N 1
ATOM 2679 C CA . LYS A 1 353 ? -9.377 25.914 60.189 1.00 64.09 351 LYS A CA 1
ATOM 2680 C C . LYS A 1 353 ? -8.040 26.036 60.914 1.00 61.28 351 LYS A C 1
ATOM 2681 O O . LYS A 1 353 ? -7.798 27.065 61.554 1.00 59.61 351 LYS A O 1
ATOM 2687 N N . SER A 1 354 ? -7.180 25.019 60.846 1.00 59.18 352 SER A N 1
ATOM 2688 C CA . SER A 1 354 ? -5.881 25.049 61.508 1.00 61.27 352 SER A CA 1
ATOM 2689 C C . SER A 1 354 ? -4.818 24.524 60.551 1.00 59.61 352 SER A C 1
ATOM 2690 O O . SER A 1 354 ? -5.124 23.931 59.514 1.00 60.87 352 SER A O 1
ATOM 2693 N N . ASN A 1 355 ? -3.555 24.746 60.912 1.00 58.77 353 ASN A N 1
ATOM 2694 C CA . ASN A 1 355 ? -2.453 24.312 60.063 1.00 58.59 353 ASN A CA 1
ATOM 2695 C C . ASN A 1 355 ? -2.435 22.793 59.940 1.00 58.84 353 ASN A C 1
ATOM 2696 O O . ASN A 1 355 ? -2.841 22.067 60.852 1.00 60.14 353 ASN A O 1
ATOM 2701 N N . ILE A 1 356 ? -1.966 22.313 58.788 1.00 58.40 354 ILE A N 1
ATOM 2702 C CA . ILE A 1 356 ? -1.910 20.887 58.493 1.00 60.98 354 ILE A CA 1
ATOM 2703 C C . ILE A 1 356 ? -0.585 20.572 57.815 1.00 60.97 354 ILE A C 1
ATOM 2704 O O . ILE A 1 356 ? -0.016 21.405 57.104 1.00 61.03 354 ILE A O 1
ATOM 2709 N N . LEU A 1 357 ? -0.099 19.352 58.035 1.00 64.58 355 LEU A N 1
ATOM 2710 C CA . LEU A 1 357 ? 1.143 18.907 57.414 1.00 67.33 355 LEU A CA 1
ATOM 2711 C C . LEU A 1 357 ? 0.919 17.629 56.613 1.00 67.91 355 LEU A C 1
ATOM 2712 O O . LEU A 1 357 ? -0.197 17.369 56.150 1.00 65.87 355 LEU A O 1
ATOM 2717 N N . LYS A 1 358 ? 1.967 16.829 56.446 1.00 68.20 356 LYS A N 1
ATOM 2718 C CA . LYS A 1 358 ? 1.870 15.620 55.635 1.00 68.76 356 LYS A CA 1
ATOM 2719 C C . LYS A 1 358 ? 1.122 14.534 56.398 1.00 73.87 356 LYS A C 1
ATOM 2720 O O . LYS A 1 358 ? 1.512 14.200 57.524 1.00 75.36 356 LYS A O 1
ATOM 2722 N N . PRO A 1 359 ? 0.042 13.962 55.838 1.00 75.56 357 PRO A N 1
ATOM 2723 C CA . PRO A 1 359 ? -0.676 12.836 56.449 1.00 76.14 357 PRO A CA 1
ATOM 2724 C C . PRO A 1 359 ? 0.131 11.540 56.414 1.00 73.48 357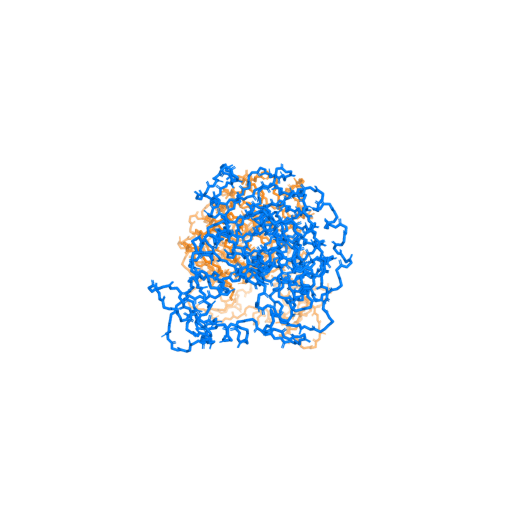 PRO A C 1
ATOM 2725 O O . PRO A 1 359 ? 0.517 11.044 57.472 1.00 77.47 357 PRO A O 1
ATOM 2729 N N . MET B 1 3 ? 15.430 65.164 94.818 1.00 75.56 1 MET B N 1
ATOM 2730 C CA . MET B 1 3 ? 15.168 63.738 94.981 1.00 74.97 1 MET B CA 1
ATOM 2731 C C . MET B 1 3 ? 15.886 62.915 93.913 1.00 70.91 1 MET B C 1
ATOM 2732 O O . MET B 1 3 ? 15.840 63.238 92.729 1.00 72.64 1 MET B O 1
ATOM 2737 N N . LYS B 1 4 ? 16.549 61.849 94.342 1.00 65.19 2 LYS B N 1
ATOM 2738 C CA . LYS B 1 4 ? 17.325 60.996 93.458 1.00 66.06 2 LYS B CA 1
ATOM 2739 C C . LYS B 1 4 ? 16.663 59.630 93.323 1.00 63.98 2 LYS B C 1
ATOM 2740 O O . LYS B 1 4 ? 15.773 59.261 94.093 1.00 63.31 2 LYS B O 1
ATOM 2746 N N . ALA B 1 5 ? 17.112 58.878 92.320 1.00 63.34 3 ALA B N 1
ATOM 2747 C CA . ALA B 1 5 ? 16.572 57.554 92.053 1.00 62.52 3 ALA B CA 1
ATOM 2748 C C . ALA B 1 5 ? 17.627 56.708 91.358 1.00 62.57 3 ALA B C 1
ATOM 2749 O O . ALA B 1 5 ? 18.346 57.197 90.484 1.00 67.20 3 ALA B O 1
ATOM 2751 N N . LEU B 1 6 ? 17.711 55.443 91.753 1.00 58.50 4 LEU B N 1
ATOM 2752 C CA . LEU B 1 6 ? 18.608 54.473 91.145 1.00 58.32 4 LEU B CA 1
ATOM 2753 C C . LEU B 1 6 ? 17.806 53.480 90.311 1.00 60.48 4 LEU B C 1
ATOM 2754 O O . LEU B 1 6 ? 16.671 53.137 90.651 1.00 61.06 4 LEU B O 1
ATOM 2759 N N . ILE B 1 7 ? 18.402 53.020 89.212 1.00 57.24 5 ILE B N 1
ATOM 2760 C CA . ILE B 1 7 ? 17.795 52.015 88.345 1.00 56.03 5 ILE B CA 1
ATOM 2761 C C . ILE B 1 7 ? 18.766 50.849 88.233 1.00 56.42 5 ILE B C 1
ATOM 2762 O O . ILE B 1 7 ? 19.855 50.989 87.663 1.00 57.04 5 ILE B O 1
ATOM 2767 N N . LEU B 1 8 ? 18.373 49.698 88.772 1.00 58.23 6 LEU B N 1
ATOM 2768 C CA . LEU B 1 8 ? 19.211 48.502 88.765 1.00 57.43 6 LEU B CA 1
ATOM 2769 C C . LEU B 1 8 ? 19.210 47.905 87.366 1.00 61.95 6 LEU B C 1
ATOM 2770 O O . LEU B 1 8 ? 18.293 47.173 86.989 1.00 66.15 6 LEU B O 1
ATOM 2775 N N . VAL B 1 9 ? 20.245 48.211 86.587 1.00 62.19 7 VAL B N 1
ATOM 2776 C CA . VAL B 1 9 ? 20.334 47.741 85.210 1.00 61.18 7 VAL B CA 1
ATOM 2777 C C . VAL B 1 9 ? 20.949 46.348 85.164 1.00 64.16 7 VAL B C 1
ATOM 2778 O O . VAL B 1 9 ? 20.295 45.379 84.755 1.00 68.99 7 VAL B O 1
ATOM 2782 N N . GLY B 1 10 ? 22.209 46.239 85.579 1.00 66.50 8 GLY B N 1
ATOM 2783 C CA . GLY B 1 10 ? 22.898 44.968 85.513 1.00 71.68 8 GLY B CA 1
ATOM 2784 C C . GLY B 1 10 ? 23.849 44.903 84.341 1.00 71.95 8 GLY B C 1
ATOM 2785 O O . GLY B 1 10 ? 24.771 45.711 84.232 1.00 72.89 8 GLY B O 1
ATOM 2786 N N . GLY B 1 11 ? 23.620 43.953 83.430 1.00 72.16 9 GLY B N 1
ATOM 2787 C CA . GLY B 1 11 ? 24.489 43.711 82.319 1.00 72.06 9 GLY B CA 1
ATOM 2788 C C . GLY B 1 11 ? 23.923 44.174 80.986 1.00 72.85 9 GLY B C 1
ATOM 2789 O O . GLY B 1 11 ? 22.904 44.862 80.917 1.00 72.38 9 GLY B O 1
ATOM 2790 N N . PHE B 1 12 ? 24.617 43.775 79.917 1.00 76.78 10 PHE B N 1
ATOM 2791 C CA . PHE B 1 12 ? 24.167 44.088 78.566 1.00 75.87 10 PHE B CA 1
ATOM 2792 C C . PHE B 1 12 ? 22.815 43.455 78.268 1.00 73.74 10 PHE B C 1
ATOM 2793 O O . PHE B 1 12 ? 22.045 43.983 77.457 1.00 70.47 10 PHE B O 1
ATOM 2801 N N . GLY B 1 13 ? 22.506 42.332 78.913 1.00 75.77 11 GLY B N 1
ATOM 2802 C CA . GLY B 1 13 ? 21.280 41.612 78.639 1.00 74.78 11 GLY B CA 1
ATOM 2803 C C . GLY B 1 13 ? 21.511 40.438 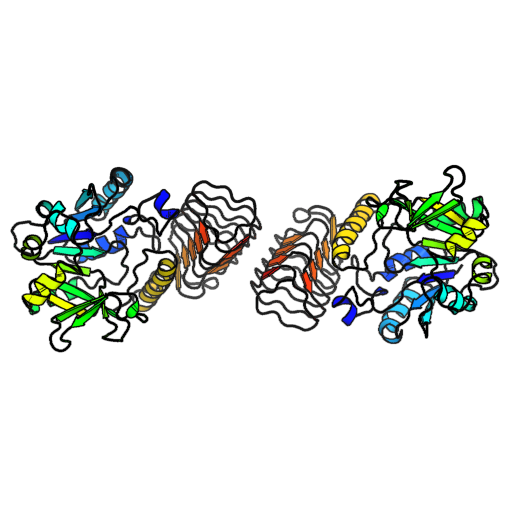77.713 1.00 74.42 11 GLY B C 1
ATOM 2804 O O . GLY B 1 13 ? 20.904 40.358 76.642 1.00 74.12 11 GLY B O 1
ATOM 2805 N N . THR B 1 14 ? 22.388 39.516 78.120 1.00 76.33 12 THR B N 1
ATOM 2806 C CA . THR B 1 14 ? 22.730 38.387 77.261 1.00 78.33 12 THR B CA 1
ATOM 2807 C C . THR B 1 14 ? 21.522 37.502 76.970 1.00 75.76 12 THR B C 1
ATOM 2808 O O . THR B 1 14 ? 21.484 36.835 75.929 1.00 77.63 12 THR B O 1
ATOM 2812 N N . ARG B 1 15 ? 20.534 37.473 77.870 1.00 75.61 13 ARG B N 1
ATOM 2813 C CA . ARG B 1 15 ? 19.325 36.696 77.618 1.00 76.48 13 ARG B CA 1
ATOM 2814 C C . ARG B 1 15 ? 18.449 37.332 76.545 1.00 75.69 13 ARG B C 1
ATOM 2815 O O . ARG B 1 15 ? 17.597 36.648 75.969 1.00 76.09 13 ARG B O 1
ATOM 2817 N N . LEU B 1 16 ? 18.649 38.615 76.248 1.00 73.22 14 LEU B N 1
ATOM 2818 C CA . LEU B 1 16 ? 17.892 39.297 75.209 1.00 71.31 14 LEU B CA 1
ATOM 2819 C C . LEU B 1 16 ? 18.628 39.334 73.876 1.00 69.40 14 LEU B C 1
ATOM 2820 O O . LEU B 1 16 ? 18.298 40.161 73.020 1.00 66.74 14 LEU B O 1
ATOM 2825 N N . ARG B 1 17 ? 19.622 38.472 73.690 1.00 72.68 15 ARG B N 1
ATOM 2826 C CA . ARG B 1 17 ? 20.305 38.388 72.411 1.00 72.53 15 ARG B CA 1
ATOM 2827 C C . ARG B 1 17 ? 19.333 37.888 71.343 1.00 65.33 15 ARG B C 1
ATOM 2828 O O . ARG B 1 17 ? 18.372 37.179 71.655 1.00 65.76 15 ARG B O 1
ATOM 2830 N N . PRO B 1 18 ? 19.550 38.247 70.068 1.00 63.55 16 PRO B N 1
ATOM 2831 C CA . PRO B 1 18 ? 20.643 39.074 69.550 1.00 65.53 16 PRO B CA 1
ATOM 2832 C C . PRO B 1 18 ? 20.329 40.567 69.475 1.00 67.08 16 PRO B C 1
ATOM 2833 O O . PRO B 1 18 ? 21.113 41.313 68.889 1.00 70.16 16 PRO B O 1
ATOM 2837 N N . LEU B 1 19 ? 19.200 41.000 70.040 1.00 64.51 17 LEU B N 1
ATOM 2838 C CA . LEU B 1 19 ? 18.897 42.428 70.045 1.00 62.98 17 LEU B CA 1
ATOM 2839 C C . LEU B 1 19 ? 19.939 43.205 70.838 1.00 68.41 17 LEU B C 1
ATOM 2840 O O . LEU B 1 19 ? 20.362 44.292 70.427 1.00 69.29 17 LEU B O 1
ATOM 2845 N N . THR B 1 20 ? 20.370 42.655 71.975 1.00 70.65 18 THR B N 1
ATOM 2846 C CA . THR B 1 20 ? 21.327 43.326 72.844 1.00 69.15 18 THR B CA 1
ATOM 2847 C C . THR B 1 20 ? 22.744 43.319 72.288 1.00 71.57 18 THR B C 1
ATOM 2848 O O . THR B 1 20 ? 23.624 43.952 72.881 1.00 71.62 18 THR B O 1
ATOM 2852 N N . LEU B 1 21 ? 22.989 42.621 71.178 1.00 71.24 19 LEU B N 1
ATOM 2853 C CA . LEU B 1 21 ? 24.298 42.687 70.541 1.00 69.28 19 LEU B CA 1
ATOM 2854 C C . LEU B 1 21 ? 24.543 44.038 69.881 1.00 69.30 19 LEU B C 1
ATOM 2855 O O . LEU B 1 21 ? 25.703 44.426 69.704 1.00 68.91 19 LEU B O 1
ATOM 2860 N N . SER B 1 22 ? 23.482 44.769 69.529 1.00 68.99 20 SER B N 1
ATOM 2861 C CA . SER B 1 22 ? 23.611 46.085 68.913 1.00 73.06 20 SER B CA 1
ATOM 2862 C C . SER B 1 22 ? 23.578 47.208 69.946 1.00 74.02 20 SER B C 1
ATOM 2863 O O . SER B 1 22 ? 24.427 48.105 69.918 1.00 74.39 20 SER B O 1
ATOM 2866 N N . PHE B 1 23 ? 22.609 47.175 70.856 1.00 72.54 21 PHE B N 1
ATOM 2867 C CA . PHE B 1 23 ? 22.469 48.187 71.890 1.00 71.56 21 PHE B CA 1
ATOM 2868 C C . PHE B 1 23 ? 22.189 47.501 73.234 1.00 72.29 21 PHE B C 1
ATOM 2869 O O . PHE B 1 23 ? 21.586 46.430 73.257 1.00 71.15 21 PHE B O 1
ATOM 2877 N N . PRO B 1 24 ? 22.623 48.111 74.334 1.00 73.02 22 PRO B N 1
ATOM 2878 C CA . PRO B 1 24 ? 22.452 47.458 75.646 1.00 71.47 22 PRO B CA 1
ATOM 2879 C C . PRO B 1 24 ? 20.985 47.336 76.031 1.00 71.71 22 PRO B C 1
ATOM 2880 O O . PRO B 1 24 ? 20.095 47.959 75.449 1.00 71.23 22 PRO B O 1
ATOM 2884 N N . LYS B 1 25 ? 20.750 46.505 77.048 1.00 73.11 23 LYS B N 1
ATOM 2885 C CA . LYS B 1 25 ? 19.398 46.203 77.522 1.00 71.10 23 LYS B CA 1
ATOM 2886 C C . LYS B 1 25 ? 18.535 47.434 77.782 1.00 69.50 23 LYS B C 1
ATOM 2887 O O . LYS B 1 25 ? 17.395 47.468 77.293 1.00 70.57 23 LYS B O 1
ATOM 2893 N N . PRO B 1 26 ? 18.983 48.457 78.521 1.00 69.63 24 PRO B N 1
ATOM 2894 C CA . PRO B 1 26 ? 18.093 49.602 78.780 1.00 68.74 24 PRO B CA 1
ATOM 2895 C C . PRO B 1 26 ? 17.805 50.448 77.553 1.00 63.59 24 PRO B C 1
ATOM 2896 O O . PRO B 1 26 ? 16.867 51.254 77.592 1.00 64.90 24 PRO B O 1
ATOM 2900 N N . LEU B 1 27 ? 18.565 50.297 76.472 1.00 61.71 25 LEU B N 1
ATOM 2901 C CA . LEU B 1 27 ? 18.366 51.096 75.271 1.00 65.81 25 LEU B CA 1
ATOM 2902 C C . LEU B 1 27 ? 17.583 50.368 74.187 1.00 62.44 25 LEU B C 1
ATOM 2903 O O . LEU B 1 27 ? 17.308 50.963 73.140 1.00 62.17 25 LEU B O 1
ATOM 2908 N N . VAL B 1 28 ? 17.220 49.104 74.406 1.00 61.44 26 VAL B N 1
ATOM 2909 C CA . VAL B 1 28 ? 16.416 48.374 73.434 1.00 61.59 26 VAL B CA 1
ATOM 2910 C C . VAL B 1 28 ? 15.035 49.007 73.339 1.00 64.43 26 VAL B C 1
ATOM 2911 O O . VAL B 1 28 ? 14.427 49.377 74.354 1.00 65.56 26 VAL B O 1
ATOM 2915 N N . ASP B 1 29 ? 14.533 49.141 72.114 1.00 58.71 27 ASP B N 1
ATOM 2916 C CA . ASP B 1 29 ? 13.247 49.790 71.905 1.00 58.97 27 ASP B CA 1
ATOM 2917 C C . ASP B 1 29 ? 12.110 48.915 72.420 1.00 58.59 27 ASP B C 1
ATOM 2918 O O . ASP B 1 29 ? 12.037 47.721 72.114 1.00 56.65 27 ASP B O 1
ATOM 2923 N N . PHE B 1 30 ? 11.226 49.516 73.213 1.00 60.49 28 PHE B N 1
ATOM 2924 C CA . PHE B 1 30 ? 9.985 48.884 73.642 1.00 61.25 28 PHE B CA 1
ATOM 2925 C C . PHE B 1 30 ? 8.863 49.893 73.469 1.00 58.64 28 PHE B C 1
ATOM 2926 O O . PHE B 1 30 ? 8.862 50.938 74.128 1.00 60.28 28 PHE B O 1
ATOM 2934 N N . ALA B 1 31 ? 7.917 49.579 72.584 1.00 56.77 29 ALA B N 1
ATOM 2935 C CA . ALA B 1 31 ? 6.804 50.473 72.262 1.00 56.21 29 ALA B CA 1
ATOM 2936 C C . ALA B 1 31 ? 7.314 51.824 71.760 1.00 56.03 29 ALA B C 1
ATOM 2937 O O . ALA B 1 31 ? 6.910 52.886 72.238 1.00 55.77 29 ALA B O 1
ATOM 2939 N N . ASN B 1 32 ? 8.223 51.768 70.788 1.00 57.78 30 ASN B N 1
ATOM 2940 C CA . ASN B 1 32 ? 8.777 52.922 70.083 1.00 58.61 30 ASN B CA 1
ATOM 2941 C C . ASN B 1 32 ? 9.570 53.853 70.991 1.00 61.32 30 ASN B C 1
ATOM 2942 O O . ASN B 1 32 ? 9.897 54.975 70.588 1.00 66.14 30 ASN B O 1
ATOM 2947 N N . LYS B 1 33 ? 9.886 53.422 72.204 1.00 62.52 31 LYS B N 1
ATOM 2948 C CA . LYS B 1 33 ? 10.757 54.149 73.108 1.00 59.01 31 LYS B CA 1
ATOM 2949 C C . LYS B 1 33 ? 11.810 53.196 73.647 1.00 62.69 31 LYS B C 1
ATOM 2950 O O . LYS B 1 33 ? 11.546 51.999 73.801 1.00 61.89 31 LYS B O 1
ATOM 2956 N N . PRO B 1 34 ? 13.017 53.688 73.919 1.00 66.06 32 PRO B N 1
ATOM 2957 C CA . PRO B 1 34 ? 13.995 52.862 74.634 1.00 64.49 32 PRO B CA 1
ATOM 2958 C C . PRO B 1 34 ? 13.442 52.455 75.990 1.00 62.68 32 PRO B C 1
ATOM 2959 O O . PRO B 1 34 ? 12.804 53.253 76.679 1.00 62.94 32 PRO B O 1
ATOM 2963 N N . MET B 1 35 ? 13.680 51.191 76.358 1.00 63.46 33 MET B N 1
ATOM 2964 C CA . MET B 1 35 ? 13.091 50.633 77.576 1.00 68.14 33 MET B CA 1
ATOM 2965 C C . MET B 1 35 ? 13.296 51.551 78.774 1.00 66.81 33 MET B C 1
ATOM 2966 O O . MET B 1 35 ? 12.367 51.783 79.557 1.00 67.30 33 MET B O 1
ATOM 2971 N N . ILE B 1 36 ? 14.503 52.103 78.918 1.00 67.56 34 ILE B N 1
ATOM 2972 C CA . ILE B 1 36 ? 14.800 52.955 80.059 1.00 67.37 34 ILE B CA 1
ATOM 2973 C C . ILE B 1 36 ? 13.990 54.247 80.035 1.00 66.23 34 ILE B C 1
ATOM 2974 O O . ILE B 1 36 ? 13.749 54.837 81.093 1.00 67.54 34 ILE B O 1
ATOM 2979 N N . LEU B 1 37 ? 13.542 54.694 78.856 1.00 65.59 35 LEU B N 1
ATOM 2980 C CA . LEU B 1 37 ? 12.809 55.954 78.775 1.00 63.75 35 LEU B CA 1
ATOM 2981 C C . LEU B 1 37 ? 11.470 55.872 79.495 1.00 65.17 35 LEU B C 1
ATOM 2982 O O . LEU B 1 37 ? 10.993 56.879 80.031 1.00 64.12 35 LEU B O 1
ATOM 2987 N N . HIS B 1 38 ? 10.851 54.691 79.518 1.00 64.23 36 HIS B N 1
ATOM 2988 C CA . HIS B 1 38 ? 9.593 54.538 80.239 1.00 63.95 36 HIS B CA 1
ATOM 2989 C C . HIS B 1 38 ? 9.783 54.782 81.728 1.00 64.52 36 HIS B C 1
ATOM 2990 O O . HIS B 1 38 ? 8.945 55.422 82.372 1.00 66.39 36 HIS B O 1
ATOM 2997 N N . GLN B 1 39 ? 10.887 54.288 82.290 1.00 64.94 37 GLN B N 1
ATOM 2998 C CA . GLN B 1 39 ? 11.130 54.456 83.717 1.00 63.75 37 GLN B CA 1
ATOM 2999 C C . GLN B 1 39 ? 11.603 55.868 84.043 1.00 64.99 37 GLN B C 1
ATOM 3000 O O . GLN B 1 39 ? 11.192 56.443 85.058 1.00 64.13 37 GLN B O 1
ATOM 3006 N N . ILE B 1 40 ? 12.452 56.445 83.191 1.00 63.82 38 ILE B N 1
ATOM 3007 C CA . ILE B 1 40 ? 13.001 57.768 83.474 1.00 64.15 38 ILE B CA 1
ATOM 3008 C C . ILE B 1 40 ? 11.911 58.832 83.412 1.00 65.10 38 ILE B C 1
ATOM 3009 O O . ILE B 1 40 ? 11.858 59.733 84.258 1.00 67.34 38 ILE B O 1
ATOM 3014 N N . GLU B 1 41 ? 11.022 58.750 82.420 1.00 67.58 39 GLU B N 1
ATOM 3015 C CA . GLU B 1 41 ? 9.929 59.716 82.339 1.00 66.75 39 GLU B CA 1
ATOM 3016 C C . GLU B 1 41 ? 9.014 59.621 83.553 1.00 65.21 39 GLU B C 1
ATOM 3017 O O . GLU B 1 41 ? 8.493 60.638 84.029 1.00 65.21 39 GLU B O 1
ATOM 3023 N N . ALA B 1 42 ? 8.807 58.409 84.070 1.00 61.22 40 ALA B N 1
ATOM 3024 C CA . ALA B 1 42 ? 8.025 58.254 85.291 1.00 60.65 40 ALA B CA 1
ATOM 3025 C C . ALA B 1 42 ? 8.731 58.897 86.476 1.00 63.53 40 ALA B C 1
ATOM 3026 O O . ALA B 1 42 ? 8.104 59.607 87.271 1.00 62.90 40 ALA B O 1
ATOM 3028 N N . LEU B 1 43 ? 10.039 58.661 86.608 1.00 66.91 41 LEU B N 1
ATOM 3029 C CA . LEU B 1 43 ? 10.808 59.298 87.672 1.00 65.06 41 LEU B CA 1
ATOM 3030 C C . LEU B 1 43 ? 10.816 60.813 87.525 1.00 68.22 41 LEU B C 1
ATOM 3031 O O . LEU B 1 43 ? 10.884 61.535 88.527 1.00 69.26 41 LEU B O 1
ATOM 3036 N N . LYS B 1 44 ? 10.751 61.316 86.290 1.00 66.99 42 LYS B N 1
ATOM 3037 C CA . LYS B 1 44 ? 10.679 62.758 86.090 1.00 66.86 42 LYS B CA 1
ATOM 3038 C C . LYS B 1 44 ? 9.307 63.298 86.464 1.00 68.14 42 LYS B C 1
ATOM 3039 O O . LYS B 1 44 ? 9.184 64.468 86.841 1.00 72.30 42 LYS B O 1
ATOM 3045 N N . ALA B 1 45 ? 8.270 62.463 86.380 1.00 69.08 43 ALA B N 1
ATOM 3046 C CA . ALA B 1 45 ? 6.924 62.914 86.705 1.00 67.43 43 ALA B CA 1
ATOM 3047 C C . ALA B 1 45 ? 6.731 63.151 88.196 1.00 68.54 43 ALA B C 1
ATOM 3048 O O . ALA B 1 45 ? 5.760 63.810 88.582 1.00 72.33 43 ALA B O 1
ATOM 3050 N N . VAL B 1 46 ? 7.625 62.636 89.041 1.00 69.37 44 VAL B N 1
ATOM 3051 C CA . VAL B 1 46 ? 7.511 62.793 90.487 1.00 71.46 44 VAL B CA 1
ATOM 3052 C C . VAL B 1 46 ? 8.545 63.750 91.056 1.00 72.55 44 VAL B C 1
ATOM 3053 O O . VAL B 1 46 ? 8.534 64.004 92.271 1.00 72.88 44 VAL B O 1
ATOM 3057 N N . GLY B 1 47 ? 9.436 64.289 90.230 1.00 70.96 45 GLY B N 1
ATOM 3058 C CA . GLY B 1 47 ? 10.366 65.306 90.671 1.00 69.64 45 GLY B CA 1
ATOM 3059 C C . GLY B 1 47 ? 11.792 64.855 90.886 1.00 73.10 45 GLY B C 1
ATOM 3060 O O . GLY B 1 47 ? 12.584 65.623 91.444 1.00 76.72 45 GLY B O 1
ATOM 3061 N N . VAL B 1 48 ? 12.147 63.642 90.469 1.00 74.74 46 VAL B N 1
ATOM 3062 C CA . VAL B 1 48 ? 13.522 63.173 90.607 1.00 72.34 46 VAL B CA 1
ATOM 3063 C C . VAL B 1 48 ? 14.414 64.002 89.692 1.00 73.18 46 VAL B C 1
ATOM 3064 O O . VAL B 1 48 ? 14.207 64.049 88.474 1.00 74.65 46 VAL B O 1
ATOM 3068 N N . ASP B 1 49 ? 15.407 64.669 90.277 1.00 73.67 47 ASP B N 1
ATOM 3069 C CA . ASP B 1 49 ? 16.285 65.537 89.505 1.00 77.04 47 ASP B CA 1
ATOM 3070 C C . ASP B 1 49 ? 17.483 64.809 88.913 1.00 77.27 47 ASP B C 1
ATOM 3071 O O . ASP B 1 49 ? 18.073 65.306 87.946 1.00 78.86 47 ASP B O 1
ATOM 3076 N N . GLU B 1 50 ? 17.857 63.653 89.459 1.00 74.47 48 GLU B N 1
ATOM 3077 C CA . GLU B 1 50 ? 19.017 62.916 88.979 1.00 73.89 48 GLU B CA 1
ATOM 3078 C C . GLU B 1 50 ? 18.738 61.423 89.052 1.00 71.63 48 GLU B C 1
ATOM 3079 O O . GLU B 1 50 ? 18.220 60.929 90.057 1.00 69.53 48 GLU B O 1
ATOM 3085 N N . VAL B 1 51 ? 19.091 60.710 87.984 1.00 69.73 49 VAL B N 1
ATOM 3086 C CA . VAL B 1 51 ? 18.922 59.265 87.895 1.00 66.72 49 VAL B CA 1
ATOM 3087 C C . VAL B 1 51 ? 20.296 58.628 87.754 1.00 66.30 49 VAL B C 1
ATOM 3088 O O . VAL B 1 51 ? 21.099 59.051 86.914 1.00 69.34 49 VAL B O 1
ATOM 3092 N N . VAL B 1 52 ? 20.561 57.612 88.571 1.00 65.07 50 VAL B N 1
ATOM 3093 C CA . VAL B 1 52 ? 21.828 56.891 88.570 1.00 64.20 50 VAL B CA 1
ATOM 3094 C C . VAL B 1 52 ? 21.580 55.486 88.043 1.00 64.28 50 VAL B C 1
ATOM 3095 O O . VAL B 1 52 ? 20.704 54.773 88.547 1.00 65.25 50 VAL B O 1
ATOM 3099 N N . LEU B 1 53 ? 22.348 55.088 87.036 1.00 64.76 51 LEU B N 1
ATOM 3100 C CA . LEU B 1 53 ? 22.193 53.784 86.404 1.00 65.58 51 LEU B CA 1
ATOM 3101 C C . LEU B 1 53 ? 23.242 52.830 86.963 1.00 66.15 51 LEU B C 1
ATOM 3102 O O . LEU B 1 53 ? 24.445 53.041 86.772 1.00 66.43 51 LEU B O 1
ATOM 3107 N N . ALA B 1 54 ? 22.786 51.787 87.654 1.00 63.91 52 ALA B N 1
ATOM 3108 C CA . ALA B 1 54 ? 23.676 50.780 88.229 1.00 67.07 52 ALA B CA 1
ATOM 3109 C C . ALA B 1 54 ? 23.908 49.704 87.177 1.00 71.68 52 ALA B C 1
ATOM 3110 O O . ALA B 1 54 ? 23.215 48.686 87.130 1.00 70.16 52 ALA B O 1
ATOM 3112 N N . ILE B 1 55 ? 24.897 49.933 86.323 1.00 74.04 53 ILE B N 1
ATOM 3113 C CA . ILE B 1 55 ? 25.226 49.007 85.260 1.00 73.83 53 ILE B CA 1
ATOM 3114 C C . ILE B 1 55 ? 26.501 48.255 85.631 1.00 72.88 53 ILE B C 1
ATOM 3115 O O . ILE B 1 55 ? 27.209 48.610 86.569 1.00 71.89 53 ILE B O 1
ATOM 3120 N N . ASN B 1 56 ? 26.789 47.191 84.883 1.00 74.13 54 ASN B N 1
ATOM 3121 C CA . ASN B 1 56 ? 28.022 46.439 85.043 1.00 76.81 54 ASN B CA 1
ATOM 3122 C C . ASN B 1 56 ? 28.899 46.470 83.799 1.00 77.66 54 ASN B C 1
ATOM 3123 O O . ASN B 1 56 ? 30.078 46.099 83.882 1.00 76.52 54 ASN B O 1
ATOM 3128 N N . TYR B 1 57 ? 28.374 46.929 82.667 1.00 74.92 55 TYR B N 1
ATOM 3129 C CA . TYR B 1 57 ? 29.090 46.964 81.404 1.00 75.33 55 TYR B CA 1
ATOM 3130 C C . TYR B 1 57 ? 29.687 48.353 81.171 1.00 74.47 55 TYR B C 1
ATOM 3131 O O . TYR B 1 57 ? 29.706 49.208 82.062 1.00 72.22 55 TYR B O 1
ATOM 3140 N N . GLN B 1 58 ? 30.159 48.587 79.948 1.00 74.82 56 GLN B N 1
ATOM 3141 C CA . GLN B 1 58 ? 30.912 49.791 79.620 1.00 75.96 56 GLN B CA 1
ATOM 3142 C C . GLN B 1 58 ? 29.964 50.878 79.134 1.00 76.32 56 GLN B C 1
ATOM 3143 O O . GLN B 1 58 ? 29.355 50.721 78.067 1.00 78.12 56 GLN B O 1
ATOM 3145 N N . PRO B 1 59 ? 29.825 51.993 79.856 1.00 79.56 57 PRO B N 1
ATOM 3146 C CA . PRO B 1 59 ? 28.775 52.972 79.546 1.00 82.25 57 PRO B CA 1
ATOM 3147 C C . PRO B 1 59 ? 29.077 53.906 78.383 1.00 85.92 57 PRO B C 1
ATOM 3148 O O . PRO B 1 59 ? 28.318 54.856 78.173 1.00 84.92 57 PRO B O 1
ATOM 3152 N N . GLU B 1 60 ? 30.144 53.681 77.615 1.00 87.58 58 GLU B N 1
ATOM 3153 C CA . GLU B 1 60 ? 30.453 54.592 76.518 1.00 86.83 58 GLU B CA 1
ATOM 3154 C C . GLU B 1 60 ? 29.536 54.382 75.318 1.00 84.97 58 GLU B C 1
ATOM 3155 O O . GLU B 1 60 ? 29.213 55.347 74.616 1.00 83.74 58 GLU B O 1
ATOM 3157 N N . VAL B 1 61 ? 29.097 53.144 75.077 1.00 82.85 59 VAL B N 1
ATOM 3158 C CA . VAL B 1 61 ? 28.302 52.836 73.892 1.00 87.45 59 VAL B CA 1
ATOM 3159 C C . VAL B 1 61 ? 26.905 53.437 73.930 1.00 83.56 59 VAL B C 1
ATOM 3160 O O . VAL B 1 61 ? 26.194 53.387 72.920 1.00 81.89 59 VAL B O 1
ATOM 3164 N N . MET B 1 62 ? 26.490 54.007 75.063 1.00 83.47 60 MET B N 1
ATOM 3165 C CA . MET B 1 62 ? 25.152 54.573 75.187 1.00 82.85 60 MET B CA 1
ATOM 3166 C C . MET B 1 62 ? 25.178 56.016 75.681 1.00 84.95 60 MET B C 1
ATOM 3167 O O . MET B 1 62 ? 24.146 56.531 76.123 1.00 80.81 60 MET B O 1
ATOM 3172 N N . LEU B 1 63 ? 26.331 56.684 75.606 1.00 89.34 61 LEU B N 1
ATOM 3173 C CA . LEU B 1 63 ? 26.427 58.050 76.111 1.00 87.02 61 LEU B CA 1
ATOM 3174 C C . LEU B 1 63 ? 25.599 59.014 75.269 1.00 87.79 61 LEU B C 1
ATOM 3175 O O . LEU B 1 63 ? 24.794 59.787 75.804 1.00 82.53 61 LEU B O 1
ATOM 3180 N N . ASN B 1 64 ? 25.779 58.973 73.945 1.00 91.45 62 ASN B N 1
ATOM 3181 C CA . ASN B 1 64 ? 25.104 59.924 73.066 1.00 91.64 62 ASN B CA 1
ATOM 3182 C C . ASN B 1 64 ? 23.592 59.806 73.177 1.00 89.96 62 ASN B C 1
ATOM 3183 O O . ASN B 1 64 ? 22.874 60.810 73.090 1.00 89.27 62 ASN B O 1
ATOM 3188 N N . PHE B 1 65 ? 23.091 58.584 73.370 1.00 90.41 63 PHE B N 1
ATOM 3189 C CA . PHE B 1 65 ? 21.659 58.396 73.550 1.00 89.65 63 PHE B CA 1
ATOM 3190 C C . PHE B 1 65 ? 21.200 58.893 74.909 1.00 87.17 63 PHE B C 1
ATOM 3191 O O . PHE B 1 65 ? 20.024 59.232 75.070 1.00 84.38 63 PHE B O 1
ATOM 3199 N N . LEU B 1 66 ? 22.108 58.968 75.883 1.00 91.40 64 LEU B N 1
ATOM 3200 C CA . LEU B 1 66 ? 21.731 59.432 77.212 1.00 86.81 64 LEU B CA 1
ATOM 3201 C C . LEU B 1 66 ? 21.732 60.952 77.301 1.00 85.71 64 LEU B C 1
ATOM 3202 O O . LEU B 1 66 ? 20.908 61.531 78.017 1.00 83.92 64 LEU B O 1
ATOM 3207 N N . LYS B 1 67 ? 22.652 61.613 76.590 1.00 88.16 65 LYS B N 1
ATOM 3208 C CA . LYS B 1 67 ? 22.683 63.072 76.596 1.00 87.93 65 LYS B CA 1
ATOM 3209 C C . LYS B 1 67 ? 21.412 63.659 75.995 1.00 90.98 65 LYS B C 1
ATOM 3210 O O . LYS B 1 67 ? 20.995 64.759 76.375 1.00 92.42 65 LYS B O 1
ATOM 3216 N N . ASP B 1 68 ? 20.782 62.942 75.060 1.00 89.36 66 ASP B N 1
ATOM 3217 C CA . ASP B 1 68 ? 19.506 63.398 74.521 1.00 88.95 66 ASP B CA 1
ATOM 3218 C C . ASP B 1 68 ? 18.390 63.266 75.550 1.00 86.04 66 ASP B C 1
ATOM 3219 O O . ASP B 1 68 ? 17.470 64.093 75.574 1.00 84.33 66 ASP B O 1
ATOM 3224 N N . PHE B 1 69 ? 18.451 62.238 76.401 1.00 86.47 67 PHE B N 1
ATOM 3225 C CA . PHE B 1 69 ? 17.466 62.107 77.470 1.00 85.77 67 PHE B CA 1
ATOM 3226 C C . PHE B 1 69 ? 17.583 63.255 78.461 1.00 87.55 67 PHE B C 1
ATOM 3227 O O . PHE B 1 69 ? 16.570 63.761 78.958 1.00 87.04 67 PHE B O 1
ATOM 3235 N N . GLU B 1 70 ? 18.814 63.682 78.753 1.00 83.81 68 GLU B N 1
ATOM 3236 C CA . GLU B 1 70 ? 19.020 64.745 79.728 1.00 83.65 68 GLU B CA 1
ATOM 3237 C C . GLU B 1 70 ? 18.438 66.067 79.242 1.00 87.76 68 GLU B C 1
ATOM 3238 O O . GLU B 1 70 ? 17.786 66.783 80.011 1.00 86.57 68 GLU B O 1
ATOM 3244 N N . THR B 1 71 ? 18.654 66.400 77.968 1.00 89.40 69 THR B N 1
ATOM 3245 C CA . THR B 1 71 ? 18.175 67.676 77.445 1.00 88.46 69 THR B CA 1
ATOM 3246 C C . THR B 1 71 ? 16.664 67.666 77.239 1.00 86.76 69 THR B C 1
ATOM 3247 O O . THR B 1 71 ? 15.981 68.636 77.589 1.00 86.17 69 THR B O 1
ATOM 3251 N N . LYS B 1 72 ? 16.124 66.583 76.674 1.00 89.31 70 LYS B N 1
ATOM 3252 C CA . LYS B 1 72 ? 14.694 66.543 76.379 1.00 90.16 70 LYS B CA 1
ATOM 3253 C C . LYS B 1 72 ? 13.851 66.496 77.647 1.00 88.90 70 LYS B C 1
ATOM 3254 O O . LYS B 1 72 ? 12.723 67.003 77.657 1.00 89.17 70 LYS B O 1
ATOM 3260 N N . LEU B 1 73 ? 14.371 65.899 78.719 1.00 89.32 71 LEU B N 1
ATOM 3261 C CA . LEU B 1 73 ? 13.611 65.742 79.950 1.00 88.57 71 LEU B CA 1
ATOM 3262 C C . LEU B 1 73 ? 14.052 66.676 81.066 1.00 87.31 71 LEU B C 1
ATOM 3263 O O . LEU B 1 73 ? 13.379 66.726 82.102 1.00 86.73 71 LEU B O 1
ATOM 3268 N N . GLU B 1 74 ? 15.150 67.415 80.887 1.00 89.63 72 GLU B N 1
ATOM 3269 C CA . GLU B 1 74 ? 15.683 68.323 81.903 1.00 89.70 72 GLU B CA 1
ATOM 3270 C C . GLU B 1 74 ? 15.944 67.570 83.212 1.00 84.42 72 GLU B C 1
ATOM 3271 O O . GLU B 1 74 ? 15.305 67.793 84.243 1.00 80.62 72 GLU B O 1
ATOM 3277 N N . ILE B 1 75 ? 16.913 66.659 83.130 1.00 84.22 73 ILE B N 1
ATOM 3278 C CA . ILE B 1 75 ? 17.240 65.772 84.239 1.00 83.82 73 ILE B CA 1
ATOM 3279 C C . ILE B 1 75 ? 18.651 65.251 84.017 1.00 81.42 73 ILE B C 1
ATOM 3280 O O . ILE B 1 75 ? 19.089 65.072 82.879 1.00 83.50 73 ILE B O 1
ATOM 3285 N N . LYS B 1 76 ? 19.369 65.019 85.111 1.00 77.48 74 LYS B N 1
ATOM 3286 C CA . LYS B 1 76 ? 20.735 64.520 85.044 1.00 79.85 74 LYS B CA 1
ATOM 3287 C C . LYS B 1 76 ? 20.726 62.997 85.061 1.00 77.76 74 LYS B C 1
ATOM 3288 O O . LYS B 1 76 ? 20.038 62.383 85.883 1.00 75.38 74 LYS B O 1
ATOM 3294 N N . ILE B 1 77 ? 21.483 62.393 84.149 1.00 77.77 75 ILE B N 1
ATOM 3295 C CA . ILE B 1 77 ? 21.666 60.946 84.094 1.00 76.50 75 ILE B CA 1
ATOM 3296 C C . ILE B 1 77 ? 23.153 60.663 84.249 1.00 77.22 75 ILE B C 1
ATOM 3297 O O . ILE B 1 77 ? 23.967 61.130 83.441 1.00 79.39 75 ILE B O 1
ATOM 3302 N N . THR B 1 78 ? 23.508 59.913 85.290 1.00 70.87 76 THR B N 1
ATOM 3303 C CA . THR B 1 78 ? 24.883 59.501 85.528 1.00 71.43 76 THR B CA 1
ATOM 3304 C C . THR B 1 78 ? 24.926 57.993 85.727 1.00 70.00 76 THR B C 1
ATOM 3305 O O . THR B 1 78 ? 23.943 57.381 86.152 1.00 70.79 76 THR B O 1
ATOM 3309 N N . CYS B 1 79 ? 26.073 57.398 85.420 1.00 69.47 77 CYS B N 1
ATOM 3310 C CA . CYS B 1 79 ? 26.248 55.956 85.496 1.00 65.12 77 CYS B CA 1
ATOM 3311 C C . CYS B 1 79 ? 27.071 55.578 86.723 1.00 68.68 77 CYS B C 1
ATOM 3312 O O . CYS B 1 79 ? 27.676 56.422 87.390 1.00 70.22 77 CYS B O 1
ATOM 3315 N N . SER B 1 80 ? 27.081 54.277 87.015 1.00 66.56 78 SER B N 1
ATOM 3316 C CA . SER B 1 80 ? 27.761 53.760 88.205 1.00 60.54 78 SER B CA 1
ATOM 3317 C C . SER B 1 80 ? 28.055 52.278 87.946 1.00 67.78 78 SER B C 1
ATOM 3318 O O . SER B 1 80 ? 27.208 51.419 88.191 1.00 69.92 78 SER B O 1
ATOM 3321 N N . GLN B 1 81 ? 29.258 52.001 87.448 1.00 68.46 79 GLN B N 1
ATOM 3322 C CA . GLN B 1 81 ? 29.632 50.647 87.065 1.00 69.55 79 GLN B CA 1
ATOM 3323 C C . GLN B 1 81 ? 30.162 49.874 88.263 1.00 71.54 79 GLN B C 1
ATOM 3324 O O . GLN B 1 81 ? 30.960 50.392 89.049 1.00 73.75 79 GLN B O 1
ATOM 3330 N N . GLU B 1 82 ? 29.713 48.628 88.395 1.00 70.02 80 GLU B N 1
ATOM 3331 C CA . GLU B 1 82 ? 30.234 47.728 89.412 1.00 72.35 80 GLU B CA 1
ATOM 3332 C C . GLU B 1 82 ? 31.410 46.939 88.853 1.00 75.65 80 GLU B C 1
ATOM 3333 O O . GLU B 1 82 ? 31.387 46.492 87.702 1.00 75.74 80 GLU B O 1
ATOM 3339 N N . THR B 1 83 ? 32.444 46.780 89.679 1.00 80.26 81 THR B N 1
ATOM 3340 C CA . THR B 1 83 ? 33.651 46.068 89.282 1.00 78.50 81 THR B CA 1
ATOM 3341 C C . THR B 1 83 ? 33.437 44.565 89.384 1.00 80.35 81 THR B C 1
ATOM 3342 O O . THR B 1 83 ? 33.244 43.887 88.369 1.00 84.41 81 THR B O 1
ATOM 3346 N N . GLU B 1 84 ? 33.474 44.038 90.599 1.00 78.45 82 GLU B N 1
ATOM 3347 C CA . GLU B 1 84 ? 33.127 42.646 90.823 1.00 79.73 82 GLU B CA 1
ATOM 3348 C C . GLU B 1 84 ? 31.638 42.520 91.112 1.00 79.95 82 GLU B C 1
ATOM 3349 O O . GLU B 1 84 ? 30.998 43.479 91.558 1.00 78.01 82 GLU B O 1
ATOM 3355 N N . PRO B 1 85 ? 31.047 41.355 90.843 1.00 81.76 83 PRO B N 1
ATOM 3356 C CA . PRO B 1 85 ? 29.619 41.174 91.134 1.00 81.00 83 PRO B CA 1
ATOM 3357 C C . PRO B 1 85 ? 29.319 41.404 92.608 1.00 80.07 83 PRO B C 1
ATOM 3358 O O . PRO B 1 85 ? 30.097 41.029 93.488 1.00 79.16 83 PRO B O 1
ATOM 3362 N N . LEU B 1 86 ? 28.175 42.036 92.871 1.00 78.34 84 LEU B N 1
ATOM 3363 C CA . LEU B 1 86 ? 27.792 42.404 94.227 1.00 75.54 84 LEU B CA 1
ATOM 3364 C C . LEU B 1 86 ? 26.354 42.025 94.556 1.00 74.31 84 LEU B C 1
ATOM 3365 O O . LEU B 1 86 ? 25.847 42.429 95.608 1.00 72.74 84 LEU B O 1
ATOM 3370 N N . GLY B 1 87 ? 25.687 41.265 93.696 1.00 75.27 85 GLY B N 1
ATOM 3371 C CA . GLY B 1 87 ? 24.309 40.900 93.944 1.00 73.21 85 GLY B CA 1
ATOM 3372 C C . GLY B 1 87 ? 23.351 42.023 93.589 1.00 70.62 85 GLY B C 1
ATOM 3373 O O . GLY B 1 87 ? 23.688 42.976 92.878 1.00 69.57 85 GLY B O 1
ATOM 3374 N N . THR B 1 88 ? 22.131 41.904 94.108 1.00 68.90 86 THR B N 1
ATOM 3375 C CA . THR B 1 88 ? 21.088 42.872 93.798 1.00 68.49 86 THR B CA 1
ATOM 3376 C C . THR B 1 88 ? 21.122 44.090 94.709 1.00 69.80 86 THR B C 1
ATOM 3377 O O . THR B 1 88 ? 20.737 45.184 94.279 1.00 68.30 86 THR B O 1
ATOM 3381 N N . ALA B 1 89 ? 21.568 43.931 95.955 1.00 71.36 87 ALA B N 1
ATOM 3382 C CA . ALA B 1 89 ? 21.711 45.063 96.861 1.00 66.86 87 ALA B CA 1
ATOM 3383 C C . ALA B 1 89 ? 23.062 45.752 96.740 1.00 66.96 87 ALA B C 1
ATOM 3384 O O . ALA B 1 89 ? 23.182 46.919 97.132 1.00 67.14 87 ALA B O 1
ATOM 3386 N N . GLY B 1 90 ? 24.068 45.063 96.205 1.00 67.88 88 GLY B N 1
ATOM 3387 C CA . GLY B 1 90 ? 25.410 45.585 96.092 1.00 66.60 88 GLY B CA 1
ATOM 3388 C C . GLY B 1 90 ? 25.527 46.941 95.420 1.00 65.62 88 GLY B C 1
ATOM 3389 O O . GLY B 1 90 ? 26.111 47.874 95.980 1.00 65.11 88 GLY B O 1
ATOM 3390 N N . PRO B 1 91 ? 24.991 47.080 94.202 1.00 67.36 89 PRO B N 1
ATOM 3391 C CA . PRO B 1 91 ? 25.091 48.372 93.501 1.00 64.96 89 PRO B CA 1
ATOM 3392 C C . PRO B 1 91 ? 24.455 49.539 94.243 1.00 62.72 89 PRO B C 1
ATOM 3393 O O . PRO B 1 91 ? 24.714 50.691 93.870 1.00 61.80 89 PRO B O 1
ATOM 3397 N N . LEU B 1 92 ? 23.637 49.290 95.268 1.00 60.86 90 LEU B N 1
ATOM 3398 C CA . LEU B 1 92 ? 23.145 50.389 96.092 1.00 62.88 90 LEU B CA 1
ATOM 3399 C C . LEU B 1 92 ? 24.219 50.890 97.048 1.00 65.01 90 LEU B C 1
ATOM 3400 O O . LEU B 1 92 ? 24.285 52.090 97.339 1.00 63.23 90 LEU B O 1
ATOM 3405 N N . ALA B 1 93 ? 25.056 49.986 97.560 1.00 68.85 91 ALA B N 1
ATOM 3406 C CA . ALA B 1 93 ? 26.184 50.411 98.379 1.00 62.35 91 ALA B CA 1
ATOM 3407 C C . ALA B 1 93 ? 27.240 51.112 97.538 1.00 65.12 91 ALA B C 1
ATOM 3408 O O . ALA B 1 93 ? 27.869 52.073 97.996 1.00 69.21 91 ALA B O 1
ATOM 3410 N N . LEU B 1 94 ? 27.443 50.650 96.303 1.00 65.39 92 LEU B N 1
ATOM 3411 C CA . LEU B 1 94 ? 28.460 51.247 95.446 1.00 66.15 92 LEU B CA 1
ATOM 3412 C C . LEU B 1 94 ? 28.105 52.675 95.059 1.00 64.34 92 LEU B C 1
ATOM 3413 O O . LEU B 1 94 ? 29.001 53.506 94.867 1.00 70.12 92 LEU B O 1
ATOM 3418 N N . ALA B 1 95 ? 26.816 52.980 94.937 1.00 62.45 93 ALA B N 1
ATOM 3419 C CA . ALA B 1 95 ? 26.358 54.318 94.588 1.00 64.04 93 ALA B CA 1
ATOM 3420 C C . ALA B 1 95 ? 25.821 55.073 95.797 1.00 65.17 93 ALA B C 1
ATOM 3421 O O . ALA B 1 95 ? 24.983 55.969 95.649 1.00 63.02 93 ALA B O 1
ATOM 3423 N N . ARG B 1 96 ? 26.295 54.728 96.998 1.00 62.92 94 ARG B N 1
ATOM 3424 C CA . ARG B 1 96 ? 25.762 55.349 98.207 1.00 63.87 94 ARG B CA 1
ATOM 3425 C C . ARG B 1 96 ? 26.050 56.846 98.242 1.00 64.36 94 ARG B C 1
ATOM 3426 O O . ARG B 1 96 ? 25.212 57.634 98.698 1.00 65.24 94 ARG B O 1
ATOM 3434 N N . ASP B 1 97 ? 27.216 57.262 97.739 1.00 64.47 95 ASP B N 1
ATOM 3435 C CA . ASP B 1 97 ? 27.606 58.666 97.788 1.00 66.20 95 ASP B CA 1
ATOM 3436 C C . ASP B 1 97 ? 26.842 59.527 96.792 1.00 66.49 95 ASP B C 1
ATOM 3437 O O . ASP B 1 97 ? 26.725 60.738 97.005 1.00 62.68 95 ASP B O 1
ATOM 3442 N N . LYS B 1 98 ? 26.319 58.936 95.716 1.00 68.77 96 LYS B N 1
ATOM 3443 C CA . LYS B 1 98 ? 25.525 59.684 94.750 1.00 65.18 96 LYS B CA 1
ATOM 3444 C C . LYS B 1 98 ? 24.054 59.771 95.129 1.00 65.68 96 LYS B C 1
ATOM 3445 O O . LYS B 1 98 ? 23.379 60.723 94.721 1.00 65.14 96 LYS B O 1
ATOM 3451 N N . LEU B 1 99 ? 23.545 58.812 95.905 1.00 66.22 97 LEU B N 1
ATOM 3452 C CA . LEU B 1 99 ? 22.137 58.819 96.287 1.00 67.20 97 LEU B CA 1
ATOM 3453 C C . LEU B 1 99 ? 21.871 59.791 97.432 1.00 68.90 97 LEU B C 1
ATOM 3454 O O . LEU B 1 99 ? 20.913 60.571 97.383 1.00 73.55 97 LEU B O 1
ATOM 3459 N N . LEU B 1 100 ? 22.707 59.760 98.469 1.00 65.09 98 LEU B N 1
ATOM 3460 C CA . LEU B 1 100 ? 22.482 60.558 99.675 1.00 66.79 98 LEU B CA 1
ATOM 3461 C C . LEU B 1 100 ? 23.093 61.939 99.478 1.00 68.34 98 LEU B C 1
ATOM 3462 O O . LEU B 1 100 ? 24.256 62.183 99.807 1.00 69.56 98 LEU B O 1
ATOM 3467 N N . ASP B 1 101 ? 22.295 62.861 98.944 1.00 68.06 99 ASP B N 1
ATOM 3468 C CA . ASP B 1 101 ? 22.729 64.240 98.762 1.00 69.45 99 ASP B CA 1
ATOM 3469 C C . ASP B 1 101 ? 22.568 65.079 100.022 1.00 68.05 99 ASP B C 1
ATOM 3470 O O . ASP B 1 101 ? 22.736 66.302 99.960 1.00 66.74 99 ASP B O 1
ATOM 3475 N N . GLY B 1 102 ? 22.241 64.459 101.154 1.00 65.99 100 GLY B N 1
ATOM 3476 C CA . GLY B 1 102 ? 22.136 65.159 102.413 1.00 61.58 100 GLY B CA 1
ATOM 3477 C C . GLY B 1 102 ? 20.764 65.701 102.741 1.00 67.08 100 GLY B C 1
ATOM 3478 O O . GLY B 1 102 ? 20.529 66.083 103.895 1.00 67.34 100 GLY B O 1
ATOM 3479 N N . SER B 1 103 ? 19.845 65.743 101.771 1.00 65.67 101 SER B N 1
ATOM 3480 C CA . SER B 1 103 ? 18.523 66.302 102.027 1.00 64.20 101 SER B CA 1
ATOM 3481 C C . SER B 1 103 ? 17.686 65.423 102.948 1.00 64.51 101 SER B C 1
ATOM 3482 O O . SER B 1 103 ? 16.686 65.898 103.496 1.00 65.30 101 SER B O 1
ATOM 3485 N N . GLY B 1 104 ? 18.072 64.162 103.138 1.00 63.66 102 GLY B N 1
ATOM 3486 C CA . GLY B 1 104 ? 17.338 63.260 104.000 1.00 64.16 102 GLY B CA 1
ATOM 3487 C C . GLY B 1 104 ? 16.079 62.671 103.402 1.00 66.33 102 GLY B C 1
ATOM 3488 O O . GLY B 1 104 ? 15.384 61.914 104.093 1.00 66.07 102 GLY B O 1
ATOM 3489 N N . GLU B 1 105 ? 15.760 62.992 102.141 1.00 65.94 103 GLU B N 1
ATOM 3490 C CA . GLU B 1 105 ? 14.575 62.468 101.481 1.00 65.81 103 GLU B CA 1
ATOM 3491 C C . GLU B 1 105 ? 14.827 61.052 100.963 1.00 64.25 103 GLU B C 1
ATOM 3492 O O . GLU B 1 105 ? 15.967 60.686 100.665 1.00 62.74 103 GLU B O 1
ATOM 3498 N N . PRO B 1 106 ? 13.781 60.235 100.854 1.00 65.40 104 PRO B N 1
ATOM 3499 C CA . PRO B 1 106 ? 13.958 58.889 100.303 1.00 60.22 104 PRO B CA 1
ATOM 3500 C C . PRO B 1 106 ? 14.287 58.936 98.820 1.00 59.06 104 PRO B C 1
ATOM 3501 O O . PRO B 1 106 ? 14.130 59.956 98.145 1.00 62.20 104 PRO B O 1
ATOM 3505 N N . PHE B 1 107 ? 14.756 57.801 98.316 1.00 57.28 105 PHE B N 1
ATOM 3506 C CA . PHE B 1 107 ? 15.136 57.672 96.920 1.00 57.55 105 PHE B CA 1
ATOM 3507 C C . PHE B 1 107 ? 14.520 56.409 96.342 1.00 57.97 105 PHE B C 1
ATOM 3508 O O . PHE B 1 107 ? 14.299 55.425 97.053 1.00 58.41 105 PHE B O 1
ATOM 3516 N N . PHE B 1 108 ? 14.244 56.451 95.042 1.00 58.22 106 PHE B N 1
ATOM 3517 C CA . PHE B 1 108 ? 13.630 55.338 94.336 1.00 56.60 106 PHE B CA 1
ATOM 3518 C C . PHE B 1 108 ? 14.684 54.369 93.821 1.00 58.65 106 PHE B C 1
ATOM 3519 O O . PHE B 1 108 ? 15.805 54.758 93.485 1.00 58.87 106 PHE B O 1
ATOM 3527 N N . VAL B 1 109 ? 14.308 53.093 93.766 1.00 57.27 107 VAL B N 1
ATOM 3528 C CA . VAL B 1 109 ? 15.115 52.050 93.146 1.00 57.89 107 VAL B CA 1
ATOM 3529 C C . VAL B 1 109 ? 14.211 51.249 92.221 1.00 60.44 107 VAL B C 1
ATOM 3530 O O . VAL B 1 109 ? 13.136 50.800 92.634 1.00 60.45 107 VAL B O 1
ATOM 3534 N N . LEU B 1 110 ? 14.642 51.074 90.973 1.00 59.17 108 LEU B N 1
ATOM 3535 C CA . LEU B 1 110 ? 13.843 50.398 89.962 1.00 57.39 108 LEU B CA 1
ATOM 3536 C C . LEU B 1 110 ? 14.648 49.274 89.330 1.00 61.73 108 LEU B C 1
ATOM 3537 O O . LEU B 1 110 ? 15.807 49.472 88.953 1.00 63.93 108 LEU B O 1
ATOM 3542 N N . ASN B 1 111 ? 14.035 48.098 89.222 1.00 62.93 109 ASN B N 1
ATOM 3543 C CA . ASN B 1 111 ? 14.595 47.031 88.403 1.00 63.59 109 ASN B CA 1
ATOM 3544 C C . ASN B 1 111 ? 14.401 47.390 86.934 1.00 66.59 109 ASN B C 1
ATOM 3545 O O . ASN B 1 111 ? 13.273 47.625 86.490 1.00 69.23 109 ASN B O 1
ATOM 3550 N N . SER B 1 112 ? 15.502 47.444 86.182 1.00 67.93 110 SER B N 1
ATOM 3551 C CA . SER B 1 112 ? 15.432 47.888 84.793 1.00 69.11 110 SER B CA 1
ATOM 3552 C C . SER B 1 112 ? 14.623 46.944 83.915 1.00 69.52 110 SER B C 1
ATOM 3553 O O . SER B 1 112 ? 14.104 47.373 82.879 1.00 71.05 110 SER B O 1
ATOM 3556 N N . ASP B 1 113 ? 14.503 45.676 84.302 1.00 67.59 111 ASP B N 1
ATOM 3557 C CA . ASP B 1 113 ? 13.816 44.661 83.507 1.00 73.73 111 ASP B CA 1
ATOM 3558 C C . ASP B 1 113 ? 12.376 44.455 83.956 1.00 73.42 111 ASP B C 1
ATOM 3559 O O . ASP B 1 113 ? 11.903 43.319 84.048 1.00 70.97 111 ASP B O 1
ATOM 3564 N N . VAL B 1 114 ? 11.656 45.538 84.236 1.00 71.32 112 VAL B N 1
ATOM 3565 C CA . VAL B 1 114 ? 10.299 45.470 84.766 1.00 66.52 112 VAL B CA 1
ATOM 3566 C C . VAL B 1 114 ? 9.487 46.602 84.155 1.00 69.18 112 VAL B C 1
ATOM 3567 O O . VAL B 1 114 ? 9.890 47.768 84.220 1.00 69.71 112 VAL B O 1
ATOM 3571 N N . ILE B 1 115 ? 8.347 46.258 83.561 1.00 68.35 113 ILE B N 1
ATOM 3572 C CA . ILE B 1 115 ? 7.449 47.224 82.939 1.00 64.13 113 ILE B CA 1
ATOM 3573 C C . ILE B 1 115 ? 6.164 47.268 83.750 1.00 61.80 113 ILE B C 1
ATOM 3574 O O . ILE B 1 115 ? 5.627 46.221 84.131 1.00 62.92 113 ILE B O 1
ATOM 3579 N N . SER B 1 116 ? 5.675 48.474 84.016 1.00 57.50 114 SER B N 1
ATOM 3580 C CA . SER B 1 116 ? 4.510 48.665 84.869 1.00 60.06 114 SER B CA 1
ATOM 3581 C C . SER B 1 116 ? 3.938 50.050 84.596 1.00 59.17 114 SER B C 1
ATOM 3582 O O . SER B 1 116 ? 4.400 50.767 83.702 1.00 57.03 114 SER B O 1
ATOM 3585 N N . GLU B 1 117 ? 2.929 50.430 85.379 1.00 62.99 115 GLU B N 1
ATOM 3586 C CA . GLU B 1 117 ? 2.278 51.726 85.239 1.00 67.45 115 GLU B CA 1
ATOM 3587 C C . GLU B 1 117 ? 2.976 52.833 86.023 1.00 66.46 115 GLU B C 1
ATOM 3588 O O . GLU B 1 117 ? 2.691 54.013 85.783 1.00 67.74 115 GLU B O 1
ATOM 3590 N N . TYR B 1 118 ? 3.875 52.479 86.944 1.00 58.76 116 TYR B N 1
ATOM 3591 C CA . TYR B 1 118 ? 4.662 53.401 87.759 1.00 62.22 116 TYR B CA 1
ATOM 3592 C C . TYR B 1 118 ? 3.795 54.432 88.477 1.00 61.87 116 TYR B C 1
ATOM 3593 O O . TYR B 1 118 ? 3.818 55.617 88.121 1.00 59.80 116 TYR B O 1
ATOM 3602 N N . PRO B 1 119 ? 3.023 54.026 89.495 1.00 62.66 117 PRO B N 1
ATOM 3603 C CA . PRO B 1 119 ? 2.323 54.995 90.354 1.00 62.51 117 PRO B CA 1
ATOM 3604 C C . PRO B 1 119 ? 3.228 55.530 91.460 1.00 62.23 117 PRO B C 1
ATOM 3605 O O . PRO B 1 119 ? 2.942 55.409 92.656 1.00 61.93 117 PRO B O 1
ATOM 3609 N N . LEU B 1 120 ? 4.349 56.128 91.052 1.00 60.95 118 LEU B N 1
ATOM 3610 C CA . LEU B 1 120 ? 5.348 56.573 92.016 1.00 60.30 118 LEU B CA 1
ATOM 3611 C C . LEU B 1 120 ? 4.811 57.670 92.922 1.00 63.64 118 LEU B C 1
ATOM 3612 O O . LEU B 1 120 ? 5.167 57.726 94.105 1.00 65.07 118 LEU B O 1
ATOM 3617 N N . LYS B 1 121 ? 3.957 58.546 92.392 1.00 64.57 119 LYS B N 1
ATOM 3618 C CA . LYS B 1 121 ? 3.404 59.623 93.206 1.00 65.31 119 LYS B CA 1
ATOM 3619 C C . LYS B 1 121 ? 2.539 59.071 94.334 1.00 64.94 119 LYS B C 1
ATOM 3620 O O . LYS B 1 121 ? 2.545 59.607 95.449 1.00 67.05 119 LYS B O 1
ATOM 3626 N N . GLU B 1 122 ? 1.791 57.998 94.068 1.00 61.79 120 GLU B N 1
ATOM 3627 C CA . GLU B 1 122 ? 1.051 57.335 95.133 1.00 62.13 120 GLU B CA 1
ATOM 3628 C C . GLU B 1 122 ? 1.979 56.638 96.114 1.00 63.40 120 GLU B C 1
ATOM 3629 O O . GLU B 1 122 ? 1.608 56.449 97.278 1.00 64.73 120 GLU B O 1
ATOM 3635 N N . MET B 1 123 ? 3.178 56.258 95.673 1.00 63.56 121 MET B N 1
ATOM 3636 C CA . MET B 1 123 ? 4.120 55.604 96.571 1.00 61.16 121 MET B CA 1
ATOM 3637 C C . MET B 1 123 ? 4.765 56.590 97.537 1.00 61.92 121 MET B C 1
ATOM 3638 O O . MET B 1 123 ? 5.121 56.207 98.655 1.00 61.71 121 MET B O 1
ATOM 3643 N N . LEU B 1 124 ? 4.925 57.852 97.127 1.00 60.85 122 LEU B N 1
ATOM 3644 C CA . LEU B 1 124 ? 5.470 58.863 98.029 1.00 63.83 122 LEU B CA 1
ATOM 3645 C C . LEU B 1 124 ? 4.576 59.049 99.248 1.00 67.12 122 LEU B C 1
ATOM 3646 O O . LEU B 1 124 ? 5.044 58.987 100.393 1.00 62.74 122 LEU B O 1
ATOM 3651 N N . GLU B 1 125 ? 3.281 59.287 99.019 1.00 67.98 123 GLU B N 1
ATOM 3652 C CA . GLU B 1 125 ? 2.362 59.499 100.131 1.00 66.27 123 GLU B CA 1
ATOM 3653 C C . GLU B 1 125 ? 2.213 58.239 100.975 1.00 65.53 123 GLU B C 1
ATOM 3654 O O . GLU B 1 125 ? 2.110 58.322 102.205 1.00 68.31 123 GLU B O 1
ATOM 3660 N N . PHE B 1 126 ? 2.211 57.064 100.338 1.00 62.29 124 PHE B N 1
ATOM 3661 C CA . PHE B 1 126 ? 2.176 55.815 101.094 1.00 63.31 124 PHE B CA 1
ATOM 3662 C C . PHE B 1 126 ? 3.396 55.692 101.999 1.00 65.74 124 PHE B C 1
ATOM 3663 O O . PHE B 1 126 ? 3.275 55.393 103.193 1.00 64.33 124 PHE B O 1
ATOM 3671 N N . HIS B 1 127 ? 4.586 55.921 101.437 1.00 66.61 125 HIS B N 1
ATOM 3672 C CA . HIS B 1 127 ? 5.821 55.829 102.208 1.00 63.32 125 HIS B CA 1
ATOM 3673 C C . HIS B 1 127 ? 5.826 56.819 103.365 1.00 65.14 125 HIS B C 1
ATOM 3674 O O . HIS B 1 127 ? 6.216 56.473 104.486 1.00 66.38 125 HIS B O 1
ATOM 3681 N N . LYS B 1 128 ? 5.388 58.055 103.112 1.00 63.82 126 LYS B N 1
ATOM 3682 C CA . LYS B 1 128 ? 5.375 59.069 104.163 1.00 67.10 126 LYS B CA 1
ATOM 3683 C C . LYS B 1 128 ? 4.373 58.736 105.261 1.00 69.24 126 LYS B C 1
ATOM 3684 O O . LYS B 1 128 ? 4.607 59.066 106.430 1.00 70.13 126 LYS B O 1
ATOM 3690 N N . SER B 1 129 ? 3.260 58.086 104.910 1.00 68.51 127 SER B N 1
ATOM 3691 C CA . SER B 1 129 ? 2.212 57.815 105.889 1.00 69.67 127 SER B CA 1
ATOM 3692 C C . SER B 1 129 ? 2.719 56.907 107.002 1.00 67.88 127 SER B C 1
ATOM 3693 O O . SER B 1 129 ? 2.706 57.280 108.180 1.00 73.08 127 SER B O 1
ATOM 3696 N N . HIS B 1 130 ? 3.176 55.704 106.648 1.00 66.13 128 HIS B N 1
ATOM 3697 C CA . HIS B 1 130 ? 3.625 54.776 107.678 1.00 68.96 128 HIS B CA 1
ATOM 3698 C C . HIS B 1 130 ? 4.982 55.150 108.260 1.00 67.11 128 HIS B C 1
ATOM 3699 O O . HIS B 1 130 ? 5.371 54.578 109.284 1.00 67.84 128 HIS B O 1
ATOM 3706 N N . GLY B 1 131 ? 5.699 56.093 107.649 1.00 66.56 129 GLY B N 1
ATOM 3707 C CA . GLY B 1 131 ? 6.969 56.564 108.171 1.00 64.16 129 GLY B CA 1
ATOM 3708 C C . GLY B 1 131 ? 8.027 55.488 108.308 1.00 66.26 129 GLY B C 1
ATOM 3709 O O . GLY B 1 131 ? 9.057 55.692 108.958 1.00 63.58 129 GLY B O 1
ATOM 3710 N N . GLY B 1 132 ? 7.779 54.334 107.700 1.00 68.63 130 GLY B N 1
ATOM 3711 C CA . GLY B 1 132 ? 8.697 53.222 107.791 1.00 63.35 130 GLY B CA 1
ATOM 3712 C C . GLY B 1 132 ? 9.944 53.438 106.958 1.00 62.10 130 GLY B C 1
ATOM 3713 O O . GLY B 1 132 ? 10.018 54.305 106.084 1.00 58.24 130 GLY B O 1
ATOM 3714 N N . GLU B 1 133 ? 10.943 52.602 107.239 1.00 60.91 131 GLU B N 1
ATOM 3715 C CA . GLU B 1 133 ? 12.262 52.785 106.643 1.00 59.32 131 GLU B CA 1
ATOM 3716 C C . GLU B 1 133 ? 12.235 52.565 105.134 1.00 59.09 131 GLU B C 1
ATOM 3717 O O . GLU B 1 133 ? 12.938 53.258 104.391 1.00 57.19 131 GLU B O 1
ATOM 3723 N N . ALA B 1 134 ? 11.434 51.613 104.661 1.00 60.09 132 ALA B N 1
ATOM 3724 C CA . ALA B 1 134 ? 11.429 51.279 103.245 1.00 59.76 132 ALA B CA 1
ATOM 3725 C C . ALA B 1 134 ? 10.058 50.763 102.839 1.00 60.02 132 ALA B C 1
ATOM 3726 O O . ALA B 1 134 ? 9.323 50.197 103.654 1.00 62.74 132 ALA B O 1
ATOM 3728 N N . SER B 1 135 ? 9.722 50.965 101.568 1.00 57.77 133 SER B N 1
ATOM 3729 C CA . SER B 1 135 ? 8.492 50.437 100.998 1.00 59.31 133 SER B CA 1
ATOM 3730 C C . SER B 1 135 ? 8.776 49.921 99.595 1.00 57.99 133 SER B C 1
ATOM 3731 O O . SER B 1 135 ? 9.622 50.460 98.878 1.00 57.94 133 SER B O 1
ATOM 3734 N N . ILE B 1 136 ? 8.068 48.856 99.218 1.00 58.38 134 ILE B N 1
ATOM 3735 C CA . ILE B 1 136 ? 8.246 48.207 97.926 1.00 56.51 134 ILE B CA 1
ATOM 3736 C C . ILE B 1 136 ? 6.889 48.038 97.259 1.00 57.86 134 ILE B C 1
ATOM 3737 O O . ILE B 1 136 ? 5.866 47.855 97.927 1.00 59.39 134 ILE B O 1
ATOM 3742 N N . MET B 1 137 ? 6.886 48.100 95.930 1.00 57.31 135 MET B N 1
ATOM 3743 C CA . MET B 1 137 ? 5.688 47.790 95.165 1.00 53.07 135 MET B CA 1
ATOM 3744 C C . MET B 1 137 ? 5.505 46.284 95.083 1.00 55.87 135 MET B C 1
ATOM 3745 O O . MET B 1 137 ? 6.469 45.532 94.913 1.00 55.65 135 MET B O 1
ATOM 3750 N N . VAL B 1 138 ? 4.258 45.848 95.208 1.00 58.78 136 VAL B N 1
ATOM 3751 C CA . VAL B 1 138 ? 3.915 44.434 95.234 1.00 58.47 136 VAL B CA 1
ATOM 3752 C C . VAL B 1 138 ? 2.887 44.170 94.143 1.00 61.27 136 VAL B C 1
ATOM 3753 O O . VAL B 1 138 ? 1.979 44.980 93.923 1.00 57.98 136 VAL B O 1
ATOM 3757 N N . THR B 1 139 ? 3.047 43.047 93.443 1.00 63.09 137 THR B N 1
ATOM 3758 C CA . THR B 1 139 ? 2.172 42.688 92.337 1.00 64.71 137 THR B CA 1
ATOM 3759 C C . THR B 1 139 ? 1.660 41.265 92.519 1.00 64.74 137 THR B C 1
ATOM 3760 O O . THR B 1 139 ? 2.279 40.438 93.193 1.00 64.06 137 THR B O 1
ATOM 3764 N N . LYS B 1 140 ? 0.511 40.993 91.904 1.00 69.66 138 LYS B N 1
ATOM 3765 C CA . LYS B 1 140 ? -0.131 39.688 91.989 1.00 72.43 138 LYS B CA 1
ATOM 3766 C C . LYS B 1 140 ? 0.300 38.808 90.822 1.00 70.54 138 LYS B C 1
ATOM 3767 O O . LYS B 1 140 ? 0.410 39.274 89.684 1.00 70.26 138 LYS B O 1
ATOM 3773 N N . VAL B 1 141 ? 0.550 37.528 91.114 1.00 68.91 139 VAL B N 1
ATOM 3774 C CA . VAL B 1 141 ? 1.004 36.567 90.118 1.00 74.84 139 VAL B CA 1
ATOM 3775 C C . VAL B 1 141 ? 0.157 35.305 90.206 1.00 77.78 139 VAL B C 1
ATOM 3776 O O . VAL B 1 141 ? -0.462 35.010 91.230 1.00 77.45 139 VAL B O 1
ATOM 3780 N N . ASP B 1 142 ? 0.147 34.550 89.106 1.00 79.97 140 ASP B N 1
ATOM 3781 C CA . ASP B 1 142 ? -0.666 33.343 89.010 1.00 81.45 140 ASP B CA 1
ATOM 3782 C C . ASP B 1 142 ? 0.023 32.114 89.581 1.00 83.59 140 ASP B C 1
ATOM 3783 O O . ASP B 1 142 ? -0.658 31.212 90.082 1.00 83.94 140 ASP B O 1
ATOM 3788 N N . GLU B 1 143 ? 1.355 32.049 89.516 1.00 82.60 141 GLU B N 1
ATOM 3789 C CA . GLU B 1 143 ? 2.127 30.934 90.063 1.00 86.31 141 GLU B CA 1
ATOM 3790 C C . GLU B 1 143 ? 3.023 31.464 91.176 1.00 85.23 141 GLU B C 1
ATOM 3791 O O . GLU B 1 143 ? 4.230 31.667 90.973 1.00 84.44 141 GLU B O 1
ATOM 3797 N N . PRO B 1 144 ? 2.469 31.693 92.371 1.00 84.68 142 PRO B N 1
ATOM 3798 C CA . PRO B 1 144 ? 3.307 32.149 93.489 1.00 80.77 142 PRO B CA 1
ATOM 3799 C C . PRO B 1 144 ? 4.297 31.106 93.964 1.00 81.30 142 PRO B C 1
ATOM 3800 O O . PRO B 1 144 ? 5.250 31.459 94.668 1.00 84.70 142 PRO B O 1
ATOM 3804 N N . SER B 1 145 ? 4.104 29.835 93.607 1.00 83.36 143 SER B N 1
ATOM 3805 C CA . SER B 1 145 ? 5.046 28.797 94.003 1.00 84.47 143 SER B CA 1
ATOM 3806 C C . SER B 1 145 ? 6.405 28.953 93.330 1.00 85.02 143 SER B C 1
ATOM 3807 O O . SER B 1 145 ? 7.374 28.327 93.773 1.00 84.76 143 SER B O 1
ATOM 3810 N N . LYS B 1 146 ? 6.501 29.773 92.283 1.00 84.61 144 LYS B N 1
ATOM 3811 C CA . LYS B 1 146 ? 7.758 29.968 91.572 1.00 82.72 144 LYS B CA 1
ATOM 3812 C C . LYS B 1 146 ? 8.587 31.122 92.122 1.00 82.61 144 LYS B C 1
ATOM 3813 O O . LYS B 1 146 ? 9.807 31.140 91.919 1.00 80.52 144 LYS B O 1
ATOM 3819 N N . TYR B 1 147 ? 7.965 32.073 92.813 1.00 80.80 145 TYR B N 1
ATOM 3820 C CA . TYR B 1 147 ? 8.635 33.274 93.290 1.00 77.26 145 TYR B CA 1
ATOM 3821 C C . TYR B 1 147 ? 8.766 33.249 94.810 1.00 80.85 145 TYR B C 1
ATOM 3822 O O . TYR B 1 147 ? 8.299 32.330 95.491 1.00 80.54 145 TYR B O 1
ATOM 3831 N N . GLY B 1 148 ? 9.415 34.286 95.337 1.00 81.64 146 GLY B N 1
ATOM 3832 C CA . GLY B 1 148 ? 9.430 34.543 96.762 1.00 76.70 146 GLY B CA 1
ATOM 3833 C C . GLY B 1 148 ? 8.270 35.439 97.145 1.00 72.62 146 GLY B C 1
ATOM 3834 O O . GLY B 1 148 ? 8.272 36.635 96.834 1.00 70.85 146 GLY B O 1
ATOM 3835 N N . VAL B 1 149 ? 7.274 34.872 97.813 1.00 74.03 147 VAL B N 1
ATOM 3836 C CA . VAL B 1 149 ? 6.010 35.563 98.040 1.00 73.71 147 VAL B CA 1
ATOM 3837 C C . VAL B 1 149 ? 6.119 36.454 99.270 1.00 71.59 147 VAL B C 1
ATOM 3838 O O . VAL B 1 149 ? 6.756 36.096 100.267 1.00 72.97 147 VAL B O 1
ATOM 3842 N N . VAL B 1 150 ? 5.497 37.627 99.194 1.00 66.39 148 VAL B N 1
ATOM 3843 C CA . VAL B 1 150 ? 5.490 38.588 100.288 1.00 67.43 148 VAL B CA 1
ATOM 3844 C C . VAL B 1 150 ? 4.293 38.309 101.185 1.00 72.22 148 VAL B C 1
ATOM 3845 O O . VAL B 1 150 ? 3.166 38.154 100.702 1.00 74.77 148 VAL B O 1
ATOM 3849 N N . VAL B 1 151 ? 4.534 38.250 102.493 1.00 74.85 149 VAL B N 1
ATOM 3850 C CA . VAL B 1 151 ? 3.486 38.083 103.494 1.00 71.33 149 VAL B CA 1
ATOM 3851 C C . VAL B 1 151 ? 3.408 39.364 104.311 1.00 71.80 149 VAL B C 1
ATOM 3852 O O . VAL B 1 151 ? 4.426 39.839 104.828 1.00 73.84 149 VAL B O 1
ATOM 3856 N N . MET B 1 152 ? 2.204 39.917 104.436 1.00 76.26 150 MET B N 1
ATOM 3857 C CA . MET B 1 152 ? 2.038 41.259 104.975 1.00 80.04 150 MET B CA 1
ATOM 3858 C C . MET B 1 152 ? 0.675 41.395 105.638 1.00 84.34 150 MET B C 1
ATOM 3859 O O . MET B 1 152 ? -0.297 40.748 105.236 1.00 82.22 150 MET B O 1
ATOM 3864 N N . GLU B 1 153 ? 0.613 42.255 106.657 1.00 83.83 151 GLU B N 1
ATOM 3865 C CA . GLU B 1 153 ? -0.654 42.612 107.287 1.00 82.56 151 GLU B CA 1
ATOM 3866 C C . GLU B 1 153 ? -1.349 43.674 106.442 1.00 83.40 151 GLU B C 1
ATOM 3867 O O . GLU B 1 153 ? -0.794 44.755 106.217 1.00 83.82 151 GLU B O 1
ATOM 3873 N N . GLU B 1 154 ? -2.566 43.367 105.983 1.00 86.00 152 GLU B N 1
ATOM 3874 C CA . GLU B 1 154 ? -3.252 44.239 105.032 1.00 83.97 152 GLU B CA 1
ATOM 3875 C C . GLU B 1 154 ? -3.593 45.594 105.641 1.00 84.36 152 GLU B C 1
ATOM 3876 O O . GLU B 1 154 ? -3.658 46.596 104.917 1.00 83.38 152 GLU B O 1
ATOM 3882 N N . SER B 1 155 ? -3.817 45.648 106.956 1.00 83.01 153 SER B N 1
ATOM 3883 C CA . SER B 1 155 ? -4.229 46.900 107.584 1.00 84.21 153 SER B CA 1
ATOM 3884 C C . SER B 1 155 ? -3.150 47.970 107.458 1.00 86.03 153 SER B C 1
ATOM 3885 O O . SER B 1 155 ? -3.455 49.147 107.234 1.00 85.77 153 SER B O 1
ATOM 3888 N N . THR B 1 156 ? -1.882 47.581 107.584 1.00 86.13 154 THR B N 1
ATOM 3889 C CA . THR B 1 156 ? -0.770 48.520 107.517 1.00 84.09 154 THR B CA 1
ATOM 3890 C C . THR B 1 156 ? 0.052 48.411 106.243 1.00 81.41 154 THR B C 1
ATOM 3891 O O . THR B 1 156 ? 0.607 49.416 105.794 1.00 81.36 154 THR B O 1
ATOM 3895 N N . GLY B 1 157 ? 0.133 47.227 105.645 1.00 77.80 155 GLY B N 1
ATOM 3896 C CA . GLY B 1 157 ? 1.085 46.984 104.587 1.00 73.78 155 GLY B CA 1
ATOM 3897 C C . GLY B 1 157 ? 2.460 46.585 105.071 1.00 76.46 155 GLY B C 1
ATOM 3898 O O . GLY B 1 157 ? 3.356 46.381 104.243 1.00 76.36 155 GLY B O 1
ATOM 3899 N N . ARG B 1 158 ? 2.655 46.473 106.383 1.00 74.99 156 ARG B N 1
ATOM 3900 C CA . ARG B 1 158 ? 3.944 46.069 106.922 1.00 75.41 156 ARG B CA 1
ATOM 3901 C C . ARG B 1 158 ? 4.267 44.645 106.492 1.00 76.49 156 ARG B C 1
ATOM 3902 O O . ARG B 1 158 ? 3.453 43.731 106.656 1.00 78.56 156 ARG B O 1
ATOM 3910 N N . VAL B 1 159 ? 5.455 44.460 105.929 1.00 75.32 157 VAL B N 1
ATOM 3911 C CA . VAL B 1 159 ? 5.896 43.140 105.496 1.00 74.42 157 VAL B CA 1
ATOM 3912 C C . VAL B 1 159 ? 6.302 42.339 106.725 1.00 75.36 157 VAL B C 1
ATOM 3913 O O . VAL B 1 159 ? 7.159 42.768 107.504 1.00 77.57 157 VAL B O 1
ATOM 3917 N N . GLU B 1 160 ? 5.682 41.174 106.903 1.00 77.75 158 GLU B N 1
ATOM 3918 C CA . GLU B 1 160 ? 5.991 40.314 108.037 1.00 78.59 158 GLU B CA 1
ATOM 3919 C C . GLU B 1 160 ? 7.121 39.338 107.727 1.00 78.71 158 GLU B C 1
ATOM 3920 O O . GLU B 1 160 ? 8.074 39.223 108.505 1.00 78.59 158 GLU B O 1
ATOM 3926 N N . LYS B 1 161 ? 7.032 38.637 106.598 1.00 77.62 159 LYS B N 1
ATOM 3927 C CA . LYS B 1 161 ? 7.976 37.574 106.286 1.00 78.88 159 LYS B CA 1
ATOM 3928 C C . LYS B 1 161 ? 8.010 37.351 104.781 1.00 78.78 159 LYS B C 1
ATOM 3929 O O . LYS B 1 161 ? 7.030 37.611 104.078 1.00 76.89 159 LYS B O 1
ATOM 3935 N N . PHE B 1 162 ? 9.156 36.877 104.298 1.00 78.02 160 PHE B N 1
ATOM 3936 C CA . PHE B 1 162 ? 9.296 36.394 102.932 1.00 77.45 160 PHE B CA 1
ATOM 3937 C C . PHE B 1 162 ? 9.332 34.871 102.933 1.00 78.83 160 PHE B C 1
ATOM 3938 O O . PHE B 1 162 ? 9.947 34.255 103.809 1.00 78.01 160 PHE B O 1
ATOM 3946 N N . VAL B 1 163 ? 8.670 34.268 101.949 1.00 79.58 161 VAL B N 1
ATOM 3947 C CA . VAL B 1 163 ? 8.615 32.816 101.803 1.00 79.67 161 VAL B CA 1
ATOM 3948 C C . VAL B 1 163 ? 9.122 32.467 100.410 1.00 78.86 161 VAL B C 1
ATOM 3949 O O . VAL B 1 163 ? 8.481 32.799 99.404 1.00 78.27 161 VAL B O 1
ATOM 3953 N N . GLU B 1 164 ? 10.269 31.796 100.349 1.00 79.23 162 GLU B N 1
ATOM 3954 C CA . GLU B 1 164 ? 10.921 31.479 99.085 1.00 83.42 162 GLU B CA 1
ATOM 3955 C C . GLU B 1 164 ? 10.322 30.200 98.513 1.00 83.43 162 GLU B C 1
ATOM 3956 O O . GLU B 1 164 ? 10.442 29.128 99.118 1.00 82.47 162 GLU B O 1
ATOM 3962 N N . LYS B 1 165 ? 9.685 30.318 97.344 1.00 80.97 163 LYS B N 1
ATOM 3963 C CA . LYS B 1 165 ? 9.020 29.218 96.654 1.00 80.54 163 LYS B CA 1
ATOM 3964 C C . LYS B 1 165 ? 8.079 28.481 97.601 1.00 81.72 163 LYS B C 1
ATOM 3965 O O . LYS B 1 165 ? 8.362 27.342 97.995 1.00 84.26 163 LYS B O 1
ATOM 3971 N N . PRO B 1 166 ? 6.956 29.089 97.989 1.00 81.04 164 PRO B N 1
ATOM 3972 C CA . PRO B 1 166 ? 6.065 28.461 98.976 1.00 81.13 164 PRO B CA 1
ATOM 3973 C C . PRO B 1 166 ? 5.253 27.342 98.340 1.00 85.30 164 PRO B C 1
ATOM 3974 O O . PRO B 1 166 ? 4.488 27.570 97.400 1.00 83.19 164 PRO B O 1
ATOM 3978 N N . LYS B 1 167 ? 5.425 26.124 98.859 1.00 87.88 165 LYS B N 1
ATOM 3979 C CA . LYS B 1 167 ? 4.572 25.015 98.442 1.00 87.18 165 LYS B CA 1
ATOM 3980 C C . LYS B 1 167 ? 3.158 25.181 98.987 1.00 84.70 165 LYS B C 1
ATOM 3981 O O . LYS B 1 167 ? 2.177 24.971 98.263 1.00 86.89 165 LYS B O 1
ATOM 3987 N N . LEU B 1 168 ? 3.036 25.563 100.256 1.00 81.98 166 LEU B N 1
ATOM 3988 C CA . LEU B 1 168 ? 1.741 25.877 100.843 1.00 82.02 166 LEU B CA 1
ATOM 3989 C C . LEU B 1 168 ? 1.325 27.286 100.440 1.00 79.73 166 LEU B C 1
ATOM 3990 O O . LEU B 1 168 ? 2.075 28.245 100.645 1.00 82.58 166 LEU B O 1
ATOM 3995 N N . TYR B 1 169 ? 0.130 27.412 99.868 1.00 76.00 167 TYR B N 1
ATOM 3996 C CA . TYR B 1 169 ? -0.318 28.703 99.361 1.00 76.81 167 TYR B CA 1
ATOM 3997 C C . TYR B 1 169 ? -0.539 29.675 100.513 1.00 75.06 167 TYR B C 1
ATOM 3998 O O . TYR B 1 169 ? -1.409 29.458 101.364 1.00 76.26 167 TYR B O 1
ATOM 4007 N N . VAL B 1 170 ? 0.244 30.750 100.531 1.00 73.66 168 VAL B N 1
ATOM 4008 C CA . VAL B 1 170 ? 0.117 31.791 101.543 1.00 75.64 168 VAL B CA 1
ATOM 4009 C C . VAL B 1 170 ? -0.273 33.139 100.958 1.00 72.77 168 VAL B C 1
ATOM 4010 O O . VAL B 1 170 ? -0.634 34.048 101.722 1.00 74.76 168 VAL B O 1
ATOM 4014 N N . GLY B 1 171 ? -0.219 33.303 99.647 1.00 67.68 169 GLY B N 1
ATOM 4015 C CA . GLY B 1 171 ? -0.564 34.560 99.017 1.00 65.55 169 GLY B CA 1
ATOM 4016 C C . GLY B 1 171 ? -0.100 34.571 97.582 1.00 66.74 169 GLY B C 1
ATOM 4017 O O . GLY B 1 171 ? 0.634 33.692 97.130 1.00 69.25 169 GLY B O 1
ATOM 4018 N N . ASN B 1 172 ? -0.551 35.593 96.859 1.00 67.61 170 ASN B N 1
ATOM 4019 C CA . ASN B 1 172 ? -0.189 35.763 95.457 1.00 70.28 170 ASN B CA 1
ATOM 4020 C C . ASN B 1 172 ? 0.637 37.019 95.217 1.00 71.08 170 ASN B C 1
ATOM 4021 O O . ASN B 1 172 ? 0.787 37.435 94.063 1.00 71.91 170 ASN B O 1
ATOM 4026 N N . LYS B 1 173 ? 1.186 37.629 96.265 1.00 70.40 171 LYS B N 1
ATOM 4027 C CA . LYS B 1 173 ? 1.820 38.937 96.170 1.00 68.04 171 LYS B CA 1
ATOM 4028 C C . LYS B 1 173 ? 3.331 38.792 96.298 1.00 67.71 171 LYS B C 1
ATOM 4029 O O . LYS B 1 173 ? 3.824 38.244 97.289 1.00 69.38 171 LYS B O 1
ATOM 4035 N N . ILE B 1 174 ? 4.061 39.287 95.296 1.00 66.08 172 ILE B N 1
ATOM 4036 C CA . ILE B 1 174 ? 5.516 39.223 95.272 1.00 65.07 172 ILE B CA 1
ATOM 4037 C C . ILE B 1 174 ? 6.075 40.611 94.983 1.00 64.21 172 ILE B C 1
ATOM 4038 O O . ILE B 1 174 ? 5.345 41.557 94.683 1.00 63.09 172 ILE B O 1
ATOM 4043 N N . ASN B 1 175 ? 7.401 40.708 95.065 1.00 63.00 173 ASN B N 1
ATOM 4044 C CA . ASN B 1 175 ? 8.093 41.970 94.841 1.00 60.94 173 ASN B CA 1
ATOM 4045 C C . ASN B 1 175 ? 7.985 42.381 93.376 1.00 58.39 173 ASN B C 1
ATOM 4046 O O . ASN B 1 175 ? 8.260 41.584 92.474 1.00 59.49 173 ASN B O 1
ATOM 4051 N N . ALA B 1 176 ? 7.591 43.630 93.139 1.00 56.34 174 ALA B N 1
ATOM 4052 C CA . ALA B 1 176 ? 7.408 44.137 91.787 1.00 56.70 174 ALA B CA 1
ATOM 4053 C C . ALA B 1 176 ? 8.615 44.904 91.265 1.00 57.72 174 ALA B C 1
ATOM 4054 O O . ALA B 1 176 ? 8.592 45.354 90.116 1.00 59.73 174 ALA B O 1
ATOM 4056 N N . GLY B 1 177 ? 9.660 45.069 92.075 1.00 59.32 175 GLY B N 1
ATOM 4057 C CA . GLY B 1 177 ? 10.874 45.721 91.622 1.00 56.84 175 GLY B CA 1
ATOM 4058 C C . GLY B 1 177 ? 10.857 47.231 91.647 1.00 53.70 175 GLY B C 1
ATOM 4059 O O . GLY B 1 177 ? 11.680 47.859 90.978 1.00 54.56 175 GLY B O 1
ATOM 4060 N N . ILE B 1 178 ? 9.942 47.839 92.392 1.00 55.89 176 ILE B N 1
ATOM 4061 C CA . ILE B 1 178 ? 9.863 49.289 92.527 1.00 55.73 176 ILE B CA 1
ATOM 4062 C C . ILE B 1 178 ? 9.947 49.602 94.014 1.00 56.71 176 ILE B C 1
ATOM 4063 O O . ILE B 1 178 ? 9.004 49.327 94.766 1.00 55.89 176 ILE B O 1
ATOM 4068 N N . TYR B 1 179 ? 11.073 50.164 94.441 1.00 56.34 177 TYR B N 1
ATOM 4069 C CA . TYR B 1 179 ? 11.334 50.418 95.849 1.00 54.69 177 TYR B CA 1
ATOM 4070 C C . TYR B 1 179 ? 11.405 51.916 96.117 1.00 54.01 177 TYR B C 1
ATOM 4071 O O . TYR B 1 179 ? 11.822 52.699 95.259 1.00 53.79 177 TYR B O 1
ATOM 4080 N N . LEU B 1 180 ? 11.000 52.305 97.325 1.00 54.19 178 LEU B N 1
ATOM 4081 C CA . LEU B 1 180 ? 11.189 53.666 97.831 1.00 55.56 178 LEU B CA 1
ATOM 4082 C C . LEU B 1 180 ? 11.911 53.542 99.168 1.00 57.59 178 LEU B C 1
ATOM 4083 O O . LEU B 1 180 ? 11.292 53.224 100.188 1.00 58.72 178 LEU B O 1
ATOM 4088 N N . LEU B 1 181 ? 13.217 53.789 99.159 1.00 57.32 179 LEU B N 1
ATOM 4089 C CA . LEU B 1 181 ? 14.086 53.528 100.296 1.00 57.67 179 LEU B CA 1
ATOM 4090 C C . LEU B 1 181 ? 14.529 54.830 100.947 1.00 58.11 179 LEU B C 1
ATOM 4091 O O . LEU B 1 181 ? 14.740 55.838 100.270 1.00 59.45 179 LEU B O 1
ATOM 4096 N N . ASN B 1 182 ? 14.675 54.792 102.272 1.00 59.42 180 ASN B N 1
ATOM 4097 C CA . ASN B 1 182 ? 15.243 55.897 103.032 1.00 57.01 180 ASN B CA 1
ATOM 4098 C C . ASN B 1 182 ? 16.766 55.852 102.985 1.00 55.89 180 ASN B C 1
ATOM 4099 O O . ASN B 1 182 ? 17.357 54.813 102.684 1.00 57.35 180 ASN B O 1
ATOM 4104 N N . PRO B 1 183 ? 17.429 56.975 103.274 1.00 59.05 181 PRO B N 1
ATOM 4105 C CA . PRO B 1 183 ? 18.895 56.942 103.393 1.00 60.83 181 PRO B CA 1
ATOM 4106 C C . PRO B 1 183 ? 19.401 55.946 104.423 1.00 61.29 181 PRO B C 1
ATOM 4107 O O . PRO B 1 183 ? 20.504 55.408 104.259 1.00 62.11 181 PRO B O 1
ATOM 4111 N N . SER B 1 184 ? 18.625 55.674 105.476 1.00 59.27 182 SER B N 1
ATOM 4112 C CA . SER B 1 184 ? 19.067 54.751 106.515 1.00 59.59 182 SER B CA 1
ATOM 4113 C C . SER B 1 184 ? 19.239 53.326 106.004 1.00 62.73 182 SER B C 1
ATOM 4114 O O . SER B 1 184 ? 19.982 52.550 106.614 1.00 63.76 182 SER B O 1
ATOM 4117 N N . VAL B 1 185 ? 18.574 52.966 104.904 1.00 64.53 183 VAL B N 1
ATOM 4118 C CA . VAL B 1 185 ? 18.703 51.615 104.361 1.00 64.35 183 VAL B CA 1
ATOM 4119 C C . VAL B 1 185 ? 20.152 51.319 103.996 1.00 66.40 183 VAL B C 1
ATOM 4120 O O . VAL B 1 185 ? 20.649 50.207 104.215 1.00 67.81 183 VAL B O 1
ATOM 4124 N N . LEU B 1 186 ? 20.859 52.311 103.450 1.00 64.38 184 LEU B N 1
ATOM 4125 C CA . LEU B 1 186 ? 22.227 52.098 102.995 1.00 63.36 184 LEU B CA 1
ATOM 4126 C C . LEU B 1 186 ? 23.206 51.865 104.138 1.00 69.30 184 LEU B C 1
ATOM 4127 O O . LEU B 1 186 ? 24.362 51.514 103.873 1.00 68.88 184 LEU B O 1
ATOM 4132 N N . ASP B 1 187 ? 22.782 52.045 105.393 1.00 69.55 185 ASP B N 1
ATOM 4133 C CA . ASP B 1 187 ? 23.679 51.782 106.515 1.00 68.73 185 ASP B CA 1
ATOM 4134 C C . ASP B 1 187 ? 23.883 50.289 106.740 1.00 67.52 185 ASP B C 1
ATOM 4135 O O . ASP B 1 187 ? 24.951 49.877 107.206 1.00 70.68 185 ASP B O 1
ATOM 4140 N N . LYS B 1 188 ? 22.882 49.469 106.420 1.00 68.92 186 LYS B N 1
ATOM 4141 C CA . LYS B 1 188 ? 22.956 48.025 106.602 1.00 70.74 186 LYS B CA 1
ATOM 4142 C C . LYS B 1 188 ? 23.178 47.282 105.287 1.00 68.19 186 LYS B C 1
ATOM 4143 O O . LYS B 1 188 ? 22.704 46.150 105.123 1.00 68.31 186 LYS B O 1
ATOM 4149 N N . ILE B 1 189 ? 23.893 47.894 104.345 1.00 64.14 187 ILE B N 1
ATOM 4150 C CA . ILE B 1 189 ? 24.268 47.253 103.089 1.00 66.79 187 ILE B CA 1
ATOM 4151 C C . ILE B 1 189 ? 25.781 47.377 102.968 1.00 67.81 187 ILE B C 1
ATOM 4152 O O . ILE B 1 189 ? 26.302 48.462 102.687 1.00 69.06 187 ILE B O 1
ATOM 4157 N N . GLU B 1 190 ? 26.491 46.277 103.192 1.00 66.71 188 GLU B N 1
ATOM 4158 C CA . GLU B 1 190 ? 27.939 46.278 103.062 1.00 70.55 188 GLU B CA 1
ATOM 4159 C C . GLU B 1 190 ? 28.338 46.223 101.594 1.00 72.13 188 GLU B C 1
ATOM 4160 O O . GLU B 1 190 ? 27.621 45.677 100.752 1.00 72.34 188 GLU B O 1
ATOM 4166 N N . LEU B 1 191 ? 29.502 46.793 101.290 1.00 77.98 189 LEU B N 1
ATOM 4167 C CA . LEU B 1 191 ? 30.034 46.727 99.936 1.00 75.45 189 LEU B CA 1
ATOM 4168 C C . LEU B 1 191 ? 30.551 45.320 99.660 1.00 76.74 189 LEU B C 1
ATOM 4169 O O . LEU B 1 191 ? 31.762 45.102 99.541 1.00 78.31 189 LEU B O 1
ATOM 4174 N N . ARG B 1 192 ? 29.634 44.362 99.570 1.00 74.14 190 ARG B N 1
ATOM 4175 C CA . ARG B 1 192 ? 29.956 42.955 99.376 1.00 73.16 190 ARG B CA 1
ATOM 4176 C C . ARG B 1 192 ? 28.753 42.286 98.723 1.00 75.39 190 ARG B C 1
ATOM 4177 O O . ARG B 1 192 ? 27.633 42.798 98.822 1.00 72.81 190 ARG B O 1
ATOM 4185 N N . PRO B 1 193 ? 28.957 41.154 98.015 1.00 76.56 191 PRO B N 1
ATOM 4186 C CA . PRO B 1 193 ? 27.824 40.479 97.360 1.00 75.01 191 PRO B CA 1
ATOM 4187 C C . PRO B 1 193 ? 26.650 40.217 98.292 1.00 75.86 191 PRO B C 1
ATOM 4188 O O . PRO B 1 193 ? 26.798 39.532 99.309 1.00 77.59 191 PRO B O 1
ATOM 4192 N N . THR B 1 194 ? 25.481 40.762 97.956 1.00 73.61 192 THR B N 1
ATOM 4193 C CA . THR B 1 194 ? 24.286 40.574 98.768 1.00 75.67 192 THR B CA 1
ATOM 4194 C C . THR B 1 194 ? 23.048 40.757 97.899 1.00 72.45 192 THR B C 1
ATOM 4195 O O . THR B 1 194 ? 22.996 41.660 97.061 1.00 71.34 192 THR B O 1
ATOM 4199 N N . SER B 1 195 ? 22.058 39.891 98.107 1.00 70.52 193 SER B N 1
ATOM 4200 C CA . SER B 1 195 ? 20.790 39.967 97.396 1.00 71.14 193 SER B CA 1
ATOM 4201 C C . SER B 1 195 ? 19.827 40.863 98.162 1.00 70.81 193 SER B C 1
ATOM 4202 O O . SER B 1 195 ? 19.689 40.736 99.382 1.00 71.74 193 SER B O 1
ATOM 4205 N N . ILE B 1 196 ? 19.157 41.765 97.444 1.00 69.62 194 ILE B N 1
ATOM 4206 C CA . ILE B 1 196 ? 18.263 42.693 98.125 1.00 66.29 194 ILE B CA 1
ATOM 4207 C C . ILE B 1 196 ? 16.920 42.040 98.434 1.00 68.22 194 ILE B C 1
ATOM 4208 O O . ILE B 1 196 ? 16.299 42.355 99.455 1.00 69.06 194 ILE B O 1
ATOM 4213 N N . GLU B 1 197 ? 16.457 41.117 97.590 0.94 70.48 195 GLU B N 1
ATOM 4214 C CA . GLU B 1 197 ? 15.156 40.497 97.797 0.94 68.22 195 GLU B CA 1
ATOM 4215 C C . GLU B 1 197 ? 15.218 39.263 98.682 0.94 68.01 195 GLU B C 1
ATOM 4216 O O . GLU B 1 197 ? 14.177 38.827 99.185 0.94 69.90 195 GLU B O 1
ATOM 4222 N N . LYS B 1 198 ? 16.403 38.693 98.889 1.00 68.25 196 LYS B N 1
ATOM 4223 C CA . LYS B 1 198 ? 16.543 37.486 99.687 1.00 67.93 196 LYS B CA 1
ATOM 4224 C C . LYS B 1 198 ? 17.334 37.700 100.970 1.00 67.01 196 LYS B C 1
ATOM 4225 O O . LYS B 1 198 ? 17.434 36.768 101.777 1.00 63.77 196 LYS B O 1
ATOM 4231 N N . GLU B 1 199 ? 17.877 38.898 101.193 1.00 68.19 197 GLU B N 1
ATOM 4232 C CA . GLU B 1 199 ? 18.653 39.176 102.396 1.00 65.42 197 GLU B CA 1
ATOM 4233 C C . GLU B 1 199 ? 18.352 40.561 102.961 1.00 67.09 197 GLU B C 1
ATOM 4234 O O . GLU B 1 199 ? 17.981 40.688 104.133 1.00 65.86 197 GLU B O 1
ATOM 4240 N N . THR B 1 200 ? 18.501 41.602 102.136 1.00 66.96 198 THR B N 1
ATOM 4241 C CA . THR B 1 200 ? 18.357 42.971 102.629 1.00 66.10 198 THR B CA 1
ATOM 4242 C C . THR B 1 200 ? 16.922 43.265 103.049 1.00 65.90 198 THR B C 1
ATOM 4243 O O . THR B 1 200 ? 16.675 43.734 104.166 1.00 67.39 198 THR B O 1
ATOM 4247 N N . PHE B 1 201 ? 15.963 43.016 102.160 1.00 62.53 199 PHE B N 1
ATOM 4248 C CA . PHE B 1 201 ? 14.565 43.230 102.520 1.00 65.41 199 PHE B CA 1
ATOM 4249 C C . PHE B 1 201 ? 14.095 42.332 103.661 1.00 65.91 199 PHE B C 1
ATOM 4250 O O . PHE B 1 201 ? 13.323 42.817 104.504 1.00 63.91 199 PHE B O 1
ATOM 4258 N N . PRO B 1 202 ? 14.487 41.052 103.749 1.00 68.51 200 PRO B N 1
ATOM 4259 C CA . PRO B 1 202 ? 14.151 40.289 104.964 1.00 67.75 200 PRO B CA 1
ATOM 4260 C C . PRO B 1 202 ? 14.662 40.927 106.248 1.00 68.25 200 PRO B C 1
ATOM 4261 O O . PRO B 1 202 ? 13.973 40.866 107.274 1.00 69.20 200 PRO B O 1
ATOM 4265 N N . LYS B 1 203 ? 15.845 41.548 106.218 1.00 67.07 201 LYS B N 1
ATOM 4266 C CA . LYS B 1 203 ? 16.365 42.219 107.408 1.00 67.24 201 LYS B CA 1
ATOM 4267 C C . LYS B 1 203 ? 15.479 43.390 107.816 1.00 68.20 201 LYS B C 1
ATOM 4268 O O . LYS B 1 203 ? 15.104 43.521 108.988 1.00 70.21 201 LYS B O 1
ATOM 4274 N N . ILE B 1 204 ? 15.142 44.262 106.862 1.00 66.78 202 ILE B N 1
ATOM 4275 C CA . ILE B 1 204 ? 14.300 45.412 107.175 1.00 65.00 202 ILE B CA 1
ATOM 4276 C C . ILE B 1 204 ? 12.908 44.962 107.595 1.00 66.95 202 ILE B C 1
ATOM 4277 O O . ILE B 1 204 ? 12.279 45.587 108.459 1.00 65.72 202 ILE B O 1
ATOM 4282 N N . ALA B 1 205 ? 12.404 43.877 107.000 1.00 69.74 203 ALA B N 1
ATOM 4283 C CA . ALA B 1 205 ? 11.084 43.376 107.367 1.00 69.66 203 ALA B CA 1
ATOM 4284 C C . ALA B 1 205 ? 11.094 42.727 108.744 1.00 71.16 203 ALA B C 1
ATOM 4285 O O . ALA B 1 205 ? 10.078 42.757 109.448 1.00 75.87 203 ALA B O 1
ATOM 4287 N N . ALA B 1 206 ? 12.220 42.130 109.139 1.00 67.30 204 ALA B N 1
ATOM 4288 C CA . ALA B 1 206 ? 12.347 41.617 110.498 1.00 67.57 204 ALA B CA 1
ATOM 4289 C C . ALA B 1 206 ? 12.267 42.752 111.511 1.00 72.30 204 ALA B C 1
ATOM 4290 O O . ALA B 1 206 ? 11.485 42.696 112.467 1.00 73.28 204 ALA B O 1
ATOM 4292 N N . ALA B 1 207 ? 13.059 43.804 111.302 1.00 70.99 205 ALA B N 1
ATOM 4293 C CA . ALA B 1 207 ? 13.017 45.011 112.121 1.00 68.60 205 ALA B CA 1
ATOM 4294 C C . ALA B 1 207 ? 11.710 45.808 111.955 1.00 71.16 205 ALA B C 1
ATOM 4295 O O . ALA B 1 207 ? 11.617 46.907 112.521 1.00 73.59 205 ALA B O 1
ATOM 4297 N N . GLN B 1 208 ? 10.744 45.275 111.200 1.00 71.12 206 GLN B N 1
ATOM 4298 C CA . GLN B 1 208 ? 9.432 45.899 111.007 1.00 74.28 206 GLN B CA 1
ATOM 4299 C C . GLN B 1 208 ? 9.556 47.271 110.351 1.00 70.36 206 GLN B C 1
ATOM 4300 O O . GLN B 1 208 ? 8.811 48.202 110.666 1.00 69.68 206 GLN B O 1
ATOM 4306 N N . GLY B 1 209 ? 10.499 47.395 109.421 1.00 66.77 207 GLY B N 1
ATOM 4307 C CA . GLY B 1 209 ? 10.710 48.649 108.729 1.00 67.07 207 GLY B CA 1
ATOM 4308 C C . GLY B 1 209 ? 10.354 48.592 107.259 1.00 65.80 207 GLY B C 1
ATOM 4309 O O . GLY B 1 209 ? 10.493 49.589 106.544 1.00 64.75 207 GLY B O 1
ATOM 4310 N N . LEU B 1 210 ? 9.894 47.435 106.793 1.00 65.23 208 LEU B N 1
ATOM 4311 C CA . LEU B 1 210 ? 9.555 47.230 105.392 1.00 65.39 208 LEU B CA 1
ATOM 4312 C C . LEU B 1 210 ? 8.042 47.219 105.230 1.00 68.93 208 LEU B C 1
ATOM 4313 O O . LEU B 1 210 ? 7.338 46.528 105.974 1.00 71.88 208 LEU B O 1
ATOM 4318 N N . TYR B 1 211 ? 7.548 47.986 104.259 1.00 67.12 209 TYR B N 1
ATOM 4319 C CA . TYR B 1 211 ? 6.123 48.097 103.987 1.00 67.49 209 TYR B CA 1
ATOM 4320 C C . TYR B 1 211 ? 5.858 47.812 102.516 1.00 64.04 209 TYR B C 1
ATOM 4321 O O . TYR B 1 211 ? 6.699 48.073 101.655 1.00 60.54 209 TYR B O 1
ATOM 4330 N N . ALA B 1 212 ? 4.681 47.265 102.232 1.00 65.18 210 ALA B N 1
ATOM 4331 C CA . ALA B 1 212 ? 4.343 46.847 100.881 1.00 62.74 210 ALA B CA 1
ATOM 4332 C C . ALA B 1 212 ? 3.049 47.507 100.433 1.00 62.57 210 ALA B C 1
ATOM 4333 O O . ALA B 1 212 ? 2.095 47.628 101.210 1.00 63.28 210 ALA B O 1
ATOM 4335 N N . MET B 1 213 ? 3.029 47.934 99.174 1.00 58.57 211 MET B N 1
ATOM 4336 C CA . MET B 1 213 ? 1.870 48.559 98.559 1.00 56.55 211 MET B CA 1
ATOM 4337 C C . MET B 1 213 ? 1.559 47.817 97.269 1.00 59.04 211 MET B C 1
ATOM 4338 O O . MET B 1 213 ? 2.451 47.602 96.441 1.00 56.73 211 MET B O 1
ATOM 4343 N N . VAL B 1 214 ? 0.299 47.410 97.111 1.00 61.97 212 VAL B N 1
ATOM 4344 C CA . VAL B 1 214 ? -0.096 46.634 95.943 1.00 59.88 212 VAL B CA 1
ATOM 4345 C C . VAL B 1 214 ? -0.033 47.512 94.701 1.00 60.61 212 VAL B C 1
ATOM 4346 O O . VAL B 1 214 ? -0.407 48.693 94.729 1.00 58.99 212 VAL B O 1
ATOM 4350 N N . LEU B 1 215 ? 0.450 46.933 93.600 1.00 60.59 213 LEU B N 1
ATOM 4351 C CA . LEU B 1 215 ? 0.654 47.675 92.363 1.00 58.88 213 LEU B CA 1
ATOM 4352 C C . LEU B 1 215 ? -0.604 47.615 91.511 1.00 60.86 213 LEU B C 1
ATOM 4353 O O . LEU B 1 215 ? -0.954 46.538 91.006 1.00 60.91 213 LEU B O 1
ATOM 4358 N N . PRO B 1 216 ? -1.320 48.732 91.317 1.00 60.68 214 PRO B N 1
ATOM 4359 C CA . PRO B 1 216 ? -2.467 48.731 90.399 1.00 60.18 214 PRO B CA 1
ATOM 4360 C C . PRO B 1 216 ? -1.996 48.797 88.952 1.00 64.05 214 PRO B C 1
ATOM 4361 O O . PRO B 1 216 ? -1.362 49.769 88.536 1.00 66.32 214 PRO B O 1
ATOM 4365 N N . GLY B 1 217 ? -2.305 47.752 88.185 1.00 62.69 215 GLY B N 1
ATOM 4366 C CA . GLY B 1 217 ? -2.015 47.725 86.771 1.00 60.37 215 GLY B CA 1
ATOM 4367 C C . GLY B 1 217 ? -1.258 46.472 86.398 1.00 61.28 215 GLY B C 1
ATOM 4368 O O . GLY B 1 217 ? -1.245 45.483 87.141 1.00 59.37 215 GLY B O 1
ATOM 4369 N N . PHE B 1 218 ? -0.616 46.523 85.234 1.00 64.06 216 PHE B N 1
ATOM 4370 C CA . PHE B 1 218 ? 0.122 45.391 84.696 1.00 62.56 216 PHE B CA 1
ATOM 4371 C C . PHE B 1 218 ? 1.554 45.363 85.231 1.00 61.36 216 PHE B C 1
ATOM 4372 O O . PHE B 1 218 ? 2.048 46.322 85.829 1.00 55.31 216 PHE B O 1
ATOM 4380 N N . TRP B 1 219 ? 2.220 44.232 85.001 1.00 61.37 217 TRP B N 1
ATOM 4381 C CA . TRP B 1 219 ? 3.585 44.013 85.456 1.00 62.24 217 TRP B CA 1
ATOM 4382 C C . TRP B 1 219 ? 4.184 42.864 84.660 1.00 65.40 217 TRP B C 1
ATOM 4383 O O . TRP B 1 219 ? 3.520 41.850 84.438 1.00 69.46 217 TRP B O 1
ATOM 4394 N N . MET B 1 220 ? 5.440 43.022 84.250 1.00 69.62 218 MET B N 1
ATOM 4395 C CA . MET B 1 220 ? 6.087 42.018 83.416 1.00 71.74 218 MET B CA 1
ATOM 4396 C C . MET B 1 220 ? 7.596 42.160 83.548 1.00 71.53 218 MET B C 1
ATOM 4397 O O . MET B 1 220 ? 8.117 43.279 83.555 1.00 66.40 218 MET B O 1
ATOM 4402 N N . ASP B 1 221 ? 8.284 41.019 83.670 1.00 71.86 219 ASP B N 1
ATOM 4403 C CA . ASP B 1 221 ? 9.770 41.027 83.684 1.00 71.90 219 ASP B CA 1
ATOM 4404 C C . ASP B 1 221 ? 10.227 40.690 82.261 1.00 74.19 219 ASP B C 1
ATOM 4405 O O . ASP B 1 221 ? 9.962 39.556 81.820 1.00 74.62 219 ASP B O 1
ATOM 4410 N N . ILE B 1 222 ? 10.877 41.629 81.568 1.00 77.86 220 ILE B N 1
ATOM 4411 C CA . ILE B 1 222 ? 11.251 41.393 80.140 1.00 77.99 220 ILE B CA 1
ATOM 4412 C C . ILE B 1 222 ? 12.678 40.843 80.049 1.00 82.61 220 ILE B C 1
ATOM 4413 O O . ILE B 1 222 ? 13.467 41.387 79.252 1.00 86.51 220 ILE B O 1
ATOM 4418 N N . GLY B 1 223 ? 12.991 39.794 80.812 1.00 78.64 221 GLY B N 1
ATOM 4419 C CA . GLY B 1 223 ? 14.322 39.166 80.715 1.00 80.97 221 GLY B CA 1
ATOM 4420 C C . GLY B 1 223 ? 14.422 38.284 79.483 1.00 82.14 221 GLY B C 1
ATOM 4421 O O . GLY B 1 223 ? 15.545 38.100 78.982 1.00 82.61 221 GLY B O 1
ATOM 4422 N N . GLN B 1 224 ? 13.287 37.766 79.005 1.00 82.88 222 GLN B N 1
ATOM 4423 C CA . GLN B 1 224 ? 13.286 36.850 77.833 1.00 84.68 222 GLN B CA 1
ATOM 4424 C C . GLN B 1 224 ? 12.587 37.531 76.653 1.00 83.49 222 GLN B C 1
ATOM 4425 O O . GLN B 1 224 ? 11.669 38.334 76.901 1.00 86.53 222 GLN B O 1
ATOM 4427 N N . PRO B 1 225 ? 13.004 37.290 75.390 1.00 84.21 223 PRO B N 1
ATOM 4428 C CA . PRO B 1 225 ? 12.293 37.838 74.229 1.00 85.38 223 PRO B CA 1
ATOM 4429 C C . PRO B 1 225 ? 10.862 37.283 74.171 1.00 81.45 223 PRO B C 1
ATOM 4430 O O . PRO B 1 225 ? 10.007 37.973 73.646 1.00 76.37 223 PRO B O 1
ATOM 4434 N N . ARG B 1 226 ? 10.638 36.064 74.682 1.00 85.13 224 ARG B N 1
ATOM 4435 C CA . ARG B 1 226 ? 9.283 35.526 74.740 1.00 83.84 224 ARG B CA 1
ATOM 4436 C C . ARG B 1 226 ? 8.353 36.387 75.588 1.00 83.90 224 ARG B C 1
ATOM 4437 O O . ARG B 1 226 ? 7.131 36.210 75.521 1.00 80.35 224 ARG B O 1
ATOM 4439 N N . ASP B 1 227 ? 8.893 37.328 76.359 1.00 79.45 225 ASP B N 1
ATOM 4440 C CA . ASP B 1 227 ? 8.073 38.212 77.172 1.00 80.34 225 ASP B CA 1
ATOM 4441 C C . ASP B 1 227 ? 7.903 39.598 76.561 1.00 74.42 225 ASP B C 1
ATOM 4442 O O . ASP B 1 227 ? 7.009 40.339 76.985 1.00 70.87 225 ASP B O 1
ATOM 4444 N N . TYR B 1 228 ? 8.732 39.959 75.579 1.00 72.82 226 TYR B N 1
ATOM 4445 C CA . TYR B 1 228 ? 8.589 41.254 74.921 1.00 73.29 226 TYR B CA 1
ATOM 4446 C C . TYR B 1 228 ? 7.248 41.368 74.209 1.00 66.39 226 TYR B C 1
ATOM 4447 O O . TYR B 1 228 ? 6.610 42.427 74.243 1.00 65.08 226 TYR B O 1
ATOM 4456 N N . ILE B 1 229 ? 6.808 40.290 73.553 1.00 67.18 227 ILE B N 1
ATOM 4457 C CA . ILE B 1 229 ? 5.503 40.298 72.897 1.00 63.97 227 ILE B CA 1
ATOM 4458 C C . ILE B 1 229 ? 4.397 40.414 73.936 1.00 62.16 227 ILE B C 1
ATOM 4459 O O . ILE B 1 229 ? 3.452 41.195 73.782 1.00 61.93 227 ILE B O 1
ATOM 4464 N N . THR B 1 230 ? 4.508 39.639 75.015 1.00 66.07 228 THR B N 1
ATOM 4465 C CA . THR B 1 230 ? 3.498 39.673 76.064 1.00 67.06 228 THR B CA 1
ATOM 4466 C C . THR B 1 230 ? 3.444 41.039 76.732 1.00 65.34 228 THR B C 1
ATOM 4467 O O . THR B 1 230 ? 2.359 41.540 77.051 1.00 66.11 228 THR B O 1
ATOM 4471 N N . GLY B 1 231 ? 4.606 41.652 76.958 1.00 63.26 229 GLY B N 1
ATOM 4472 C CA . GLY B 1 231 ? 4.626 42.944 77.621 1.00 60.72 229 GLY B CA 1
ATOM 4473 C C . GLY B 1 231 ? 4.051 44.049 76.757 1.00 58.48 229 GLY B C 1
ATOM 4474 O O . GLY B 1 231 ? 3.371 44.952 77.258 1.00 54.54 229 GLY B O 1
ATOM 4475 N N . LEU B 1 232 ? 4.314 43.996 75.448 1.00 58.02 230 LEU B N 1
ATOM 4476 C CA . LEU B 1 232 ? 3.766 45.005 74.550 1.00 54.97 230 LEU B CA 1
ATOM 4477 C C . LEU B 1 232 ? 2.244 44.965 74.533 1.00 55.29 230 LEU B C 1
ATOM 4478 O O . LEU B 1 232 ? 1.594 46.010 74.398 1.00 53.04 230 LEU B O 1
ATOM 4483 N N . ARG B 1 233 ? 1.660 43.774 74.680 1.00 54.74 231 ARG B N 1
ATOM 4484 C CA . ARG B 1 233 ? 0.212 43.672 74.818 1.00 54.55 231 ARG B CA 1
ATOM 4485 C C . ARG B 1 233 ? -0.260 44.335 76.105 1.00 55.87 231 ARG B C 1
ATOM 4486 O O . ARG B 1 233 ? -1.212 45.124 76.099 1.00 54.04 231 ARG B O 1
ATOM 4494 N N . LEU B 1 234 ? 0.400 44.023 77.225 1.00 57.07 232 LEU B N 1
ATOM 4495 C CA . LEU B 1 234 ? 0.003 44.596 78.508 1.00 57.59 232 LEU B CA 1
ATOM 4496 C C . LEU B 1 234 ? 0.166 46.111 78.511 1.00 57.28 232 LEU B C 1
ATOM 4497 O O . LEU B 1 234 ? -0.689 46.835 79.037 1.00 56.26 232 LEU B O 1
ATOM 4502 N N . TYR B 1 235 ? 1.257 46.608 77.925 1.00 57.39 233 TYR B N 1
ATOM 4503 C CA . TYR B 1 235 ? 1.473 48.050 77.860 1.00 58.22 233 TYR B CA 1
ATOM 4504 C C . TYR B 1 235 ? 0.428 48.721 76.977 1.00 57.88 233 TYR B C 1
ATOM 4505 O O . TYR B 1 235 ? -0.157 49.741 77.360 1.00 59.13 233 TYR B O 1
ATOM 4514 N N . LEU B 1 236 ? 0.184 48.166 75.785 1.00 54.49 234 LEU B N 1
ATOM 4515 C CA . LEU B 1 236 ? -0.829 48.732 74.897 1.00 60.79 234 LEU B CA 1
ATOM 4516 C C . LEU B 1 236 ? -2.214 48.698 75.531 1.00 59.59 234 LEU B C 1
ATOM 4517 O O . LEU B 1 236 ? -3.036 49.587 75.280 1.00 55.25 234 LEU B O 1
ATOM 4522 N N . ASP B 1 237 ? -2.490 47.678 76.346 1.00 59.16 235 ASP B N 1
ATOM 4523 C CA . ASP B 1 237 ? -3.729 47.662 77.112 1.00 58.48 235 ASP B CA 1
ATOM 4524 C C . ASP B 1 237 ? -3.779 48.826 78.095 1.00 63.98 235 ASP B C 1
ATOM 4525 O O . ASP B 1 237 ? -4.843 49.412 78.322 1.00 63.97 235 ASP B O 1
ATOM 4530 N N . SER B 1 238 ? -2.633 49.182 78.682 1.00 64.87 236 SER B N 1
ATOM 4531 C CA . SER B 1 238 ? -2.595 50.318 79.598 1.00 63.65 236 SER B CA 1
ATOM 4532 C C . SER B 1 238 ? -2.799 51.635 78.859 1.00 65.75 236 SER B C 1
ATOM 4533 O O . SER B 1 238 ? -3.439 52.553 79.386 1.00 67.57 236 SER B O 1
ATOM 4536 N N . LEU B 1 239 ? -2.266 51.747 77.639 1.00 64.56 237 LEU B N 1
ATOM 4537 C CA . LEU B 1 239 ? -2.487 52.951 76.841 1.00 66.75 237 LEU B CA 1
ATOM 4538 C C . LEU B 1 239 ? -3.957 53.113 76.476 1.00 66.05 237 LEU B C 1
ATOM 4539 O O . LEU B 1 239 ? -4.484 54.230 76.495 1.00 69.51 237 LEU B O 1
ATOM 4544 N N . ARG B 1 240 ? -4.632 52.011 76.139 1.00 66.15 238 ARG B N 1
ATOM 4545 C CA . ARG B 1 240 ? -6.048 52.086 75.788 1.00 66.51 238 ARG B CA 1
ATOM 4546 C C . ARG B 1 240 ? -6.876 52.622 76.949 1.00 68.12 238 ARG B C 1
ATOM 4547 O O . ARG B 1 240 ? -7.827 53.386 76.745 1.00 66.92 238 ARG B O 1
ATOM 4555 N N . LYS B 1 241 ? -6.515 52.248 78.179 1.00 68.20 239 LYS B N 1
ATOM 4556 C CA . LYS B 1 241 ? -7.282 52.653 79.352 1.00 67.60 239 LYS B CA 1
ATOM 4557 C C . LYS B 1 241 ? -6.941 54.063 79.819 1.00 69.43 239 LYS B C 1
ATOM 4558 O O . LYS B 1 241 ? -7.813 54.755 80.357 1.00 68.94 239 LYS B O 1
ATOM 4564 N N . LYS B 1 242 ? -5.695 54.505 79.630 1.00 71.62 240 LYS B N 1
ATOM 4565 C CA . LYS B 1 242 ? -5.227 55.789 80.148 1.00 72.67 240 LYS B CA 1
ATOM 4566 C C . LYS B 1 242 ? -5.261 56.903 79.107 1.00 72.26 240 LYS B C 1
ATOM 4567 O O . LYS B 1 242 ? -5.763 57.996 79.388 1.00 71.65 240 LYS B O 1
ATOM 4573 N N . SER B 1 243 ? -4.723 56.658 77.913 1.00 74.04 241 SER B N 1
ATOM 4574 C CA . SER B 1 243 ? -4.684 57.654 76.841 1.00 72.64 241 SER B CA 1
ATOM 4575 C C . SER B 1 243 ? -5.063 56.971 75.537 1.00 71.78 241 SER B C 1
ATOM 4576 O O . SER B 1 243 ? -4.199 56.555 74.757 1.00 69.23 241 SER B O 1
ATOM 4579 N N . PRO B 1 244 ? -6.364 56.833 75.268 1.00 73.34 242 PRO B N 1
ATOM 4580 C CA . PRO B 1 244 ? -6.787 56.097 74.066 1.00 70.39 242 PRO B CA 1
ATOM 4581 C C . PRO B 1 244 ? -6.349 56.751 72.770 1.00 67.17 242 PRO B C 1
ATOM 4582 O O . PRO B 1 244 ? -6.092 56.044 71.787 1.00 67.11 242 PRO B O 1
ATOM 4586 N N . ALA B 1 245 ? -6.252 58.081 72.735 1.00 67.52 243 ALA B N 1
ATOM 4587 C CA . ALA B 1 245 ? -5.883 58.772 71.505 1.00 68.50 243 ALA B CA 1
ATOM 4588 C C . ALA B 1 245 ? -4.463 58.450 71.053 1.00 68.20 243 ALA B C 1
ATOM 4589 O O . ALA B 1 245 ? -4.156 58.608 69.867 1.00 64.22 243 ALA B O 1
ATOM 4591 N N . LYS B 1 246 ? -3.595 58.001 71.967 1.00 68.59 244 LYS B N 1
ATOM 4592 C CA . LYS B 1 246 ? -2.230 57.647 71.586 1.00 65.68 244 LYS B CA 1
ATOM 4593 C C . LYS B 1 246 ? -2.202 56.474 70.614 1.00 64.36 244 LYS B C 1
ATOM 4594 O O . LYS B 1 246 ? -1.250 56.334 69.837 1.00 62.32 244 LYS B O 1
ATOM 4600 N N . LEU B 1 247 ? -3.224 55.623 70.643 1.00 63.94 245 LEU B N 1
ATOM 4601 C CA . LEU B 1 247 ? -3.310 54.508 69.715 1.00 59.98 245 LEU B CA 1
ATOM 4602 C C . LEU B 1 247 ? -3.935 54.957 68.402 1.00 61.12 245 LEU B C 1
ATOM 4603 O O . LEU B 1 247 ? -4.703 55.922 68.351 1.00 63.00 245 LEU B O 1
ATOM 4608 N N . THR B 1 248 ? -3.597 54.249 67.332 1.00 58.27 246 THR B N 1
ATOM 4609 C CA . THR B 1 248 ? -4.196 54.535 66.039 1.00 62.58 246 THR B CA 1
ATOM 4610 C C . THR B 1 248 ? -5.377 53.605 65.782 1.00 62.14 246 THR B C 1
ATOM 4611 O O . THR B 1 248 ? -5.499 52.533 66.378 1.00 60.47 246 THR B O 1
ATOM 4615 N N . SER B 1 249 ? -6.257 54.037 64.881 1.00 60.83 247 SER B N 1
ATOM 4616 C CA . SER B 1 249 ? -7.457 53.273 64.579 1.00 63.00 247 SER B CA 1
ATOM 4617 C C . SER B 1 249 ? -7.844 53.489 63.124 1.00 61.19 247 SER B C 1
ATOM 4618 O O . SER B 1 249 ? -7.433 54.460 62.483 1.00 59.66 247 SER B O 1
ATOM 4621 N N . GLY B 1 250 ? -8.644 52.560 62.610 1.00 60.06 248 GLY B N 1
ATOM 4622 C CA . GLY B 1 250 ? -9.084 52.601 61.238 1.00 60.41 248 GLY B CA 1
ATOM 4623 C C . GLY B 1 250 ? -9.577 51.250 60.764 1.00 61.59 248 GLY B C 1
ATOM 4624 O O . GLY B 1 250 ? -9.627 50.278 61.524 1.00 62.04 248 GLY B O 1
ATOM 4625 N N . PRO B 1 251 ? -9.954 51.164 59.486 1.00 64.45 249 PRO B N 1
ATOM 4626 C CA . PRO B 1 251 ? -10.419 49.877 58.944 1.00 62.95 249 PRO B CA 1
ATOM 4627 C C . PRO B 1 251 ? -9.335 48.817 58.889 1.00 65.59 249 PRO B C 1
ATOM 4628 O O . PRO B 1 251 ? -9.657 47.626 58.795 1.00 66.36 249 PRO B O 1
ATOM 4632 N N . HIS B 1 252 ? -8.065 49.210 58.938 1.00 62.35 250 HIS B N 1
ATOM 4633 C CA . HIS B 1 252 ? -6.948 48.281 58.905 1.00 59.98 250 HIS B CA 1
ATOM 4634 C C . HIS B 1 252 ? -6.375 48.010 60.286 1.00 60.98 250 HIS B C 1
ATOM 4635 O O . HIS B 1 252 ? -5.394 47.269 60.403 1.00 59.73 250 HIS B O 1
ATOM 4642 N N . ILE B 1 253 ? -6.962 48.590 61.329 1.00 61.90 251 ILE B N 1
ATOM 4643 C CA . ILE B 1 253 ? -6.468 48.474 62.695 1.00 57.90 251 ILE B CA 1
ATOM 4644 C C . ILE B 1 253 ? -7.418 47.578 63.472 1.00 59.08 251 ILE B C 1
ATOM 4645 O O . ILE B 1 253 ? -8.631 47.824 63.499 1.00 64.23 251 ILE B O 1
ATOM 4650 N N . VAL B 1 254 ? -6.872 46.539 64.097 1.00 52.50 252 VAL B N 1
ATOM 4651 C CA . VAL B 1 254 ? -7.629 45.669 64.987 1.00 56.85 252 VAL B CA 1
ATOM 4652 C C . VAL B 1 254 ? -6.902 45.619 66.322 1.00 55.80 252 VAL B C 1
ATOM 4653 O O . VAL B 1 254 ? -5.668 45.595 66.367 1.00 59.58 252 VAL B O 1
ATOM 4657 N N . GLY B 1 255 ? -7.668 45.630 67.410 1.00 54.52 253 GLY B N 1
ATOM 4658 C CA . GLY B 1 255 ? -7.054 45.660 68.725 1.00 58.34 253 GLY B CA 1
ATOM 4659 C C . GLY B 1 255 ? -6.297 46.952 68.950 1.00 60.89 253 GLY B C 1
ATOM 4660 O O . GLY B 1 255 ? -6.703 48.029 68.498 1.00 61.05 253 GLY B O 1
ATOM 4661 N N . ASN B 1 256 ? -5.169 46.849 69.647 1.00 59.50 254 ASN B N 1
ATOM 4662 C CA . ASN B 1 256 ? -4.354 48.004 69.999 1.00 59.24 254 ASN B CA 1
ATOM 4663 C C . ASN B 1 256 ? -3.097 48.013 69.141 1.00 56.74 254 ASN B C 1
ATOM 4664 O O . ASN B 1 256 ? -2.351 47.029 69.111 1.00 55.00 254 ASN B O 1
ATOM 4669 N N . VAL B 1 257 ? -2.874 49.121 68.439 1.00 56.15 255 VAL B N 1
ATOM 4670 C CA . VAL B 1 257 ? -1.726 49.292 67.560 1.00 55.02 255 VAL B CA 1
ATOM 4671 C C . VAL B 1 257 ? -1.139 50.675 67.800 1.00 56.44 255 VAL B C 1
ATOM 4672 O O . VAL B 1 257 ? -1.876 51.664 67.896 1.00 60.04 255 VAL B O 1
ATOM 4676 N N . LEU B 1 258 ? 0.187 50.742 67.904 1.00 52.75 256 LEU B N 1
ATOM 4677 C CA . LEU B 1 258 ? 0.907 51.983 68.167 1.00 56.54 256 LEU B CA 1
ATOM 4678 C C . LEU B 1 258 ? 1.855 52.251 67.006 1.00 56.01 256 LEU B C 1
ATOM 4679 O O . LEU B 1 258 ? 2.767 51.458 66.749 1.00 55.14 256 LEU B O 1
ATOM 4684 N N . VAL B 1 259 ? 1.642 53.367 66.311 1.00 55.49 257 VAL B N 1
ATOM 4685 C CA . VAL B 1 259 ? 2.413 53.720 65.125 1.00 58.21 257 VAL B CA 1
ATOM 4686 C C . VAL B 1 259 ? 3.124 55.046 65.371 1.00 59.90 257 VAL B C 1
ATOM 4687 O O . VAL B 1 259 ? 2.579 55.949 66.017 1.00 59.68 257 VAL B O 1
ATOM 4691 N N . ASP B 1 260 ? 4.356 55.146 64.877 1.00 60.24 258 ASP B N 1
ATOM 4692 C CA . ASP B 1 260 ? 5.114 56.386 64.947 1.00 58.91 258 ASP B CA 1
ATOM 4693 C C . ASP B 1 260 ? 4.692 57.310 63.810 1.00 60.39 258 ASP B C 1
ATOM 4694 O O . ASP B 1 260 ? 4.390 56.857 62.701 1.00 60.14 258 ASP B O 1
ATOM 4699 N N . GLU B 1 261 ? 4.675 58.615 64.089 1.00 59.76 259 GLU B N 1
ATOM 4700 C CA . GLU B 1 261 ? 4.185 59.581 63.110 1.00 58.60 259 GLU B CA 1
ATOM 4701 C C . GLU B 1 261 ? 5.031 59.633 61.844 1.00 62.05 259 GLU B C 1
ATOM 4702 O O . GLU B 1 261 ? 4.615 60.271 60.871 1.00 64.80 259 GLU B O 1
ATOM 4708 N N . THR B 1 262 ? 6.198 58.989 61.826 1.00 61.71 260 THR B N 1
ATOM 4709 C CA . THR B 1 262 ? 7.042 58.934 60.640 1.00 63.18 260 THR B CA 1
ATOM 4710 C C . THR B 1 262 ? 6.992 57.576 59.952 1.00 66.24 260 THR B C 1
ATOM 4711 O O . THR B 1 262 ? 7.765 57.336 59.018 1.00 68.42 260 THR B O 1
ATOM 4715 N N . ALA B 1 263 ? 6.109 56.683 60.389 1.00 65.75 261 ALA B N 1
ATOM 4716 C CA . ALA B 1 263 ? 5.975 55.369 59.781 1.00 64.71 261 ALA B CA 1
ATOM 4717 C C . ALA B 1 263 ? 5.034 55.425 58.584 1.00 59.66 261 ALA B C 1
ATOM 4718 O O . ALA B 1 263 ? 4.137 56.268 58.513 1.00 59.90 261 ALA B O 1
ATOM 4720 N N . THR B 1 264 ? 5.251 54.512 57.641 1.00 62.13 262 THR B N 1
ATOM 4721 C CA . THR B 1 264 ? 4.475 54.428 56.410 1.00 58.71 262 THR B CA 1
ATOM 4722 C C . THR B 1 264 ? 3.701 53.119 56.381 1.00 58.92 262 THR B C 1
ATOM 4723 O O . THR B 1 264 ? 4.287 52.044 56.552 1.00 60.65 262 THR B O 1
ATOM 4727 N N . ILE B 1 265 ? 2.393 53.211 56.161 1.00 61.15 263 ILE B N 1
ATOM 4728 C CA . ILE B 1 265 ? 1.520 52.046 56.048 1.00 58.94 263 ILE B CA 1
ATOM 4729 C C . ILE B 1 265 ? 0.947 52.022 54.639 1.00 57.76 263 ILE B C 1
ATOM 4730 O O . ILE B 1 265 ? 0.283 52.976 54.216 1.00 57.64 263 ILE B O 1
ATOM 4735 N N . GLY B 1 266 ? 1.205 50.941 53.915 1.00 60.60 264 GLY B N 1
ATOM 4736 C CA . GLY B 1 266 ? 0.611 50.766 52.608 1.00 56.01 264 GLY B CA 1
ATOM 4737 C C . GLY B 1 266 ? -0.873 50.469 52.696 1.00 57.93 264 GLY B C 1
ATOM 4738 O O . GLY B 1 266 ? -1.422 50.135 53.747 1.00 58.51 264 GLY B O 1
ATOM 4739 N N . GLU B 1 267 ? -1.536 50.598 51.551 1.00 60.05 265 GLU B N 1
ATOM 4740 C CA . GLU B 1 267 ? -2.973 50.380 51.488 1.00 57.06 265 GLU B CA 1
ATOM 4741 C C . GLU B 1 267 ? -3.306 48.898 51.642 1.00 56.51 265 GLU B C 1
ATOM 4742 O O . GLU B 1 267 ? -2.524 48.017 51.275 1.00 56.02 265 GLU B O 1
ATOM 4748 N N . GLY B 1 268 ? -4.481 48.631 52.203 1.00 56.60 266 GLY B N 1
ATOM 4749 C CA . GLY B 1 268 ? -4.959 47.267 52.323 1.00 53.64 266 GLY B CA 1
ATOM 4750 C C . GLY B 1 268 ? -4.176 46.387 53.271 1.00 56.42 266 GLY B C 1
ATOM 4751 O O . GLY B 1 268 ? -4.079 45.178 53.041 1.00 55.03 266 GLY B O 1
ATOM 4752 N N . CYS B 1 269 ? -3.612 46.956 54.330 1.00 60.88 267 CYS B N 1
ATOM 4753 C CA . CYS B 1 269 ? -2.950 46.159 55.351 1.00 54.93 267 CYS B CA 1
ATOM 4754 C C . CYS B 1 269 ? -3.950 45.729 56.419 1.00 58.64 267 CYS B C 1
ATOM 4755 O O . CYS B 1 269 ? -5.118 46.126 56.418 1.00 61.86 267 CYS B O 1
ATOM 4758 N N . LEU B 1 270 ? -3.476 44.895 57.342 1.00 57.21 268 LEU B N 1
ATOM 4759 C CA . LEU B 1 270 ? -4.276 44.465 58.488 1.00 56.48 268 LEU B CA 1
ATOM 4760 C C . LEU B 1 270 ? -3.327 44.360 59.677 1.00 54.55 268 LEU B C 1
ATOM 4761 O O . LEU B 1 270 ? -2.656 43.339 59.851 1.00 52.80 268 LEU B O 1
ATOM 4766 N N . ILE B 1 271 ? -3.274 45.417 60.483 1.00 56.85 269 ILE B N 1
ATOM 4767 C CA . ILE B 1 271 ? -2.314 45.546 61.574 1.00 54.42 269 ILE B CA 1
ATOM 4768 C C . ILE B 1 271 ? -3.063 45.414 62.892 1.00 53.09 269 ILE B C 1
ATOM 4769 O O . ILE B 1 271 ? -3.916 46.249 63.217 1.00 55.19 269 ILE B O 1
ATOM 4774 N N . GLY B 1 272 ? -2.741 44.372 63.654 1.00 52.18 270 GLY B N 1
ATOM 4775 C CA . GLY B 1 272 ? -3.309 44.193 64.967 1.00 52.66 270 GLY B CA 1
ATOM 4776 C C . GLY B 1 272 ? -3.778 42.777 65.225 1.00 55.23 270 GLY B C 1
ATOM 4777 O O . GLY B 1 272 ? -3.999 41.990 64.299 1.00 52.72 270 GLY B O 1
ATOM 4778 N N . PRO B 1 273 ? -3.950 42.423 66.509 1.00 54.63 271 PRO B N 1
ATOM 4779 C CA . PRO B 1 273 ? -3.716 43.303 67.661 1.00 55.07 271 PRO B CA 1
ATOM 4780 C C . PRO B 1 273 ? -2.280 43.280 68.194 1.00 50.54 271 PRO B C 1
ATOM 4781 O O . PRO B 1 273 ? -1.505 42.402 67.818 1.00 51.38 271 PRO B O 1
ATOM 4785 N N . ASP B 1 274 ? -1.946 44.254 69.047 1.00 51.28 272 ASP B N 1
ATOM 4786 C CA . ASP B 1 274 ? -0.685 44.287 69.795 1.00 55.20 272 ASP B CA 1
ATOM 4787 C C . ASP B 1 274 ? 0.524 44.444 68.868 1.00 51.90 272 ASP B C 1
ATOM 4788 O O . ASP B 1 274 ? 1.415 43.596 68.817 1.00 49.08 272 ASP B O 1
ATOM 4793 N N . VAL B 1 275 ? 0.556 45.562 68.148 1.00 51.20 273 VAL B N 1
ATOM 4794 C CA . VAL B 1 275 ? 1.625 45.841 67.196 1.00 51.62 273 VAL B CA 1
ATOM 4795 C C . VAL B 1 275 ? 2.210 47.215 67.484 1.00 50.28 273 VAL B C 1
ATOM 4796 O O . VAL B 1 275 ? 1.475 48.175 67.740 1.00 50.46 273 VAL B O 1
ATOM 4800 N N . ALA B 1 276 ? 3.537 47.302 67.444 1.00 52.34 274 ALA B N 1
ATOM 4801 C CA . ALA B 1 276 ? 4.265 48.556 67.583 1.00 51.74 274 ALA B CA 1
ATOM 4802 C C . ALA B 1 276 ? 5.111 48.756 66.336 1.00 50.89 274 ALA B C 1
ATOM 4803 O O . ALA B 1 276 ? 5.929 47.896 65.992 1.00 50.48 274 ALA B O 1
ATOM 4805 N N . ILE B 1 277 ? 4.911 49.882 65.661 1.00 52.77 275 ILE B N 1
ATOM 4806 C CA . ILE B 1 277 ? 5.640 50.216 64.443 1.00 55.39 275 ILE B CA 1
ATOM 4807 C C . ILE B 1 277 ? 6.470 51.459 64.733 1.00 58.22 275 ILE B C 1
ATOM 4808 O O . ILE B 1 277 ? 5.918 52.549 64.942 1.00 55.12 275 ILE B O 1
ATOM 4813 N N . GLY B 1 278 ? 7.799 51.299 64.735 1.00 56.51 276 GLY B N 1
ATOM 4814 C CA . GLY B 1 278 ? 8.696 52.356 65.137 1.00 59.82 276 GLY B CA 1
ATOM 4815 C C . GLY B 1 278 ? 8.879 53.410 64.067 1.00 57.09 276 GLY B C 1
ATOM 4816 O O . GLY B 1 278 ? 8.272 53.376 62.991 1.00 59.01 276 GLY B O 1
ATOM 4817 N N . PRO B 1 279 ? 9.742 54.381 64.363 1.00 60.96 277 PRO B N 1
ATOM 4818 C CA . PRO B 1 279 ? 9.958 55.483 63.422 1.00 59.69 277 PRO B CA 1
ATOM 4819 C C . PRO B 1 279 ? 10.778 55.049 62.218 1.00 59.44 277 PRO B C 1
ATOM 4820 O O . PRO B 1 279 ? 11.617 54.148 62.293 1.00 57.00 277 PRO B O 1
ATOM 4824 N N . GLY B 1 280 ? 10.517 55.712 61.092 1.00 62.24 278 GLY B N 1
ATOM 4825 C CA . GLY B 1 280 ? 11.186 55.393 59.848 1.00 61.94 278 GLY B CA 1
ATOM 4826 C C . GLY B 1 280 ? 10.771 54.088 59.212 1.00 64.22 278 GLY B C 1
ATOM 4827 O O . GLY B 1 280 ? 11.452 53.620 58.295 1.00 66.08 278 GLY B O 1
ATOM 4828 N N . CYS B 1 281 ? 9.675 53.485 59.662 1.00 63.73 279 CYS B N 1
ATOM 4829 C CA . CYS B 1 281 ? 9.268 52.189 59.146 1.00 61.68 279 CYS B CA 1
ATOM 4830 C C . CYS B 1 281 ? 8.461 52.338 57.867 1.00 61.28 279 CYS B C 1
ATOM 4831 O O . CYS B 1 281 ? 7.701 53.295 57.689 1.00 63.48 279 CYS B O 1
ATOM 4834 N N . ILE B 1 282 ? 8.630 51.374 56.976 1.00 60.24 280 ILE B N 1
ATOM 4835 C CA . ILE B 1 282 ? 7.908 51.330 55.709 1.00 59.35 280 ILE B CA 1
ATOM 4836 C C . ILE B 1 282 ? 7.200 49.985 55.665 1.00 56.11 280 ILE B C 1
ATOM 4837 O O . ILE B 1 282 ? 7.781 48.964 55.281 1.00 54.69 280 ILE B O 1
ATOM 4842 N N . VAL B 1 283 ? 5.937 49.968 56.080 1.00 53.94 281 VAL B N 1
ATOM 4843 C CA . VAL B 1 283 ? 5.084 48.797 55.931 1.00 56.02 281 VAL B CA 1
ATOM 4844 C C . VAL B 1 283 ? 4.386 48.924 54.582 1.00 58.45 281 VAL B C 1
ATOM 4845 O O . VAL B 1 283 ? 3.483 49.749 54.415 1.00 57.32 281 VAL B O 1
ATOM 4849 N N . GLU B 1 284 ? 4.815 48.120 53.612 1.00 53.77 282 GLU B N 1
ATOM 4850 C CA . GLU B 1 284 ? 4.247 48.188 52.276 1.00 56.49 282 GLU B CA 1
ATOM 4851 C C . GLU B 1 284 ? 2.822 47.635 52.281 1.00 56.91 282 GLU B C 1
ATOM 4852 O O . GLU B 1 284 ? 2.286 47.218 53.312 1.00 56.49 282 GLU B O 1
ATOM 4858 N N . SER B 1 285 ? 2.200 47.634 51.104 1.00 57.03 283 SER B N 1
ATOM 4859 C CA . SER B 1 285 ? 0.780 47.323 51.006 1.00 54.97 283 SER B CA 1
ATOM 4860 C C . SER B 1 285 ? 0.521 45.830 51.171 1.00 53.78 283 SER B C 1
ATOM 4861 O O . SER B 1 285 ? 1.346 44.986 50.812 1.00 54.84 283 SER B O 1
ATOM 4864 N N . GLY B 1 286 ? -0.650 45.513 51.719 1.00 51.15 284 GLY B N 1
ATOM 4865 C CA . GLY B 1 286 ? -1.064 44.131 51.869 1.00 49.88 284 GLY B CA 1
ATOM 4866 C C . GLY B 1 286 ? -0.271 43.333 52.879 1.00 54.47 284 GLY B C 1
ATOM 4867 O O . GLY B 1 286 ? -0.134 42.116 52.725 1.00 53.40 284 GLY B O 1
ATOM 4868 N N . VAL B 1 287 ? 0.253 43.984 53.914 1.00 54.74 285 VAL B N 1
ATOM 4869 C CA . VAL B 1 287 ? 1.037 43.322 54.950 1.00 51.92 285 VAL B CA 1
ATOM 4870 C C . VAL B 1 287 ? 0.121 42.969 56.111 1.00 50.60 285 VAL B C 1
ATOM 4871 O O . VAL B 1 287 ? -0.744 43.761 56.502 1.00 52.60 285 VAL B O 1
ATOM 4875 N N . ARG B 1 288 ? 0.300 41.768 56.654 1.00 51.73 286 ARG B N 1
ATOM 4876 C CA . ARG B 1 288 ? -0.422 41.310 57.834 1.00 51.75 286 ARG B CA 1
ATOM 4877 C C . ARG B 1 288 ? 0.550 41.308 59.009 1.00 52.09 286 ARG B C 1
ATOM 4878 O O . ARG B 1 288 ? 1.492 40.507 59.043 1.00 50.29 286 ARG B O 1
ATOM 4886 N N . LEU B 1 289 ? 0.330 42.217 59.957 1.00 51.94 287 LEU B N 1
ATOM 4887 C CA . LEU B 1 289 ? 1.129 42.324 61.172 1.00 51.37 287 LEU B CA 1
ATOM 4888 C C . LEU B 1 289 ? 0.251 42.012 62.374 1.00 52.28 287 LEU B C 1
ATOM 4889 O O . LEU B 1 289 ? -0.824 42.599 62.529 1.00 52.43 287 LEU B O 1
ATOM 4894 N N . SER B 1 290 ? 0.713 41.106 63.230 1.00 53.80 288 SER B N 1
ATOM 4895 C CA . SER B 1 290 ? -0.066 40.712 64.396 1.00 54.02 288 SER B CA 1
ATOM 4896 C C . SER B 1 290 ? 0.864 40.401 65.557 1.00 57.63 288 SER B C 1
ATOM 4897 O O . SER B 1 290 ? 1.837 39.660 65.390 1.00 57.37 288 SER B O 1
ATOM 4900 N N . ARG B 1 291 ? 0.565 40.977 66.724 1.00 58.64 289 ARG B N 1
ATOM 4901 C CA . ARG B 1 291 ? 1.229 40.613 67.977 1.00 56.00 289 ARG B CA 1
ATOM 4902 C C . ARG B 1 291 ? 2.748 40.727 67.872 1.00 56.53 289 ARG B C 1
ATOM 4903 O O . ARG B 1 291 ? 3.484 39.939 68.468 1.00 60.40 289 ARG B O 1
ATOM 4911 N N . CYS B 1 292 ? 3.238 41.708 67.120 1.00 52.94 290 CYS B N 1
ATOM 4912 C CA . CYS B 1 292 ? 4.661 41.808 66.835 1.00 51.70 290 CYS B CA 1
ATOM 4913 C C . CYS B 1 292 ? 5.158 43.225 67.095 1.00 49.90 290 CYS B C 1
ATOM 4914 O O . CYS B 1 292 ? 4.387 44.138 67.397 1.00 46.78 290 CYS B O 1
ATOM 4917 N N . THR B 1 293 ? 6.475 43.392 66.974 1.00 53.26 291 THR B N 1
ATOM 4918 C CA . THR B 1 293 ? 7.139 44.676 67.170 1.00 52.96 291 THR B CA 1
ATOM 4919 C C . THR B 1 293 ? 8.063 44.931 65.989 1.00 53.58 291 THR B C 1
ATOM 4920 O O . THR B 1 293 ? 8.986 44.148 65.737 1.00 53.12 291 THR B O 1
ATOM 4924 N N . VAL B 1 294 ? 7.814 46.023 65.275 1.00 52.19 292 VAL B N 1
ATOM 4925 C CA . VAL B 1 294 ? 8.621 46.437 64.135 1.00 53.69 292 VAL B CA 1
ATOM 4926 C C . VAL B 1 294 ? 9.450 47.630 64.589 1.00 57.14 292 VAL B C 1
ATOM 4927 O O . VAL B 1 294 ? 8.917 48.732 64.767 1.00 54.80 292 VAL B O 1
ATOM 4931 N N . MET B 1 295 ? 10.754 47.416 64.779 1.00 56.65 293 MET B N 1
ATOM 4932 C CA . MET B 1 295 ? 11.613 48.419 65.398 1.00 58.57 293 MET B CA 1
ATOM 4933 C C . MET B 1 295 ? 11.969 49.512 64.391 1.00 60.32 293 MET B C 1
ATOM 4934 O O . MET B 1 295 ? 11.361 49.631 63.327 1.00 61.92 293 MET B O 1
ATOM 4939 N N . ARG B 1 296 ? 12.969 50.329 64.723 1.00 63.27 294 ARG B N 1
ATOM 4940 C CA . ARG B 1 296 ? 13.258 51.537 63.954 1.00 61.48 294 ARG B CA 1
ATOM 4941 C C . ARG B 1 296 ? 13.745 51.195 62.549 1.00 61.11 294 ARG B C 1
ATOM 4942 O O . ARG B 1 296 ? 14.733 50.473 62.379 1.00 59.63 294 ARG B O 1
ATOM 4950 N N . GLY B 1 297 ? 13.042 51.712 61.544 1.00 62.35 295 GLY B N 1
ATOM 4951 C CA . GLY B 1 297 ? 13.549 51.726 60.186 1.00 62.37 295 GLY B CA 1
ATOM 4952 C C . GLY B 1 297 ? 13.566 50.403 59.452 1.00 62.83 295 GLY B C 1
ATOM 4953 O O . GLY B 1 297 ? 14.402 50.215 58.562 1.00 65.90 295 GLY B O 1
ATOM 4954 N N . VAL B 1 298 ? 12.666 49.481 59.783 1.00 62.63 296 VAL B N 1
ATOM 4955 C CA . VAL B 1 298 ? 12.567 48.218 59.057 1.00 64.08 296 VAL B CA 1
ATOM 4956 C C . VAL B 1 298 ? 11.442 48.324 58.036 1.00 59.48 296 VAL B C 1
ATOM 4957 O O . VAL B 1 298 ? 10.410 48.962 58.286 1.00 58.25 296 VAL B O 1
ATOM 4961 N N . ARG B 1 299 ? 11.656 47.716 56.873 1.00 58.49 297 ARG B N 1
ATOM 4962 C CA . ARG B 1 299 ? 10.673 47.674 55.802 1.00 59.74 297 ARG B CA 1
ATOM 4963 C C . ARG B 1 299 ? 10.073 46.278 55.725 1.00 59.73 297 ARG B C 1
ATOM 4964 O O . ARG B 1 299 ? 10.806 45.286 55.649 1.00 59.95 297 ARG B O 1
ATOM 4972 N N . ILE B 1 300 ? 8.748 46.203 55.760 1.00 56.33 298 ILE B N 1
ATOM 4973 C CA . ILE B 1 300 ? 8.025 44.961 55.514 1.00 58.41 298 ILE B CA 1
ATOM 4974 C C . ILE B 1 300 ? 7.435 45.061 54.114 1.00 55.74 298 ILE B C 1
ATOM 4975 O O . ILE B 1 300 ? 6.508 45.842 53.876 1.00 55.38 298 ILE B O 1
ATOM 4980 N N . LYS B 1 301 ? 7.975 44.277 53.184 1.00 56.14 299 LYS B N 1
ATOM 4981 C CA . LYS B 1 301 ? 7.545 44.353 51.796 1.00 57.43 299 LYS B CA 1
ATOM 4982 C C . LYS B 1 301 ? 6.138 43.772 51.630 1.00 57.26 299 LYS B C 1
ATOM 4983 O O . LYS B 1 301 ? 5.551 43.200 52.553 1.00 56.02 299 LYS B O 1
ATOM 4989 N N . LYS B 1 302 ? 5.604 43.920 50.419 1.00 57.94 300 LYS B N 1
ATOM 4990 C CA . LYS B 1 302 ? 4.206 43.602 50.161 1.00 56.04 300 LYS B CA 1
ATOM 4991 C C . LYS B 1 302 ? 3.910 42.125 50.407 1.00 55.59 300 LYS B C 1
ATOM 4992 O O . LYS B 1 302 ? 4.741 41.249 50.140 1.00 55.89 300 LYS B O 1
ATOM 4998 N N . HIS B 1 303 ? 2.714 41.862 50.943 1.00 52.13 301 HIS B N 1
ATOM 4999 C CA . HIS B 1 303 ? 2.100 40.541 51.086 1.00 53.64 301 HIS B CA 1
ATOM 5000 C C . HIS B 1 303 ? 2.728 39.678 52.175 1.00 53.74 301 HIS B C 1
ATOM 5001 O O . HIS B 1 303 ? 2.393 38.492 52.276 1.00 56.34 301 HIS B O 1
ATOM 5008 N N . ALA B 1 304 ? 3.614 40.227 52.999 1.00 54.50 302 ALA B N 1
ATOM 5009 C CA . ALA B 1 304 ? 4.229 39.440 54.056 1.00 53.30 302 ALA B CA 1
ATOM 5010 C C . ALA B 1 304 ? 3.284 39.298 55.244 1.00 52.18 302 ALA B C 1
ATOM 5011 O O . ALA B 1 304 ? 2.481 40.189 55.539 1.00 51.72 302 ALA B O 1
ATOM 5013 N N . CYS B 1 305 ? 3.385 38.159 55.927 1.00 51.72 303 CYS B N 1
ATOM 5014 C CA . CYS B 1 305 ? 2.597 37.876 57.122 1.00 53.86 303 CYS B CA 1
ATOM 5015 C C . CYS B 1 305 ? 3.547 37.686 58.297 1.00 55.88 303 CYS B C 1
ATOM 5016 O O . CYS B 1 305 ? 4.418 36.809 58.260 1.00 58.67 303 CYS B O 1
ATOM 5019 N N . ILE B 1 306 ? 3.383 38.505 59.334 1.00 51.47 304 ILE B N 1
ATOM 5020 C CA . ILE B 1 306 ? 4.270 38.503 60.494 1.00 54.98 304 ILE B CA 1
ATOM 5021 C C . ILE B 1 306 ? 3.421 38.435 61.754 1.00 55.11 304 ILE B C 1
ATOM 5022 O O . ILE B 1 306 ? 2.580 39.313 61.988 1.00 51.44 304 ILE B O 1
ATOM 5027 N N . SER B 1 307 ? 3.650 37.407 62.573 1.00 53.79 305 SER B N 1
ATOM 5028 C CA . SER B 1 307 ? 2.894 37.226 63.805 1.00 55.44 305 SER B CA 1
ATOM 5029 C C . SER B 1 307 ? 3.835 36.856 64.941 1.00 54.96 305 SER B C 1
ATOM 5030 O O . SER B 1 307 ? 4.722 36.017 64.764 1.00 54.35 305 SER B O 1
ATOM 5033 N N . SER B 1 308 ? 3.633 37.488 66.097 1.00 57.43 306 SER B N 1
ATOM 5034 C CA . SER B 1 308 ? 4.358 37.188 67.335 1.00 58.23 306 SER B CA 1
ATOM 5035 C C . SER B 1 308 ? 5.870 37.133 67.098 1.00 57.31 306 SER B C 1
ATOM 5036 O O . SER B 1 308 ? 6.510 36.092 67.215 1.00 58.55 306 SER B O 1
ATOM 5039 N N . SER B 1 309 ? 6.428 38.292 66.761 1.00 56.27 307 SER B N 1
ATOM 5040 C CA . SER B 1 309 ? 7.839 38.354 66.413 1.00 55.80 307 SER B CA 1
ATOM 5041 C C . SER B 1 309 ? 8.391 39.736 66.727 1.00 54.36 307 SER B C 1
ATOM 5042 O O . SER B 1 309 ? 7.647 40.705 66.897 1.00 52.53 307 SER B O 1
ATOM 5045 N N . ILE B 1 310 ? 9.716 39.812 66.800 1.00 53.89 308 ILE B N 1
ATOM 5046 C CA . ILE B 1 310 ? 10.425 41.060 67.047 1.00 57.88 308 ILE B CA 1
ATOM 5047 C C . ILE B 1 310 ? 11.425 41.242 65.918 1.00 57.29 308 ILE B C 1
ATOM 5048 O O . ILE B 1 310 ? 12.388 40.473 65.803 1.00 55.37 308 ILE B O 1
ATOM 5053 N N . ILE B 1 311 ? 11.201 42.252 65.087 1.00 56.14 309 ILE B N 1
ATOM 5054 C CA . ILE B 1 311 ? 12.053 42.526 63.939 1.00 58.65 309 ILE B CA 1
ATOM 5055 C C . ILE B 1 311 ? 12.986 43.670 64.311 1.00 57.74 309 ILE B C 1
ATOM 5056 O O . ILE B 1 311 ? 12.534 44.780 64.620 1.00 55.93 309 ILE B O 1
ATOM 5061 N N . GLY B 1 312 ? 14.287 43.395 64.288 1.00 56.01 310 GLY B N 1
ATOM 5062 C CA . GLY B 1 312 ? 15.266 44.351 64.755 1.00 58.59 310 GLY B CA 1
ATOM 5063 C C . GLY B 1 312 ? 15.375 45.575 63.871 1.00 57.32 310 GLY B C 1
ATOM 5064 O O . GLY B 1 312 ? 14.837 45.648 62.766 1.00 59.41 310 GLY B O 1
ATOM 5065 N N . TRP B 1 313 ? 16.109 46.555 64.393 1.00 58.18 311 TRP B N 1
ATOM 5066 C CA . TRP B 1 313 ? 16.295 47.829 63.714 1.00 58.39 311 TRP B CA 1
ATOM 5067 C C . TRP B 1 313 ? 16.841 47.621 62.307 1.00 59.84 311 TRP B C 1
ATOM 5068 O O . TRP B 1 313 ? 17.760 46.823 62.092 1.00 60.13 311 TRP B O 1
ATOM 5079 N N . HIS B 1 314 ? 16.258 48.340 61.348 1.00 61.57 312 HIS B N 1
ATOM 5080 C CA . HIS B 1 314 ? 16.778 48.423 59.983 1.00 62.90 312 HIS B CA 1
ATOM 5081 C C . HIS B 1 314 ? 16.803 47.064 59.287 1.00 64.09 312 HIS B C 1
ATOM 5082 O O . HIS B 1 314 ? 17.621 46.827 58.394 1.00 65.56 312 HIS B O 1
ATOM 5089 N N . SER B 1 315 ? 15.908 46.164 59.685 1.00 63.83 313 SER B N 1
ATOM 5090 C CA . SER B 1 315 ? 15.769 44.885 59.009 1.00 63.60 313 SER B CA 1
ATOM 5091 C C . SER B 1 315 ? 14.840 45.035 57.802 1.00 61.33 313 SER B C 1
ATOM 5092 O O . SER B 1 315 ? 14.301 46.110 57.528 1.00 59.98 313 SER B O 1
ATOM 5095 N N . THR B 1 316 ? 14.659 43.948 57.054 1.00 59.78 314 THR B N 1
ATOM 5096 C CA . THR B 1 316 ? 13.809 43.973 55.865 1.00 61.45 314 THR B CA 1
ATOM 5097 C C . THR B 1 316 ? 13.247 42.580 55.633 1.00 60.44 314 THR B C 1
ATOM 5098 O O . THR B 1 316 ? 14.010 41.614 55.534 1.00 62.56 314 THR B O 1
ATOM 5102 N N . VAL B 1 317 ? 11.923 42.476 55.543 1.00 57.65 315 VAL B N 1
ATOM 5103 C CA . VAL B 1 317 ? 11.233 41.206 55.345 1.00 59.92 315 VAL B CA 1
ATOM 5104 C C . VAL B 1 317 ? 10.741 41.145 53.905 1.00 59.69 315 VAL B C 1
ATOM 5105 O O . VAL B 1 317 ? 10.121 42.097 53.414 1.00 60.16 315 VAL B O 1
ATOM 5109 N N . GLY B 1 318 ? 11.012 40.026 53.233 1.00 60.03 316 GLY B N 1
ATOM 5110 C CA . GLY B 1 318 ? 10.686 39.894 51.827 1.00 61.37 316 GLY B CA 1
ATOM 5111 C C . GLY B 1 318 ? 9.199 39.717 51.566 1.00 61.23 316 GLY B C 1
ATOM 5112 O O . GLY B 1 318 ? 8.378 39.562 52.472 1.00 58.84 316 GLY B O 1
ATOM 5113 N N . GLN B 1 319 ? 8.855 39.737 50.279 1.00 62.90 317 GLN B N 1
ATOM 5114 C CA . GLN B 1 319 ? 7.461 39.617 49.872 1.00 58.33 317 GLN B CA 1
ATOM 5115 C C . GLN B 1 319 ? 6.963 38.191 50.061 1.00 57.86 317 GLN B C 1
ATOM 5116 O O . GLN B 1 319 ? 7.697 37.224 49.838 1.00 59.53 317 GLN B O 1
ATOM 5122 N N . TRP B 1 320 ? 5.703 38.068 50.486 1.00 54.69 318 TRP B N 1
ATOM 5123 C CA . TRP B 1 320 ? 5.055 36.786 50.763 1.00 53.90 318 TRP B CA 1
ATOM 5124 C C . TRP B 1 320 ? 5.790 35.977 51.826 1.00 56.48 318 TRP B C 1
ATOM 5125 O O . TRP B 1 320 ? 5.638 34.753 51.897 1.00 56.79 318 TRP B O 1
ATOM 5136 N N . ALA B 1 321 ? 6.584 36.635 52.661 1.00 57.98 319 ALA B N 1
ATOM 5137 C CA . ALA B 1 321 ? 7.294 35.939 53.718 1.00 58.16 319 ALA B CA 1
ATOM 5138 C C . ALA B 1 321 ? 6.357 35.664 54.886 1.00 56.81 319 ALA B C 1
ATOM 5139 O O . ALA B 1 321 ? 5.406 36.410 55.137 1.00 55.74 319 ALA B O 1
ATOM 5141 N N . ARG B 1 322 ? 6.630 34.572 55.595 1.00 57.25 320 ARG B N 1
ATOM 5142 C CA . ARG B 1 322 ? 5.830 34.143 56.736 1.00 56.37 320 ARG B CA 1
ATOM 5143 C C . ARG B 1 322 ? 6.749 34.067 57.946 1.00 58.00 320 ARG B C 1
ATOM 5144 O O . ARG B 1 322 ? 7.625 33.198 58.014 1.00 60.98 320 ARG B O 1
ATOM 5152 N N . ILE B 1 323 ? 6.558 34.983 58.891 1.00 56.39 321 ILE B N 1
ATOM 5153 C CA . ILE B 1 323 ? 7.380 35.080 60.092 1.00 58.48 321 ILE B CA 1
ATOM 5154 C C . ILE B 1 323 ? 6.463 34.896 61.294 1.00 58.02 321 ILE B C 1
ATOM 5155 O O . ILE B 1 323 ? 5.481 35.634 61.446 1.00 59.41 321 ILE B O 1
ATOM 5160 N N . GLU B 1 324 ? 6.777 33.918 62.143 1.00 55.05 322 GLU B N 1
ATOM 5161 C CA . GLU B 1 324 ? 5.864 33.549 63.220 1.00 57.85 322 GLU B CA 1
ATOM 5162 C C . GLU B 1 324 ? 6.620 32.791 64.308 1.00 60.59 322 GLU B C 1
ATOM 5163 O O . GLU B 1 324 ? 7.811 32.492 64.180 1.00 60.09 322 GLU B O 1
ATOM 5169 N N . ASN B 1 325 ? 5.899 32.497 65.396 1.00 60.64 323 ASN B N 1
ATOM 5170 C CA . ASN B 1 325 ? 6.354 31.622 66.482 1.00 59.43 323 ASN B CA 1
ATOM 5171 C C . ASN B 1 325 ? 7.579 32.187 67.206 1.00 61.08 323 ASN B C 1
ATOM 5172 O O . ASN B 1 325 ? 8.568 31.490 67.434 1.00 63.53 323 ASN B O 1
ATOM 5177 N N . MET B 1 326 ? 7.490 33.458 67.599 1.00 61.25 324 MET B N 1
ATOM 5178 C CA . MET B 1 326 ? 8.549 34.141 68.348 1.00 61.24 324 MET B CA 1
ATOM 5179 C C . MET B 1 326 ? 9.863 34.160 67.564 1.00 61.09 324 MET B C 1
ATOM 5180 O O . MET B 1 326 ? 10.890 33.623 67.988 1.00 66.18 324 MET B O 1
ATOM 5185 N N . THR B 1 327 ? 9.807 34.798 66.401 1.00 59.48 325 THR B N 1
ATOM 5186 C CA . THR B 1 327 ? 10.992 35.054 65.596 1.00 58.65 325 THR B CA 1
ATOM 5187 C C . THR B 1 327 ? 11.633 36.353 66.066 1.00 56.31 325 THR B C 1
ATOM 5188 O O . THR B 1 327 ? 10.940 37.351 66.284 1.00 54.60 325 THR B O 1
ATOM 5192 N N . ILE B 1 328 ? 12.949 36.332 66.242 1.00 60.71 326 ILE B N 1
ATOM 5193 C CA . ILE B 1 328 ? 13.702 37.513 66.648 1.00 58.63 326 ILE B CA 1
ATOM 5194 C C . ILE B 1 328 ? 14.760 37.777 65.589 1.00 56.36 326 ILE B C 1
ATOM 5195 O O . ILE B 1 328 ? 15.653 36.947 65.374 1.00 59.58 326 ILE B O 1
ATOM 5200 N N . LEU B 1 329 ? 14.654 38.922 64.923 1.00 54.85 327 LEU B N 1
ATOM 5201 C CA . LEU B 1 329 ? 15.614 39.337 63.912 1.00 57.32 327 LEU B CA 1
ATOM 5202 C C . LEU B 1 329 ? 16.517 40.414 64.492 1.00 61.01 327 LEU B C 1
ATOM 5203 O O . LEU B 1 329 ? 16.031 41.395 65.061 1.00 60.82 327 LEU B O 1
ATOM 5208 N N . GLY B 1 330 ? 17.824 40.228 64.347 1.00 65.98 328 GLY B N 1
ATOM 5209 C CA . GLY B 1 330 ? 18.775 41.217 64.795 1.00 64.32 328 GLY B CA 1
ATOM 5210 C C . GLY B 1 330 ? 18.740 42.462 63.925 1.00 63.46 328 GLY B C 1
ATOM 5211 O O . GLY B 1 330 ? 17.903 42.633 63.037 1.00 65.05 328 GLY B O 1
ATOM 5212 N N . GLU B 1 331 ? 19.683 43.355 64.204 1.00 64.08 329 GLU B N 1
ATOM 5213 C CA . GLU B 1 331 ? 19.780 44.590 63.443 1.00 65.72 329 GLU B CA 1
ATOM 5214 C C . GLU B 1 331 ? 20.245 44.300 62.022 1.00 67.50 329 GLU B C 1
ATOM 5215 O O . GLU B 1 331 ? 21.151 43.490 61.800 1.00 66.37 329 GLU B O 1
ATOM 5221 N N . ASP B 1 332 ? 19.606 44.959 61.055 1.00 66.73 330 ASP B N 1
ATOM 5222 C CA . ASP B 1 332 ? 20.001 44.867 59.650 1.00 65.55 330 ASP B CA 1
ATOM 5223 C C . ASP B 1 332 ? 19.908 43.429 59.140 1.00 65.33 330 ASP B C 1
ATOM 5224 O O . ASP B 1 332 ? 20.744 42.970 58.360 1.00 67.20 330 ASP B O 1
ATOM 522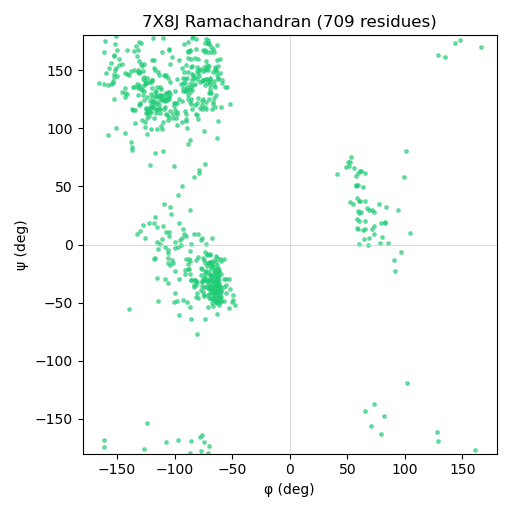9 N N . VAL B 1 333 ? 18.888 42.707 59.590 1.00 65.20 331 VAL B N 1
ATOM 5230 C CA . VAL B 1 333 ? 18.630 41.351 59.118 1.00 65.87 331 VAL B CA 1
ATOM 5231 C C . VAL B 1 333 ? 17.769 41.442 57.867 1.00 64.06 331 VAL B C 1
ATOM 5232 O O . VAL B 1 333 ? 16.679 42.022 57.896 1.00 63.92 331 VAL B O 1
ATOM 5236 N N . HIS B 1 334 ? 18.254 40.875 56.768 1.00 66.77 332 HIS B N 1
ATOM 5237 C CA . HIS B 1 334 ? 17.566 40.941 55.484 1.00 67.52 332 HIS B CA 1
ATOM 5238 C C . HIS B 1 334 ? 16.990 39.571 55.153 1.00 68.14 332 HIS B C 1
ATOM 5239 O O . HIS B 1 334 ? 17.733 38.592 55.022 1.00 68.83 332 HIS B O 1
ATOM 5246 N N . VAL B 1 335 ? 15.667 39.510 55.024 1.00 65.89 333 VAL B N 1
ATOM 5247 C CA . VAL B 1 335 ? 14.937 38.281 54.738 1.00 66.89 333 VAL B CA 1
ATOM 5248 C C . VAL B 1 335 ? 14.495 38.312 53.281 1.00 64.90 333 VAL B C 1
ATOM 5249 O O . VAL B 1 335 ? 13.861 39.278 52.838 1.00 61.20 333 VAL B O 1
ATOM 5253 N N . SER B 1 336 ? 14.827 37.258 52.540 1.00 68.10 334 SER B N 1
ATOM 5254 C CA . SER B 1 336 ? 14.449 37.183 51.138 1.00 68.07 334 SER B CA 1
ATOM 5255 C C . SER B 1 336 ? 12.953 36.901 51.000 1.00 66.61 334 SER B C 1
ATOM 5256 O O . SER B 1 336 ? 12.263 36.547 51.960 1.00 63.59 334 SER B O 1
ATOM 5259 N N . ASP B 1 337 ? 12.456 37.064 49.774 1.00 66.51 335 ASP B N 1
ATOM 5260 C CA . ASP B 1 337 ? 11.036 36.898 49.502 1.00 62.24 335 ASP B CA 1
ATOM 5261 C C . ASP B 1 337 ? 10.600 35.454 49.717 1.00 58.46 335 ASP B C 1
ATOM 5262 O O . ASP B 1 337 ? 11.326 34.512 49.387 1.00 60.28 335 ASP B O 1
ATOM 5267 N N . GLU B 1 338 ? 9.404 35.289 50.282 1.00 57.11 336 GLU B N 1
ATOM 5268 C CA . GLU B 1 338 ? 8.743 33.998 50.454 1.00 57.18 336 GLU B CA 1
ATOM 5269 C C . GLU B 1 338 ? 9.476 33.069 51.418 1.00 58.34 336 GLU B C 1
ATOM 5270 O O . GLU B 1 338 ? 9.257 31.854 51.389 1.00 58.19 336 GLU B O 1
ATOM 5276 N N . ILE B 1 339 ? 10.335 33.601 52.286 1.00 60.02 337 ILE B N 1
ATOM 5277 C CA . ILE B 1 339 ? 11.003 32.778 53.289 1.00 59.31 337 ILE B CA 1
ATOM 5278 C C . ILE B 1 339 ? 10.038 32.515 54.436 1.00 55.75 337 ILE B C 1
ATOM 5279 O O . ILE B 1 339 ? 9.203 33.363 54.774 1.00 57.28 337 ILE B O 1
ATOM 5284 N N . TYR B 1 340 ? 10.130 31.324 55.020 1.00 54.77 338 TYR B N 1
ATOM 5285 C CA . TYR B 1 340 ? 9.319 30.941 56.168 1.00 54.88 338 TYR B CA 1
ATOM 5286 C C . TYR B 1 340 ? 10.214 30.867 57.396 1.00 60.51 338 TYR B C 1
ATOM 5287 O O . TYR B 1 340 ? 11.222 30.152 57.390 1.00 65.20 338 TYR B O 1
ATOM 5296 N N . SER B 1 341 ? 9.849 31.604 58.441 1.00 57.86 339 SER B N 1
ATOM 5297 C CA . SER B 1 341 ? 10.589 31.601 59.697 1.00 62.20 339 SER B CA 1
ATOM 5298 C C . SER B 1 341 ? 9.672 31.085 60.796 1.00 60.54 339 SER B C 1
ATOM 5299 O O . SER B 1 341 ? 8.728 31.773 61.199 1.00 59.20 339 SER B O 1
ATOM 5302 N N . ASN B 1 342 ? 9.950 29.876 61.278 1.00 63.25 340 ASN B N 1
ATOM 5303 C CA . ASN B 1 342 ? 9.172 29.274 62.358 1.00 65.68 340 ASN B CA 1
ATOM 5304 C C . ASN B 1 342 ? 9.924 29.433 63.680 1.00 68.05 340 ASN B C 1
ATOM 5305 O O . ASN B 1 342 ? 10.395 28.475 64.296 1.00 67.15 340 ASN B O 1
ATOM 5310 N N . GLY B 1 343 ? 10.022 30.687 64.113 1.00 64.35 341 GLY B N 1
ATOM 5311 C CA . GLY B 1 343 ? 10.685 30.988 65.365 1.00 63.56 341 GLY B CA 1
ATOM 5312 C C . GLY B 1 343 ? 12.185 31.106 65.273 1.00 64.43 341 GLY B C 1
ATOM 5313 O O . GLY B 1 343 ? 12.886 30.769 66.232 1.00 69.65 341 GLY B O 1
ATOM 5314 N N . GLY B 1 344 ? 12.702 31.577 64.145 1.00 62.17 342 GLY B N 1
ATOM 5315 C CA . GLY B 1 344 ? 14.134 31.688 63.990 1.00 62.23 342 GLY B CA 1
ATOM 5316 C C . GLY B 1 344 ? 14.719 32.806 64.830 1.00 61.58 342 GLY B C 1
ATOM 5317 O O . GLY B 1 344 ? 14.065 33.800 65.144 1.00 58.86 342 GLY B O 1
ATOM 5318 N N . VAL B 1 345 ? 15.980 32.621 65.208 1.00 65.59 343 VAL B N 1
ATOM 5319 C CA . VAL B 1 345 ? 16.773 33.639 65.885 1.00 62.00 343 VAL B CA 1
ATOM 5320 C C . VAL B 1 345 ? 17.941 33.961 64.968 1.00 60.86 343 VAL B C 1
ATOM 5321 O O . VAL B 1 345 ? 18.755 33.080 64.663 1.00 66.06 343 VAL B O 1
ATOM 5325 N N . VAL B 1 346 ? 18.015 35.207 64.512 1.00 59.61 344 VAL B N 1
ATOM 5326 C CA . VAL B 1 346 ? 18.949 35.600 63.463 1.00 64.17 344 VAL B CA 1
ATOM 5327 C C . VAL B 1 346 ? 19.915 36.635 64.022 1.00 66.42 344 VAL B C 1
ATOM 5328 O O . VAL B 1 346 ? 19.488 37.685 64.520 1.00 63.74 344 VAL B O 1
ATOM 5332 N N . LEU B 1 347 ? 21.212 36.343 63.928 1.00 66.50 345 LEU B N 1
ATOM 5333 C CA . LEU B 1 347 ? 22.230 37.304 64.318 1.00 65.05 345 LEU B CA 1
ATOM 5334 C C . LEU B 1 347 ? 22.185 38.525 63.399 1.00 65.97 345 LEU B C 1
ATOM 5335 O O . LEU B 1 347 ? 21.795 38.417 62.233 1.00 68.05 345 LEU B O 1
ATOM 5340 N N . PRO B 1 348 ? 22.579 39.698 63.898 1.00 62.53 346 PRO B N 1
ATOM 5341 C CA . PRO B 1 348 ? 22.476 40.916 63.082 1.00 64.34 346 PRO B CA 1
ATOM 5342 C C . PRO B 1 348 ? 23.294 40.831 61.797 1.00 65.80 346 PRO B C 1
ATOM 5343 O O . PRO B 1 348 ? 24.208 40.015 61.655 1.00 67.36 346 PRO B O 1
ATOM 5347 N N . HIS B 1 349 ? 22.923 41.687 60.840 1.00 67.88 347 HIS B N 1
ATOM 5348 C CA . HIS B 1 349 ? 23.498 41.842 59.498 1.00 72.19 347 HIS B CA 1
ATOM 5349 C C . HIS B 1 349 ? 23.410 40.581 58.636 1.00 71.68 347 HIS B C 1
ATOM 5350 O O . HIS B 1 349 ? 23.855 40.609 57.481 1.00 73.02 347 HIS B O 1
ATOM 5357 N N . LYS B 1 350 ? 22.839 39.492 59.143 1.00 68.34 348 LYS B N 1
ATOM 5358 C CA . LYS B 1 350 ? 22.723 38.263 58.376 1.00 69.76 348 LYS B CA 1
ATOM 5359 C C . LYS B 1 350 ? 21.707 38.415 57.247 1.00 75.72 348 LYS B C 1
ATOM 5360 O O . LYS B 1 350 ? 20.775 39.220 57.314 1.00 73.75 348 LYS B O 1
ATOM 5366 N N . GLU B 1 351 ? 21.899 37.617 56.197 1.00 77.41 349 GLU B N 1
ATOM 5367 C CA . GLU B 1 351 ? 20.964 37.532 55.079 1.00 74.92 349 GLU B CA 1
ATOM 5368 C C . GLU B 1 351 ? 20.336 36.147 55.069 1.00 75.86 349 GLU B C 1
ATOM 5369 O O . GLU B 1 351 ? 21.042 35.142 54.936 1.00 77.25 349 GLU B O 1
ATOM 5375 N N . ILE B 1 352 ? 19.017 36.096 55.188 1.00 76.53 350 ILE B N 1
ATOM 5376 C CA . ILE B 1 352 ? 18.288 34.838 55.278 1.00 78.23 350 ILE B CA 1
ATOM 5377 C C . ILE B 1 352 ? 17.673 34.551 53.915 1.00 77.38 350 ILE B C 1
ATOM 5378 O O . ILE B 1 352 ? 16.734 35.231 53.486 1.00 73.03 350 ILE B O 1
ATOM 5383 N N . LYS B 1 353 ? 18.212 33.543 53.227 1.00 78.55 351 LYS B N 1
ATOM 5384 C CA . LYS B 1 353 ? 17.675 33.080 51.954 1.00 79.03 351 LYS B CA 1
ATOM 5385 C C . LYS B 1 353 ? 17.213 31.629 52.029 1.00 78.85 351 LYS B C 1
ATOM 5386 O O . LYS B 1 353 ? 17.053 30.975 50.994 1.00 77.86 351 LYS B O 1
ATOM 5392 N N . SER B 1 354 ? 16.996 31.115 53.237 1.00 81.36 352 SER B N 1
ATOM 5393 C CA . SER B 1 354 ? 16.492 29.764 53.430 1.00 80.01 352 SER B CA 1
ATOM 5394 C C . SER B 1 354 ? 15.591 29.754 54.654 1.00 75.93 352 SER B C 1
ATOM 5395 O O . SER B 1 354 ? 15.714 30.598 55.545 1.00 77.19 352 SER B O 1
ATOM 5398 N N . ASN B 1 355 ? 14.678 28.786 54.687 1.00 72.55 353 ASN B N 1
ATOM 5399 C CA . ASN B 1 355 ? 13.758 28.667 55.810 1.00 71.90 353 ASN B CA 1
ATOM 5400 C C . ASN B 1 355 ? 14.519 28.443 57.113 1.00 71.01 353 ASN B C 1
ATOM 5401 O O . ASN B 1 355 ? 15.602 27.851 57.135 1.00 70.16 353 ASN B O 1
ATOM 5406 N N . ILE B 1 356 ? 13.961 28.963 58.214 1.00 70.30 354 ILE B N 1
ATOM 5407 C CA . ILE B 1 356 ? 14.646 28.854 59.539 1.00 71.57 354 ILE B CA 1
ATOM 5408 C C . ILE B 1 356 ? 13.655 28.351 60.592 1.00 72.18 354 ILE B C 1
ATOM 5409 O O . ILE B 1 356 ? 12.441 28.351 60.304 1.00 69.53 354 ILE B O 1
ATOM 5414 N N . LEU B 1 357 ? 14.160 27.955 61.767 1.00 77.77 355 LEU B N 1
ATOM 5415 C CA . LEU B 1 357 ? 13.301 27.417 62.857 1.00 76.96 355 LEU B CA 1
ATOM 5416 C C . LEU B 1 357 ? 13.961 27.741 64.199 1.00 78.35 355 LEU B C 1
ATOM 5417 O O . LEU B 1 357 ? 15.049 28.347 64.182 1.00 80.60 355 LEU B O 1
ATOM 5422 N N . LYS B 1 358 ? 13.339 27.346 65.315 1.00 77.99 356 LYS B N 1
ATOM 5423 C CA . LYS B 1 358 ? 13.983 27.543 66.643 1.00 76.50 356 LYS B CA 1
ATOM 5424 C C . LYS B 1 358 ? 14.914 26.357 66.920 1.00 78.23 356 LYS B C 1
ATOM 5425 O O . LYS B 1 358 ? 14.527 25.234 66.540 1.00 85.61 356 LYS B O 1
#

Secondary structure (DSSP, 8-state):
-EEEEEEESS-GGGTTGGGTS-GGGSEETTEEHHHHHHHHHHTTT--EEEEEESS-GGGGHHHHHHHHHHHT-EEEEEE-SS--TTTHHHHHTHHHH--SS---EEEEETTEEE---HHHHHHHHHHHT-SEEEEEEE-S-GGGSEEEEEETTTTEEEEEEES-SS-S-SEEEEEEEEE-GGGGGG--SS---IIIIIHHHHHHTT-EEEEE--S-EEETTSHHHHHHHHHHHHHHHHHH-GGGS--STTB-S-EEE-TT-EE-TT-EE-SSEEE-TT-EE-TT-EEES-EE-TT-EE-TT-EEESEEE-TT-EE-TT-EEESSEEE-TT-EE-TT-EEES-EE-TT-EE-S-B---/-EEEEEEESS-GGGTTGGGTS-GGGSEETTEEHHHHHHHHHHHTT--EEEEEESS-GGGGHHHHHHHHHHHT-EEEEEE-SS--TTTHHHHHTHHHH--SS---EEEEETTEEE---HHHHHHHHHHH--SEEEEEEE-S-GGGSEEEEE-TTT-BEEEEEES-SS---SEEEEEEEEE-GGGGGG--SS---IIIIIHHHHHHTT-EEEEE--S-EEE-SSHHHHHHHHHHHHHHHHHH-GGGS--STTB-S-EEE-TT-EE-TT-EE-SSEEE-TT-EE-TT-EEES-EE-TT-EE-TT-EEESEEEPTT-EE-TT-EEESSEEE-TT-EE-TT-EEES-EE-TT-EE-S-EE-

InterPro domains:
  IPR005835 Nucleotidyl transferase domain [PF00483] (2-233)
  IPR029044 Nucleotide-diphospho-sugar transferases [G3DSA:3.90.550.10] (1-233)
  IPR029044 Nucleotide-diphospho-sugar transferases [SSF53448] (1-312)
  IPR045233 Mannose-1-phosphate guanyltransferase, N-terminal domain [cd06425] (1-234)
  IPR050486 Mannose-1-phosphate guanyltransferase [PTHR22572] (1-360)
  IPR056729 Mannose-1-phosphate guanyltransferase, C-terminal domain [PF25087] (251-360)